Protein AF-00000000816610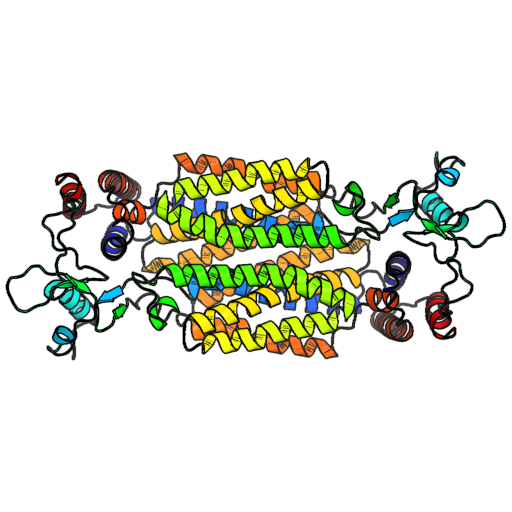41 (afdb_homodimer)

Radius of gyration: 29.84 Å; Cα contacts (8 Å, |Δi|>4): 1132; chains: 2; bounding box: 46×99×69 Å

pLDDT: mean 80.47, std 22.21, range [19.2, 98.31]

Nearest PDB structures (foldseek):
  8bvs-assembly1_A  TM=9.075E-01  e=5.646E-16  Rattus norvegicus
  9b1o-assembly1_A  TM=8.464E-01  e=2.541E-16  Homo sapiens
  8sdz-assembly1_A  TM=8.851E-01  e=2.915E-15  Rattus norvegicus
  8bvt-assembly1_A  TM=9.009E-01  e=4.345E-15  Rattus nativitatis
  8wjh-assembly1_A  TM=8.289E-01  e=3.330E-15  Homo sapiens

InterPro domains:
  IPR005828 Major facilitator, sugar transporter-like [PF00083] (149-312)
  IPR020846 Major facilitator superfamily domain [PS50850] (101-330)
  IPR036259 MFS transporter superfamily [G3DSA:1.20.1250.20] (121-328)
  IPR036259 MFS transporter superfamily [SSF103473] (151-311)

Sequence (660 aa):
MKRLGGDTHTCRKFDNILEYLGEFGTYQKRCYYLLCLMAILPASHAFAQVFLAAETDHWCYVPELDEDGCSLNNSVMFCQDMMKNHSIPLEESSNQCDSGLVYSNCERYENKTYTNYTIKCNHGWIYDRSQYKSTVFQEFDLVCGRYYLGALSSSAYMAGLFIGAVGFGALSDRIGRLPTLMLSALCMAIPGTACAFSPNIQTYSIFRVFVGASHMGMFMVSFVLATELVGPSKRVFAGAVIEFYFSFGYMLLAFLAYFIRYWWILQLCLSIPATIFLLYWWIIPESPRWLISVEKYEKAATIIKKCAEVNKVTVPSSVYEELSAYNGDLMKRLGGDTHTCRKFDNILEYLGEFGTYQKRCYYLLCLMAILPASHAFAQVFLAAETDHWCYVPELDEDGCSLNNSVMFCQDMMKNHSIPLEESSNQCDSGLVYSNCERYENKTYTNYTIKCNHGWIYDRSQYKSTVFQEFDLVCGRYYLGALSSSAYMAGLFIGAVGFGALSDRIGRLPTLMLSALCMAIPGTACAFSPNIQTYSIFRVFVGASHMGMFMVSFVLATELVGPSKRVFAGAVIEFYFSFGYMLLAFLAYFIRYWWILQLCLSIPATIFLLYWWIIPESPRWLISVEKYEKAATIIKKCAEVNKVTVPSSVYEELSAYNGDL

Structure (mmCIF, N/CA/C/O backbone):
data_AF-0000000081661041-model_v1
#
loop_
_entity.id
_entity.type
_entity.pdbx_description
1 polymer 'Organic cation transporter protein-like'
#
loop_
_atom_site.group_PDB
_atom_site.id
_atom_site.type_symbol
_atom_site.label_atom_id
_atom_site.label_alt_id
_atom_site.label_comp_id
_atom_site.label_asym_id
_atom_site.label_entity_id
_atom_site.label_seq_id
_atom_site.pdbx_PDB_ins_code
_atom_site.Cartn_x
_atom_site.Cartn_y
_atom_site.Cartn_z
_atom_site.occupancy
_atom_site.B_iso_or_equiv
_atom_site.auth_seq_id
_atom_site.auth_comp_id
_atom_site.auth_asym_id
_atom_site.auth_atom_id
_atom_site.pdbx_PDB_model_num
ATOM 1 N N . MET A 1 1 ? -17 33.438 -7.668 1 19.41 1 MET A N 1
ATOM 2 C CA . MET A 1 1 ? -17.062 32.562 -6.516 1 19.41 1 MET A CA 1
ATOM 3 C C . MET A 1 1 ? -15.664 32.344 -5.93 1 19.41 1 MET A C 1
ATOM 5 O O . MET A 1 1 ? -14.836 31.656 -6.531 1 19.41 1 MET A O 1
ATOM 9 N N . LYS A 1 2 ? -15.203 33.375 -5.262 1 27.75 2 LYS A N 1
ATOM 10 C CA . LYS A 1 2 ? -13.875 33.812 -4.852 1 27.75 2 LYS A CA 1
ATOM 11 C C . LYS A 1 2 ? -13.305 32.906 -3.76 1 27.75 2 LYS A C 1
ATOM 13 O O . LYS A 1 2 ? -13.781 32.938 -2.623 1 27.75 2 LYS A O 1
ATOM 18 N N . ARG A 1 3 ? -13.047 31.688 -4.133 1 30.73 3 ARG A N 1
ATOM 19 C CA . ARG A 1 3 ? -12.414 30.719 -3.23 1 30.73 3 ARG A CA 1
ATOM 20 C C . ARG A 1 3 ? -11.25 31.359 -2.48 1 30.73 3 ARG A C 1
ATOM 22 O O . ARG A 1 3 ? -10.219 31.672 -3.076 1 30.73 3 ARG A O 1
ATOM 29 N N . LEU A 1 4 ? -11.617 32.219 -1.585 1 29.06 4 LEU A N 1
ATOM 30 C CA . LEU A 1 4 ? -10.781 33.031 -0.709 1 29.06 4 LEU A CA 1
ATOM 31 C C . LEU A 1 4 ? -9.734 32.188 -0.008 1 29.06 4 LEU A C 1
ATOM 33 O O . LEU A 1 4 ? -10.07 31.203 0.673 1 29.06 4 LEU A O 1
ATOM 37 N N . GLY A 1 5 ? -8.672 31.938 -0.66 1 29.48 5 GLY A N 1
ATOM 38 C CA . GLY A 1 5 ? -7.434 31.203 -0.457 1 29.48 5 GLY A CA 1
ATOM 39 C C . GLY A 1 5 ? -6.789 31.469 0.889 1 29.48 5 GLY A C 1
ATOM 40 O O . GLY A 1 5 ? -5.562 31.469 1.009 1 29.48 5 GLY A O 1
ATOM 41 N N . GLY A 1 6 ? -7.547 32.062 1.846 1 31.83 6 GLY A N 1
ATOM 42 C CA . GLY A 1 6 ? -7.133 32.562 3.145 1 31.83 6 GLY A CA 1
ATOM 43 C C . GLY A 1 6 ? -6.672 31.484 4.09 1 31.83 6 GLY A C 1
ATOM 44 O O . GLY A 1 6 ? -6.656 31.672 5.309 1 31.83 6 GLY A O 1
ATOM 45 N N . ASP A 1 7 ? -6.387 30.297 3.721 1 33.88 7 ASP A N 1
ATOM 46 C CA . ASP A 1 7 ? -6.312 29.109 4.574 1 33.88 7 ASP A CA 1
ATOM 47 C C . ASP A 1 7 ? -5.062 29.141 5.449 1 33.88 7 ASP A C 1
ATOM 49 O O . ASP A 1 7 ? -5.02 28.516 6.508 1 33.88 7 ASP A O 1
ATOM 53 N N . THR A 1 8 ? -4.02 29.766 5.043 1 34.94 8 THR A N 1
ATOM 54 C CA . THR A 1 8 ? -2.68 29.438 5.523 1 34.94 8 THR A CA 1
ATOM 55 C C . THR A 1 8 ? -2.439 30.047 6.902 1 34.94 8 THR A C 1
ATOM 57 O O . THR A 1 8 ? -1.655 29.516 7.691 1 34.94 8 THR A O 1
ATOM 60 N N . HIS A 1 9 ? -2.881 31.375 7.285 1 37.84 9 HIS A N 1
ATOM 61 C CA . HIS A 1 9 ? -2.67 32.094 8.531 1 37.84 9 HIS A CA 1
ATOM 62 C C . HIS A 1 9 ? -3.197 31.297 9.727 1 37.84 9 HIS A C 1
ATOM 64 O O . HIS A 1 9 ? -2.742 31.5 10.852 1 37.84 9 HIS A O 1
ATOM 70 N N . THR A 1 10 ? -4.051 30.531 9.508 1 39.88 10 THR A N 1
ATOM 71 C CA . THR A 1 10 ? -4.844 29.766 10.461 1 39.88 10 THR A CA 1
ATOM 72 C C . THR A 1 10 ? -3.994 28.688 11.133 1 39.88 10 THR A C 1
ATOM 74 O O . THR A 1 10 ? -4.297 28.25 12.242 1 39.88 10 THR A O 1
ATOM 77 N N . CYS A 1 11 ? -2.746 28.281 10.508 1 46.25 11 CYS A N 1
ATOM 78 C CA . CYS A 1 11 ? -2.025 27.094 10.945 1 46.25 11 CYS A CA 1
ATOM 79 C C . CYS A 1 11 ? -1.163 27.391 12.164 1 46.25 11 CYS A C 1
ATOM 81 O O . CYS A 1 11 ? -1.115 26.609 13.109 1 46.25 11 CYS A O 1
ATOM 83 N N . ARG A 1 12 ? -0.212 28.688 12.188 1 51.06 12 ARG A N 1
ATOM 84 C CA . ARG A 1 12 ? 0.721 28.938 13.281 1 51.06 12 ARG A CA 1
ATOM 85 C C . ARG A 1 12 ? -0.019 29.141 14.602 1 51.06 12 ARG A C 1
ATOM 87 O O . ARG A 1 12 ? 0.433 28.672 15.648 1 51.06 12 ARG A O 1
ATOM 94 N N . LYS A 1 13 ? -1.217 29.781 14.453 1 59.97 13 LYS A N 1
ATOM 95 C CA . LYS A 1 13 ? -2.033 30.125 15.609 1 59.97 13 LYS A CA 1
ATOM 96 C C . LYS A 1 13 ? -2.674 28.891 16.219 1 59.97 13 LYS A C 1
ATOM 98 O O . LYS A 1 13 ? -2.725 28.75 17.438 1 59.97 13 LYS A O 1
ATOM 103 N N . PHE A 1 14 ? -2.648 28 15.273 1 76 14 PHE A N 1
ATOM 104 C CA . PHE A 1 14 ? -3.32 26.859 15.898 1 76 14 PHE A CA 1
ATOM 105 C C . PHE A 1 14 ? -2.322 25.984 16.641 1 76 14 PHE A C 1
ATOM 107 O O . PHE A 1 14 ? -2.646 25.406 17.688 1 76 14 PHE A O 1
ATOM 114 N N . ASP A 1 15 ? -1.064 26.047 16.125 1 79.06 15 ASP A N 1
ATOM 115 C CA . ASP A 1 15 ? -0.049 25.234 16.781 1 79.06 15 ASP A CA 1
ATOM 116 C C . ASP A 1 15 ? 0.217 25.734 18.203 1 79.06 15 ASP A C 1
ATOM 118 O O . ASP A 1 15 ? 0.51 24.953 19.109 1 79.06 15 ASP A O 1
ATOM 122 N N . ASN A 1 16 ? 0.084 27.031 18.328 1 79.06 16 ASN A N 1
ATOM 123 C CA . ASN A 1 16 ? 0.228 27.594 19.672 1 79.06 16 ASN A CA 1
ATOM 124 C C . ASN A 1 16 ? -0.9 27.141 20.594 1 79.06 16 ASN A C 1
ATOM 126 O O . ASN A 1 16 ? -0.681 26.922 21.781 1 79.06 16 ASN A O 1
ATOM 130 N N . ILE A 1 17 ? -2.012 27.047 20.031 1 86.75 17 ILE A N 1
ATOM 131 C CA . ILE A 1 17 ? -3.162 26.578 20.797 1 86.75 17 ILE A CA 1
ATOM 132 C C . ILE A 1 17 ? -2.941 25.141 21.234 1 86.75 17 ILE A C 1
ATOM 134 O O . ILE A 1 17 ? -3.266 24.766 22.375 1 86.75 17 ILE A O 1
ATOM 138 N N . LEU A 1 18 ? -2.35 24.375 20.406 1 89.75 18 LEU A N 1
ATOM 139 C CA . LEU A 1 18 ? -2.096 22.984 20.719 1 89.75 18 LEU A CA 1
ATOM 140 C C . LEU A 1 18 ? -1.09 22.859 21.859 1 89.75 18 LEU A C 1
ATOM 142 O O . LEU A 1 18 ? -1.138 21.891 22.625 1 89.75 18 LEU A O 1
ATOM 146 N N . GLU A 1 19 ? -0.221 23.844 21.906 1 88.44 19 GLU A N 1
ATOM 147 C CA . GLU A 1 19 ? 0.724 23.844 23.016 1 88.44 19 GLU A CA 1
ATOM 148 C C . GLU A 1 19 ? 0.007 24.047 24.359 1 88.44 19 GLU A C 1
ATOM 150 O O . GLU A 1 19 ? 0.354 23.406 25.359 1 88.44 19 GLU A O 1
ATOM 155 N N . TYR A 1 20 ? -0.984 24.906 24.359 1 90.19 20 TYR A N 1
ATOM 156 C CA . TYR A 1 20 ? -1.776 25.125 25.578 1 90.19 20 TYR A CA 1
ATOM 157 C C . TYR A 1 20 ? -2.553 23.859 25.938 1 90.19 20 TYR A C 1
ATOM 159 O O . TYR A 1 20 ? -2.824 23.609 27.125 1 90.19 20 TYR A O 1
ATOM 167 N N . LEU A 1 21 ? -2.83 23.047 25.016 1 93.5 21 LEU A N 1
ATOM 168 C CA . LEU A 1 21 ? -3.621 21.828 25.219 1 93.5 21 LEU A CA 1
ATOM 169 C C . LEU A 1 21 ? -2.73 20.656 25.625 1 93.5 21 LEU A C 1
ATOM 171 O O . LEU A 1 21 ? -3.217 19.547 25.812 1 93.5 21 LEU A O 1
ATOM 175 N N . GLY A 1 22 ? -1.442 20.875 25.719 1 91.56 22 GLY A N 1
ATOM 176 C CA . GLY A 1 22 ? -0.504 19.844 26.125 1 91.56 22 GLY A CA 1
ATOM 177 C C . GLY A 1 22 ? 0.165 19.141 24.953 1 91.56 22 GLY A C 1
ATOM 178 O O . GLY A 1 22 ? 0.878 18.156 25.141 1 91.56 22 GLY A O 1
ATOM 179 N N . GLU A 1 23 ? -0.066 19.562 23.703 1 91.31 23 GLU A N 1
ATOM 180 C CA . GLU A 1 23 ? 0.486 19.062 22.453 1 91.31 23 GLU A CA 1
ATOM 181 C C . GLU A 1 23 ? -0.026 17.656 22.141 1 91.31 23 GLU A C 1
ATOM 183 O O . GLU A 1 23 ? -0.302 17.344 20.984 1 91.31 23 GLU A O 1
ATOM 188 N N . PHE A 1 24 ? -0.014 16.812 23.172 1 95.44 24 PHE A N 1
ATOM 189 C CA . PHE A 1 24 ? -0.479 15.445 23.047 1 95.44 24 PHE A CA 1
ATOM 190 C C . PHE A 1 24 ? -1.139 14.969 24.328 1 95.44 24 PHE A C 1
ATOM 192 O O . PHE A 1 24 ? -0.741 13.953 24.906 1 95.44 24 PHE A O 1
ATOM 199 N N . GLY A 1 25 ? -2.186 15.672 24.703 1 96.12 25 GLY A N 1
ATOM 200 C CA . GLY A 1 25 ? -2.922 15.375 25.922 1 96.12 25 GLY A CA 1
ATOM 201 C C . GLY A 1 25 ? -3.82 14.164 25.797 1 96.12 25 GLY A C 1
ATOM 202 O O . GLY A 1 25 ? -3.84 13.5 24.766 1 96.12 25 GLY A O 1
ATOM 203 N N . THR A 1 26 ? -4.562 13.891 26.812 1 97.38 26 THR A N 1
ATOM 204 C CA . THR A 1 26 ? -5.375 12.688 26.922 1 97.38 26 THR A CA 1
ATOM 205 C C . THR A 1 26 ? -6.434 12.648 25.812 1 97.38 26 THR A C 1
ATOM 207 O O . THR A 1 26 ? -6.641 11.609 25.188 1 97.38 26 THR A O 1
ATOM 210 N N . TYR A 1 27 ? -7.082 13.773 25.625 1 97.38 27 TYR A N 1
ATOM 211 C CA . TYR A 1 27 ? -8.117 13.828 24.594 1 97.38 27 TYR A CA 1
ATOM 212 C C . TYR A 1 27 ? -7.52 13.562 23.219 1 97.38 27 TYR A C 1
ATOM 214 O O . TYR A 1 27 ? -8.07 12.781 22.438 1 97.38 27 TYR A O 1
ATOM 222 N N . GLN A 1 28 ? -6.445 14.188 22.938 1 97.19 28 GLN A N 1
ATOM 223 C CA . GLN A 1 28 ? -5.777 14.016 21.656 1 97.19 28 GLN A CA 1
ATOM 224 C C . GLN A 1 28 ? -5.281 12.586 21.469 1 97.19 28 GLN A C 1
ATOM 226 O O . GLN A 1 28 ? -5.406 12.008 20.391 1 97.19 28 GLN A O 1
ATOM 231 N N . LYS A 1 29 ? -4.777 12.031 22.547 1 97.56 29 LYS A N 1
ATOM 232 C CA . LYS A 1 29 ? -4.301 10.656 22.5 1 97.56 29 LYS A CA 1
ATOM 233 C C . LYS A 1 29 ? -5.438 9.688 22.188 1 97.56 29 LYS A C 1
ATOM 235 O O . LYS A 1 29 ? -5.266 8.766 21.391 1 97.56 29 LYS A O 1
ATOM 240 N N . ARG A 1 30 ? -6.508 9.898 22.797 1 97.88 30 ARG A N 1
ATOM 241 C CA . ARG A 1 30 ? -7.656 9.031 22.562 1 97.88 30 ARG A CA 1
ATOM 242 C C . ARG A 1 30 ? -8.109 9.109 21.109 1 97.88 30 ARG A C 1
ATOM 244 O O . ARG A 1 30 ? -8.328 8.078 20.469 1 97.88 30 ARG A O 1
ATOM 251 N N . CYS A 1 31 ? -8.242 10.297 20.594 1 97.75 31 CYS A N 1
ATOM 252 C CA . CYS A 1 31 ? -8.641 10.484 19.203 1 97.75 31 CYS A CA 1
ATOM 253 C C . CYS A 1 31 ? -7.598 9.898 18.266 1 97.75 31 CYS A C 1
ATOM 255 O O . CYS A 1 31 ? -7.945 9.242 17.281 1 97.75 31 CYS A O 1
ATOM 257 N N . TYR A 1 32 ? -6.34 10.148 18.625 1 97.75 32 TYR A N 1
ATOM 258 C CA . TYR A 1 32 ? -5.238 9.656 17.797 1 97.75 32 TYR A CA 1
ATOM 259 C C . TYR A 1 32 ? -5.262 8.133 17.703 1 97.75 32 TYR A C 1
ATOM 261 O O . TYR A 1 32 ? -5.125 7.574 16.609 1 97.75 32 TYR A O 1
ATOM 269 N N . TYR A 1 33 ? -5.449 7.477 18.812 1 97.88 33 TYR A N 1
ATOM 270 C CA . TYR A 1 33 ? -5.477 6.02 18.844 1 97.88 33 TYR A CA 1
ATOM 271 C C . TYR A 1 33 ? -6.629 5.477 18 1 97.88 33 TYR A C 1
ATOM 273 O O . TYR A 1 33 ? -6.465 4.496 17.281 1 97.88 33 TYR A O 1
ATOM 281 N N . LEU A 1 34 ? -7.73 6.074 18.109 1 98.19 34 LEU A N 1
ATOM 282 C CA . LEU A 1 34 ? -8.883 5.645 17.328 1 98.19 34 LEU A CA 1
ATOM 283 C C . LEU A 1 34 ? -8.617 5.805 15.844 1 98.19 34 LEU A C 1
ATOM 285 O O . LEU A 1 34 ? -8.977 4.934 15.047 1 98.19 34 LEU A O 1
ATOM 289 N N . LEU A 1 35 ? -7.992 6.883 15.484 1 98.25 35 LEU A N 1
ATOM 290 C CA . LEU A 1 35 ? -7.672 7.109 14.086 1 98.25 35 LEU A CA 1
ATOM 291 C C . LEU A 1 35 ? -6.641 6.098 13.586 1 98.25 35 LEU A C 1
ATOM 293 O O . LEU A 1 35 ? -6.719 5.633 12.453 1 98.25 35 LEU A O 1
ATOM 297 N N . CYS A 1 36 ? -5.691 5.746 14.453 1 97.56 36 CYS A N 1
ATOM 298 C CA . CYS A 1 36 ? -4.711 4.719 14.109 1 97.56 36 CYS A CA 1
ATOM 299 C C . CYS A 1 36 ? -5.387 3.377 13.859 1 97.56 36 CYS A C 1
ATOM 301 O O . CYS A 1 36 ? -5.012 2.65 12.938 1 97.56 36 CYS A O 1
ATOM 303 N N . LEU A 1 37 ? -6.363 3.084 14.656 1 97.5 37 LEU A N 1
ATOM 304 C CA . LEU A 1 37 ? -7.094 1.831 14.484 1 97.5 37 LEU A CA 1
ATOM 305 C C . LEU A 1 37 ? -7.805 1.794 13.133 1 97.5 37 LEU A C 1
ATOM 307 O O . LEU A 1 37 ? -7.836 0.753 12.477 1 97.5 37 LEU A O 1
ATOM 311 N N . MET A 1 38 ? -8.367 2.877 12.766 1 97.31 38 MET A N 1
ATOM 312 C CA . MET A 1 38 ? -9.07 2.947 11.484 1 97.31 38 MET A CA 1
ATOM 313 C C . MET A 1 38 ? -8.102 2.758 10.32 1 97.31 38 MET A C 1
ATOM 315 O O . MET A 1 38 ? -8.469 2.205 9.289 1 97.31 38 MET A O 1
ATOM 319 N N . ALA A 1 39 ? -6.871 3.178 10.484 1 95.94 39 ALA A N 1
ATOM 320 C CA . ALA A 1 39 ? -5.867 3.139 9.422 1 95.94 39 ALA A CA 1
ATOM 321 C C . ALA A 1 39 ? -5.453 1.703 9.109 1 95.94 39 ALA A C 1
ATOM 323 O O . ALA A 1 39 ? -4.824 1.439 8.086 1 95.94 39 ALA A O 1
ATOM 324 N N . ILE A 1 40 ? -5.801 0.724 9.891 1 96.5 40 ILE A N 1
ATOM 325 C CA . ILE A 1 40 ? -5.438 -0.676 9.703 1 96.5 40 ILE A CA 1
ATOM 326 C C . ILE A 1 40 ? -6.258 -1.275 8.562 1 96.5 40 ILE A C 1
ATOM 328 O O . ILE A 1 40 ? -5.723 -2.008 7.727 1 96.5 40 ILE A O 1
ATOM 332 N N . LEU A 1 41 ? -7.457 -0.883 8.445 1 96.81 41 LEU A N 1
ATOM 333 C CA . LEU A 1 41 ? -8.43 -1.574 7.605 1 96.81 41 LEU A CA 1
ATOM 334 C C . LEU A 1 41 ? -8.109 -1.383 6.129 1 96.81 41 LEU A C 1
ATOM 336 O O . LEU A 1 41 ? -8.141 -2.34 5.352 1 96.81 41 LEU A O 1
ATOM 340 N N . PRO A 1 42 ? -7.82 -0.182 5.68 1 96.81 42 PRO A N 1
ATOM 341 C CA . PRO A 1 42 ? -7.566 -0.014 4.25 1 96.81 42 PRO A CA 1
ATOM 342 C C . PRO A 1 42 ? -6.375 -0.84 3.762 1 96.81 42 PRO A C 1
ATOM 344 O O . PRO A 1 42 ? -6.398 -1.358 2.643 1 96.81 42 PRO A O 1
ATOM 347 N N . ALA A 1 43 ? -5.371 -1.027 4.543 1 95 43 ALA A N 1
ATOM 348 C CA . ALA A 1 43 ? -4.188 -1.79 4.156 1 95 43 ALA A CA 1
ATOM 349 C C . ALA A 1 43 ? -4.535 -3.254 3.9 1 95 43 ALA A C 1
ATOM 351 O O . ALA A 1 43 ? -3.891 -3.92 3.09 1 95 43 ALA A O 1
ATOM 352 N N . SER A 1 44 ? -5.508 -3.76 4.512 1 96.06 44 SER A N 1
ATOM 353 C CA . SER A 1 44 ? -5.879 -5.164 4.371 1 96.06 44 SER A CA 1
ATOM 354 C C . SER A 1 44 ? -6.512 -5.438 3.01 1 96.06 44 SER A C 1
ATOM 356 O O . SER A 1 44 ? -6.574 -6.586 2.568 1 96.06 44 SER A O 1
ATOM 358 N N . HIS A 1 45 ? -6.93 -4.391 2.34 1 96.12 45 HIS A N 1
ATOM 359 C CA . HIS A 1 45 ? -7.566 -4.566 1.039 1 96.12 45 HIS A CA 1
ATOM 360 C C . HIS A 1 45 ? -6.547 -4.48 -0.09 1 96.12 45 HIS A C 1
ATOM 362 O O . HIS A 1 45 ? -6.82 -4.91 -1.214 1 96.12 45 HIS A O 1
ATOM 368 N N . ALA A 1 46 ? -5.418 -3.852 0.088 1 90 46 ALA A N 1
ATOM 369 C CA . ALA A 1 46 ? -4.473 -3.48 -0.963 1 90 46 ALA A CA 1
ATOM 370 C C . ALA A 1 46 ? -4.031 -4.703 -1.761 1 90 46 ALA A C 1
ATOM 372 O O . ALA A 1 46 ? -4.043 -4.688 -2.994 1 90 46 ALA A O 1
ATOM 373 N N . PHE A 1 47 ? -3.707 -5.797 -1.216 1 89.56 47 PHE A N 1
ATOM 374 C CA . PHE A 1 47 ? -3.248 -6.973 -1.94 1 89.56 47 PHE A CA 1
ATOM 375 C C . PHE A 1 47 ? -4.125 -8.18 -1.623 1 89.56 47 PHE A C 1
ATOM 377 O O . PHE A 1 47 ? -3.666 -9.32 -1.691 1 89.56 47 PHE A O 1
ATOM 384 N N . ALA A 1 48 ? -5.332 -7.852 -1.323 1 93.81 48 ALA A N 1
ATOM 385 C CA . ALA A 1 48 ? -6.258 -8.945 -1.053 1 93.81 48 ALA A CA 1
ATOM 386 C C . ALA A 1 48 ? -6.523 -9.766 -2.314 1 93.81 48 ALA A C 1
ATOM 388 O O . ALA A 1 48 ? -6.84 -10.953 -2.236 1 93.81 48 ALA A O 1
ATOM 389 N N . GLN A 1 49 ? -6.324 -9.102 -3.412 1 91.94 49 GLN A N 1
ATOM 390 C CA . GLN A 1 49 ? -6.641 -9.727 -4.691 1 91.94 49 GLN A CA 1
ATOM 391 C C . GLN A 1 49 ? -5.809 -10.992 -4.91 1 91.94 49 GLN A C 1
ATOM 393 O O . GLN A 1 49 ? -6.27 -11.945 -5.543 1 91.94 49 GLN A O 1
ATOM 398 N N . VAL A 1 50 ? -4.652 -11.086 -4.406 1 88.69 50 VAL A N 1
ATOM 399 C CA . VAL A 1 50 ? -3.773 -12.227 -4.633 1 88.69 50 VAL A CA 1
ATOM 400 C C . VAL A 1 50 ? -4.383 -13.484 -4.004 1 88.69 50 VAL A C 1
ATOM 402 O O . VAL A 1 50 ? -4.105 -14.602 -4.445 1 88.69 50 VAL A O 1
ATOM 405 N N . PHE A 1 51 ? -5.184 -13.289 -3.027 1 92.12 51 PHE A N 1
ATOM 406 C CA . PHE A 1 51 ? -5.852 -14.414 -2.385 1 92.12 51 PHE A CA 1
ATOM 407 C C . PHE A 1 51 ? -7.273 -14.57 -2.916 1 92.12 51 PHE A C 1
ATOM 409 O O . PHE A 1 51 ? -7.738 -15.695 -3.123 1 92.12 51 PHE A O 1
ATOM 416 N N . LEU A 1 52 ? -7.918 -13.438 -3.131 1 95.5 52 LEU A N 1
ATOM 417 C CA . LEU A 1 52 ? -9.305 -13.477 -3.588 1 95.5 52 LEU A CA 1
ATOM 418 C C . LEU A 1 52 ? -9.398 -14.086 -4.984 1 95.5 52 LEU A C 1
ATOM 420 O O . LEU A 1 52 ? -10.359 -14.797 -5.293 1 95.5 52 LEU A O 1
ATOM 424 N N . ALA A 1 53 ? -8.422 -13.75 -5.773 1 93 53 ALA A N 1
ATOM 425 C CA . ALA A 1 53 ? -8.445 -14.188 -7.168 1 93 53 ALA A CA 1
ATOM 426 C C . ALA A 1 53 ? -7.238 -15.07 -7.48 1 93 53 ALA A C 1
ATOM 428 O O . ALA A 1 53 ? -6.672 -14.992 -8.57 1 93 53 ALA A O 1
ATOM 429 N N . ALA A 1 54 ? -6.914 -15.852 -6.57 1 89 54 ALA A N 1
ATOM 430 C CA . ALA A 1 54 ? -5.797 -16.766 -6.785 1 89 54 ALA A CA 1
ATOM 431 C C . ALA A 1 54 ? -6.098 -17.734 -7.922 1 89 54 ALA A C 1
ATOM 433 O O . ALA A 1 54 ? -7.203 -18.281 -8.008 1 89 54 ALA A O 1
ATOM 434 N N . GLU A 1 55 ? -5.148 -17.906 -8.734 1 84.25 55 GLU A N 1
ATOM 435 C CA . GLU A 1 55 ? -5.309 -18.859 -9.844 1 84.25 55 GLU A CA 1
ATOM 436 C C . GLU A 1 55 ? -5.105 -20.297 -9.375 1 84.25 55 GLU A C 1
ATOM 438 O O . GLU A 1 55 ? -4.211 -20.578 -8.578 1 84.25 55 GLU A O 1
ATOM 443 N N . THR A 1 56 ? -6.008 -21.141 -9.852 1 82.44 56 THR A N 1
ATOM 444 C CA . THR A 1 56 ? -5.91 -22.562 -9.555 1 82.44 56 THR A CA 1
ATOM 445 C C . THR A 1 56 ? -5.887 -23.391 -10.844 1 82.44 56 THR A C 1
ATOM 447 O O . THR A 1 56 ? -6.32 -22.906 -11.898 1 82.44 56 THR A O 1
ATOM 450 N N . ASP A 1 57 ? -5.441 -24.547 -10.711 1 76.69 57 ASP A N 1
ATOM 451 C CA . ASP A 1 57 ? -5.465 -25.438 -11.875 1 76.69 57 ASP A CA 1
ATOM 452 C C . ASP A 1 57 ? -6.898 -25.75 -12.297 1 76.69 57 ASP A C 1
ATOM 454 O O . ASP A 1 57 ? -7.805 -25.781 -11.461 1 76.69 57 ASP A O 1
ATOM 458 N N . HIS A 1 58 ? -7.031 -25.906 -13.586 1 78.75 58 HIS A N 1
ATOM 459 C CA . HIS A 1 58 ? -8.367 -26.172 -14.109 1 78.75 58 HIS A CA 1
ATOM 460 C C . HIS A 1 58 ? -8.312 -27.094 -15.32 1 78.75 58 HIS A C 1
ATOM 462 O O . HIS A 1 58 ? -7.246 -27.266 -15.922 1 78.75 58 HIS A O 1
ATOM 468 N N . TRP A 1 59 ? -9.516 -27.812 -15.586 1 73.69 59 TRP A N 1
ATOM 469 C CA . TRP A 1 59 ? -9.664 -28.703 -16.734 1 73.69 59 TRP A CA 1
ATOM 470 C C . TRP A 1 59 ? -11.047 -28.562 -17.359 1 73.69 59 TRP A C 1
ATOM 472 O O . TRP A 1 59 ? -11.977 -28.078 -16.719 1 73.69 59 TRP A O 1
ATOM 482 N N . CYS A 1 60 ? -11.039 -28.953 -18.656 1 73.31 60 CYS A N 1
ATOM 483 C CA . CYS A 1 60 ? -12.344 -28.922 -19.312 1 73.31 60 CYS A CA 1
ATOM 484 C C . CYS A 1 60 ? -13.289 -29.938 -18.688 1 73.31 60 CYS A C 1
ATOM 486 O O . CYS A 1 60 ? -12.883 -31.062 -18.359 1 73.31 60 CYS A O 1
ATOM 488 N N . TYR A 1 61 ? -14.477 -29.5 -18.453 1 74.44 61 TYR A N 1
ATOM 489 C CA . TYR A 1 61 ? -15.508 -30.422 -18 1 74.44 61 TYR A CA 1
ATOM 490 C C . TYR A 1 61 ? -15.977 -31.328 -19.125 1 74.44 61 TYR A C 1
ATOM 492 O O . TYR A 1 61 ? -16.266 -30.844 -20.234 1 74.44 61 TYR A O 1
ATOM 500 N N . VAL A 1 62 ? -15.891 -32.625 -18.891 1 65.38 62 VAL A N 1
ATOM 501 C CA . VAL A 1 62 ? -16.359 -33.594 -19.875 1 65.38 62 VAL A CA 1
ATOM 502 C C . VAL A 1 62 ? -17.578 -34.312 -19.328 1 65.38 62 VAL A C 1
ATOM 504 O O . VAL A 1 62 ? -17.469 -35.188 -18.469 1 65.38 62 VAL A O 1
ATOM 507 N N . PRO A 1 63 ? -18.766 -33.844 -19.797 1 63.94 63 PRO A N 1
ATOM 508 C CA . PRO A 1 63 ? -20 -34.438 -19.266 1 63.94 63 PRO A CA 1
ATOM 509 C C . PRO A 1 63 ? -20.016 -35.938 -19.391 1 63.94 63 PRO A C 1
ATOM 511 O O . PRO A 1 63 ? -20.594 -36.625 -18.547 1 63.94 63 PRO A O 1
ATOM 514 N N . GLU A 1 64 ? -19.469 -36.469 -20.516 1 57.94 64 GLU A N 1
ATOM 515 C CA . GLU A 1 64 ? -19.516 -37.906 -20.734 1 57.94 64 GLU A CA 1
ATOM 516 C C . GLU A 1 64 ? -18.797 -38.656 -19.625 1 57.94 64 GLU A C 1
ATOM 518 O O . GLU A 1 64 ? -19.156 -39.781 -19.297 1 57.94 64 GLU A O 1
ATOM 523 N N . LEU A 1 65 ? -17.797 -37.969 -19.188 1 54.88 65 LEU A N 1
ATOM 524 C CA . LEU A 1 65 ? -17.031 -38.625 -18.141 1 54.88 65 LEU A CA 1
ATOM 525 C C . LEU A 1 65 ? -17.719 -38.469 -16.781 1 54.88 65 LEU A C 1
ATOM 527 O O . LEU A 1 65 ? -17.484 -39.281 -15.875 1 54.88 65 LEU A O 1
ATOM 531 N N . ASP A 1 66 ? -18.438 -37.344 -16.625 1 53 66 ASP A N 1
ATOM 532 C CA . ASP A 1 66 ? -19.172 -37.156 -15.391 1 53 66 ASP A CA 1
ATOM 533 C C . ASP A 1 66 ? -20.266 -38.188 -15.234 1 53 66 ASP A C 1
ATOM 535 O O . ASP A 1 66 ? -20.547 -38.656 -14.125 1 53 66 ASP A O 1
ATOM 539 N N . GLU A 1 67 ? -20.984 -38.562 -16.344 1 45.97 67 GLU A N 1
ATOM 540 C CA . GLU A 1 67 ? -22.062 -39.562 -16.25 1 45.97 67 GLU A CA 1
ATOM 541 C C . GLU A 1 67 ? -21.5 -40.938 -15.914 1 45.97 67 GLU A C 1
ATOM 543 O O . GLU A 1 67 ? -22.203 -41.781 -15.32 1 45.97 67 GLU A O 1
ATOM 548 N N . ASP A 1 68 ? -20.453 -41.281 -16.641 1 41.41 68 ASP A N 1
ATOM 549 C CA . ASP A 1 68 ? -20.062 -42.656 -16.531 1 41.41 68 ASP A CA 1
ATOM 550 C C . ASP A 1 68 ? -19.469 -42.969 -15.164 1 41.41 68 ASP A C 1
ATOM 552 O O . ASP A 1 68 ? -18.922 -44.062 -14.945 1 41.41 68 ASP A O 1
ATOM 556 N N . GLY A 1 69 ? -20.094 -42.812 -13.883 1 39.38 69 GLY A N 1
ATOM 557 C CA . GLY A 1 69 ? -20 -43.25 -12.5 1 39.38 69 GLY A CA 1
ATOM 558 C C . GLY A 1 69 ? -18.844 -42.625 -11.742 1 39.38 69 GLY A C 1
ATOM 559 O O . GLY A 1 69 ? -18.312 -43.219 -10.805 1 39.38 69 GLY A O 1
ATOM 560 N N . CYS A 1 70 ? -18.156 -41.812 -12.234 1 42.31 70 CYS A N 1
ATOM 561 C CA . CYS A 1 70 ? -17.312 -41.125 -11.266 1 42.31 70 CYS A CA 1
ATOM 562 C C . CYS A 1 70 ? -18.125 -40.656 -10.07 1 42.31 70 CYS A C 1
ATOM 564 O O . CYS A 1 70 ? -17.641 -39.844 -9.266 1 42.31 70 CYS A O 1
ATOM 566 N N . SER A 1 71 ? -19.438 -40.875 -10.016 1 36.47 71 SER A N 1
ATOM 567 C CA . SER A 1 71 ? -20.328 -40.594 -8.906 1 36.47 71 SER A CA 1
ATOM 568 C C . SER A 1 71 ? -19.688 -40.969 -7.57 1 36.47 71 SER A C 1
ATOM 570 O O . SER A 1 71 ? -19.844 -40.25 -6.578 1 36.47 71 SER A O 1
ATOM 572 N N . LEU A 1 72 ? -19.953 -42.406 -7.172 1 34.56 72 LEU A N 1
ATOM 573 C CA . LEU A 1 72 ? -20 -42.969 -5.82 1 34.56 72 LEU A CA 1
ATOM 574 C C . LEU A 1 72 ? -18.688 -42.719 -5.086 1 34.56 72 LEU A C 1
ATOM 576 O O . LEU A 1 72 ? -18.688 -42.125 -4.004 1 34.56 72 LEU A O 1
ATOM 580 N N . ASN A 1 73 ? -18.062 -43.906 -4.383 1 34.94 73 ASN A N 1
ATOM 581 C CA . ASN A 1 73 ? -17.156 -44.188 -3.277 1 34.94 73 ASN A CA 1
ATOM 582 C C . ASN A 1 73 ? -15.742 -43.719 -3.586 1 34.94 73 ASN A C 1
ATOM 584 O O . ASN A 1 73 ? -14.844 -43.875 -2.758 1 34.94 73 ASN A O 1
ATOM 588 N N . ASN A 1 74 ? -15.25 -43.906 -4.785 1 35.66 74 ASN A N 1
ATOM 589 C CA . ASN A 1 74 ? -13.797 -43.812 -4.891 1 35.66 74 ASN A CA 1
ATOM 590 C C . ASN A 1 74 ? -13.32 -42.375 -4.895 1 35.66 74 ASN A C 1
ATOM 592 O O . ASN A 1 74 ? -14.047 -41.469 -5.344 1 35.66 74 ASN A O 1
ATOM 596 N N . SER A 1 75 ? -12.086 -42.156 -4.285 1 39.09 75 SER A N 1
ATOM 597 C CA . SER A 1 75 ? -11.477 -40.875 -3.883 1 39.09 75 SER A CA 1
ATOM 598 C C . SER A 1 75 ? -11.484 -39.875 -5.027 1 39.09 75 SER A C 1
ATOM 600 O O . SER A 1 75 ? -11.289 -40.25 -6.188 1 39.09 75 SER A O 1
ATOM 602 N N . VAL A 1 76 ? -12.32 -38.781 -5.027 1 42.41 76 VAL A N 1
ATOM 603 C CA . VAL A 1 76 ? -12.352 -37.531 -5.801 1 42.41 76 VAL A CA 1
ATOM 604 C C . VAL A 1 76 ? -11.055 -37.406 -6.59 1 42.41 76 VAL A C 1
ATOM 606 O O . VAL A 1 76 ? -11.055 -36.875 -7.703 1 42.41 76 VAL A O 1
ATOM 609 N N . MET A 1 77 ? -10.008 -37.906 -6.059 1 44.66 77 MET A N 1
ATOM 610 C CA . MET A 1 77 ? -8.68 -37.844 -6.668 1 44.66 77 MET A CA 1
ATOM 611 C C . MET A 1 77 ? -8.609 -38.719 -7.918 1 44.66 77 MET A C 1
ATOM 613 O O . MET A 1 77 ? -8.031 -38.312 -8.93 1 44.66 77 MET A O 1
ATOM 617 N N . PHE A 1 78 ? -9.242 -39.906 -7.871 1 43.97 78 PHE A N 1
ATOM 618 C CA . PHE A 1 78 ? -9.141 -40.875 -8.953 1 43.97 78 PHE A CA 1
ATOM 619 C C . PHE A 1 78 ? -9.953 -40.438 -10.164 1 43.97 78 PHE A C 1
ATOM 621 O O . PHE A 1 78 ? -9.492 -40.531 -11.297 1 43.97 78 PHE A O 1
ATOM 628 N N . CYS A 1 79 ? -11.133 -39.969 -9.953 1 46 79 CYS A N 1
ATOM 629 C CA . CYS A 1 79 ? -11.984 -39.5 -11.039 1 46 79 CYS A CA 1
ATOM 630 C C . CYS A 1 79 ? -11.367 -38.312 -11.734 1 46 79 CYS A C 1
ATOM 632 O O . CYS A 1 79 ? -11.406 -38.219 -12.961 1 46 79 CYS A O 1
ATOM 634 N N . GLN A 1 80 ? -10.875 -37.406 -10.93 1 50 80 GLN A N 1
ATOM 635 C CA . GLN A 1 80 ? -10.172 -36.281 -11.492 1 50 80 GLN A CA 1
ATOM 636 C C . GLN A 1 80 ? -9.008 -36.719 -12.375 1 50 80 GLN A C 1
ATOM 638 O O . GLN A 1 80 ? -8.789 -36.156 -13.453 1 50 80 GLN A O 1
ATOM 643 N N . ASP A 1 81 ? -8.344 -37.781 -11.898 1 50.88 81 ASP A N 1
ATOM 644 C CA . ASP A 1 81 ? -7.219 -38.312 -12.664 1 50.88 81 ASP A CA 1
ATOM 645 C C . ASP A 1 81 ? -7.691 -38.969 -13.953 1 50.88 81 ASP A C 1
ATOM 647 O O . ASP A 1 81 ? -7.039 -38.844 -14.992 1 50.88 81 ASP A O 1
ATOM 651 N N . MET A 1 82 ? -8.82 -39.719 -13.867 1 47.41 82 MET A N 1
ATOM 652 C CA . MET A 1 82 ? -9.359 -40.406 -15.047 1 47.41 82 MET A CA 1
ATOM 653 C C . MET A 1 82 ? -9.836 -39.375 -16.078 1 47.41 82 MET A C 1
ATOM 655 O O . MET A 1 82 ? -9.641 -39.562 -17.281 1 47.41 82 MET A O 1
ATOM 659 N N . MET A 1 83 ? -10.609 -38.5 -15.648 1 50.06 83 MET A N 1
ATOM 660 C CA . MET A 1 83 ? -11.078 -37.469 -16.547 1 50.06 83 MET A CA 1
ATOM 661 C C . MET A 1 83 ? -9.906 -36.719 -17.203 1 50.06 83 MET A C 1
ATOM 663 O O . MET A 1 83 ? -9.977 -36.344 -18.375 1 50.06 83 MET A O 1
ATOM 667 N N . LYS A 1 84 ? -8.891 -36.562 -16.422 1 51.06 84 LYS A N 1
ATOM 668 C CA . LYS A 1 84 ? -7.648 -36 -16.922 1 51.06 84 LYS A CA 1
ATOM 669 C C . LYS A 1 84 ? -7.082 -36.812 -18.078 1 51.06 84 LYS A C 1
ATOM 671 O O . LYS A 1 84 ? -6.613 -36.281 -19.078 1 51.06 84 LYS A O 1
ATOM 676 N N . ASN A 1 85 ? -7.156 -38.188 -17.969 1 46.06 85 ASN A N 1
ATOM 677 C CA . ASN A 1 85 ? -6.504 -39.094 -18.906 1 46.06 85 ASN A CA 1
ATOM 678 C C . ASN A 1 85 ? -7.359 -39.344 -20.141 1 46.06 85 ASN A C 1
ATOM 680 O O . ASN A 1 85 ? -6.832 -39.5 -21.234 1 46.06 85 ASN A O 1
ATOM 684 N N . HIS A 1 86 ? -8.656 -39.656 -20 1 44.03 86 HIS A N 1
ATOM 685 C CA . HIS A 1 86 ? -9.414 -40.188 -21.109 1 44.03 86 HIS A CA 1
ATOM 686 C C . HIS A 1 86 ? -9.922 -39.094 -22.031 1 44.03 86 HIS A C 1
ATOM 688 O O . HIS A 1 86 ? -10.234 -39.375 -23.203 1 44.03 86 HIS A O 1
ATOM 694 N N . SER A 1 87 ? -10.438 -38.031 -21.656 1 44.31 87 SER A N 1
ATOM 695 C CA . SER A 1 87 ? -11.234 -37.156 -22.516 1 44.31 87 SER A CA 1
ATOM 696 C C . SER A 1 87 ? -10.43 -35.938 -22.953 1 44.31 87 SER A C 1
ATOM 698 O O . SER A 1 87 ? -10.93 -35.094 -23.703 1 44.31 87 SER A O 1
ATOM 700 N N . ILE A 1 88 ? -9.477 -35.719 -22.5 1 46.97 88 ILE A N 1
ATOM 701 C CA . ILE A 1 88 ? -8.75 -34.5 -22.812 1 46.97 88 ILE A CA 1
ATOM 702 C C . ILE A 1 88 ? -7.762 -34.75 -23.953 1 46.97 88 ILE A C 1
ATOM 704 O O . ILE A 1 88 ? -6.871 -35.594 -23.828 1 46.97 88 ILE A O 1
ATOM 708 N N . PRO A 1 89 ? -8.18 -34.406 -25.266 1 43.41 89 PRO A N 1
ATOM 709 C CA . PRO A 1 89 ? -7.211 -34.594 -26.344 1 43.41 89 PRO A CA 1
ATOM 710 C C . PRO A 1 89 ? -5.777 -34.312 -25.906 1 43.41 89 PRO A C 1
ATOM 712 O O . PRO A 1 89 ? -5.562 -33.5 -25 1 43.41 89 PRO A O 1
ATOM 715 N N . LEU A 1 90 ? -5.059 -35.281 -26.188 1 40.72 90 LEU A N 1
ATOM 716 C CA . LEU A 1 90 ? -3.627 -35 -26.141 1 40.72 90 LEU A CA 1
ATOM 717 C C . LEU A 1 90 ? -3.254 -33.938 -27.172 1 40.72 90 LEU A C 1
ATOM 719 O O . LEU A 1 90 ? -3.768 -33.938 -28.297 1 40.72 90 LEU A O 1
ATOM 723 N N . GLU A 1 91 ? -3.398 -32.781 -26.969 1 40.56 91 GLU A N 1
ATOM 724 C CA . GLU A 1 91 ? -2.986 -31.812 -27.969 1 40.56 91 GLU A CA 1
ATOM 725 C C . GLU A 1 91 ? -1.53 -32.031 -28.375 1 40.56 91 GLU A C 1
ATOM 727 O O . GLU A 1 91 ? -0.694 -32.375 -27.547 1 40.56 91 GLU A O 1
ATOM 732 N N . GLU A 1 92 ? -1.335 -32.469 -29.609 1 33.72 92 GLU A N 1
ATOM 733 C CA . GLU A 1 92 ? -0.02 -32.438 -30.234 1 33.72 92 GLU A CA 1
ATOM 734 C C . GLU A 1 92 ? 0.673 -31.109 -30.016 1 33.72 92 GLU A C 1
ATOM 736 O O . GLU A 1 92 ? 0.075 -30.047 -30.219 1 33.72 92 GLU A O 1
ATOM 741 N N . SER A 1 93 ? 1.487 -30.984 -29 1 34.44 93 SER A N 1
ATOM 742 C CA . SER A 1 93 ? 2.268 -29.75 -28.875 1 34.44 93 SER A CA 1
ATOM 743 C C . SER A 1 93 ? 2.818 -29.312 -30.219 1 34.44 93 SER A C 1
ATOM 745 O O . SER A 1 93 ? 3.367 -30.109 -30.969 1 34.44 93 SER A O 1
ATOM 747 N N . SER A 1 94 ? 2.336 -28.562 -31.078 1 30.89 94 SER A N 1
ATOM 748 C CA . SER A 1 94 ? 3.336 -28.141 -32.062 1 30.89 94 SER A CA 1
ATOM 749 C C . SER A 1 94 ? 4.707 -27.984 -31.406 1 30.89 94 SER A C 1
ATOM 751 O O . SER A 1 94 ? 5.723 -27.891 -32.094 1 30.89 94 SER A O 1
ATOM 753 N N . ASN A 1 95 ? 5.117 -27.219 -30.484 1 29 95 ASN A N 1
ATOM 754 C CA . ASN A 1 95 ? 6.492 -27.516 -30.094 1 29 95 ASN A CA 1
ATOM 755 C C . ASN A 1 95 ? 6.586 -28.875 -29.391 1 29 95 ASN A C 1
ATOM 757 O O . ASN A 1 95 ? 5.625 -29.312 -28.75 1 29 95 ASN A O 1
ATOM 761 N N . GLN A 1 96 ? 7.676 -29.672 -29.688 1 26.62 96 GLN A N 1
ATOM 762 C CA . GLN A 1 96 ? 8.109 -31.047 -29.469 1 26.62 96 GLN A CA 1
ATOM 763 C C . GLN A 1 96 ? 7.875 -31.469 -28.016 1 26.62 96 GLN A C 1
ATOM 765 O O . GLN A 1 96 ? 8.445 -32.469 -27.547 1 26.62 96 GLN A O 1
ATOM 770 N N . CYS A 1 97 ? 7.543 -30.797 -27.141 1 28.25 97 CYS A N 1
ATOM 771 C CA . CYS A 1 97 ? 7.84 -31.547 -25.922 1 28.25 97 CYS A CA 1
ATOM 772 C C . CYS A 1 97 ? 7.164 -32.906 -25.938 1 28.25 97 CYS A C 1
ATOM 774 O O . CYS A 1 97 ? 6.094 -33.062 -26.516 1 28.25 97 CYS A O 1
ATOM 776 N N . ASP A 1 98 ? 6.84 -34.062 -25.344 1 28.19 98 ASP A N 1
ATOM 777 C CA . ASP A 1 98 ? 6.914 -35.438 -25.797 1 28.19 98 ASP A CA 1
ATOM 778 C C . ASP A 1 98 ? 5.965 -35.688 -26.969 1 28.19 98 ASP A C 1
ATOM 780 O O . ASP A 1 98 ? 5.055 -34.906 -27.219 1 28.19 98 ASP A O 1
ATOM 784 N N . SER A 1 99 ? 5.883 -36.75 -27.766 1 31.39 99 SER A N 1
ATOM 785 C CA . SER A 1 99 ? 4.926 -37.781 -28.109 1 31.39 99 SER A CA 1
ATOM 786 C C . SER A 1 99 ? 3.799 -37.844 -27.094 1 31.39 99 SER A C 1
ATOM 788 O O . SER A 1 99 ? 2.855 -38.625 -27.25 1 31.39 99 SER A O 1
ATOM 790 N N . GLY A 1 100 ? 4.082 -37.5 -25.641 1 31.53 100 GLY A N 1
ATOM 791 C CA . GLY A 1 100 ? 3.068 -37.812 -24.641 1 31.53 100 GLY A CA 1
ATOM 792 C C . GLY A 1 100 ? 1.926 -36.812 -24.625 1 31.53 100 GLY A C 1
ATOM 793 O O . GLY A 1 100 ? 2.113 -35.625 -24.969 1 31.53 100 GLY A O 1
ATOM 794 N N . LEU A 1 101 ? 0.625 -37.125 -24.641 1 34 101 LEU A N 1
ATOM 795 C CA . LEU A 1 101 ? -0.715 -36.531 -24.719 1 34 101 LEU A CA 1
ATOM 796 C C . LEU A 1 101 ? -0.965 -35.594 -23.531 1 34 101 LEU A C 1
ATOM 798 O O . LEU A 1 101 ? -0.727 -35.969 -22.375 1 34 101 LEU A O 1
ATOM 802 N N . VAL A 1 102 ? -0.388 -34.406 -23.453 1 40.78 102 VAL A N 1
ATOM 803 C CA . VAL A 1 102 ? -0.701 -33.438 -22.375 1 40.78 102 VAL A CA 1
ATOM 804 C C . VAL A 1 102 ? -2.131 -32.938 -22.547 1 40.78 102 VAL A C 1
ATOM 806 O O . VAL A 1 102 ? -2.564 -32.625 -23.656 1 40.78 102 VAL A O 1
ATOM 809 N N . TYR A 1 103 ? -2.943 -33.094 -21.5 1 42.34 103 TYR A N 1
ATOM 810 C CA . TYR A 1 103 ? -4.355 -32.75 -21.547 1 42.34 103 TYR A CA 1
ATOM 811 C C . TYR A 1 103 ? -4.531 -31.25 -21.75 1 42.34 103 TYR A C 1
ATOM 813 O O . TYR A 1 103 ? -3.814 -30.453 -21.141 1 42.34 103 TYR A O 1
ATOM 821 N N . SER A 1 104 ? -4.961 -30.719 -22.781 1 52.81 104 SER A N 1
ATOM 822 C CA . SER A 1 104 ? -5.309 -29.328 -23.078 1 52.81 104 SER A CA 1
ATOM 823 C C . SER A 1 104 ? -6.211 -28.734 -22.016 1 52.81 104 SER A C 1
ATOM 825 O O . SER A 1 104 ? -7.184 -29.359 -21.594 1 52.81 104 SER A O 1
ATOM 827 N N . ASN A 1 105 ? -5.695 -27.688 -21.141 1 56.94 105 ASN A N 1
ATOM 828 C CA . ASN A 1 105 ? -6.551 -27 -20.172 1 56.94 105 ASN A CA 1
ATOM 829 C C . ASN A 1 105 ? -7.691 -26.25 -20.859 1 56.94 105 ASN A C 1
ATOM 831 O O . ASN A 1 105 ? -8.703 -25.938 -20.234 1 56.94 105 ASN A O 1
ATOM 835 N N . CYS A 1 106 ? -7.504 -25.969 -22.062 1 59.28 106 CYS A N 1
ATOM 836 C CA . CYS A 1 106 ? -8.539 -25.156 -22.688 1 59.28 106 CYS A CA 1
ATOM 837 C C . CYS A 1 106 ? -9.133 -25.875 -23.891 1 59.28 106 CYS A C 1
ATOM 839 O O . CYS A 1 106 ? -9.961 -25.297 -24.609 1 59.28 106 CYS A O 1
ATOM 841 N N . GLU A 1 107 ? -8.523 -26.984 -24.266 1 59.44 107 GLU A N 1
ATOM 842 C CA . GLU A 1 107 ? -9.062 -27.734 -25.391 1 59.44 107 GLU A CA 1
ATOM 843 C C . GLU A 1 107 ? -9.266 -29.203 -25.016 1 59.44 107 GLU A C 1
ATOM 845 O O . GLU A 1 107 ? -8.625 -29.703 -24.078 1 59.44 107 GLU A O 1
ATOM 850 N N . ARG A 1 108 ? -10.383 -29.844 -25.406 1 57 108 ARG A N 1
ATOM 851 C CA . ARG A 1 108 ? -10.633 -31.266 -25.188 1 57 108 ARG A CA 1
ATOM 852 C C . ARG A 1 108 ? -10.711 -32 -26.5 1 57 108 ARG A C 1
ATOM 854 O O . ARG A 1 108 ? -10.984 -31.422 -27.547 1 57 108 ARG A O 1
ATOM 861 N N . TYR A 1 109 ? -10.211 -33.344 -26.469 1 51.41 109 TYR A N 1
ATOM 862 C CA . TYR A 1 109 ? -10.367 -34.188 -27.641 1 51.41 109 TYR A CA 1
ATOM 863 C C . TYR A 1 109 ? -11.836 -34.562 -27.875 1 51.41 109 TYR A C 1
ATOM 865 O O . TYR A 1 109 ? -12.578 -34.781 -26.906 1 51.41 109 TYR A O 1
ATOM 873 N N . GLU A 1 110 ? -12.477 -34.188 -29 1 47.47 110 GLU A N 1
ATOM 874 C CA . GLU A 1 110 ? -13.797 -34.719 -29.344 1 47.47 110 GLU A CA 1
ATOM 875 C C . GLU A 1 110 ? -13.789 -36.25 -29.406 1 47.47 110 GLU A C 1
ATOM 877 O O . GLU A 1 110 ? -12.891 -36.844 -30 1 47.47 110 GLU A O 1
ATOM 882 N N . ASN A 1 111 ? -14.258 -36.969 -28.328 1 42.94 111 ASN A N 1
ATOM 883 C CA . ASN A 1 111 ? -14.328 -38.438 -28.281 1 42.94 111 ASN A CA 1
ATOM 884 C C . ASN A 1 111 ? -14.469 -39.031 -29.672 1 42.94 111 ASN A C 1
ATOM 886 O O . ASN A 1 111 ? -14.398 -40.25 -29.844 1 42.94 111 ASN A O 1
ATOM 890 N N . LYS A 1 112 ? -15.664 -38.781 -30.438 1 44.72 112 LYS A N 1
ATOM 891 C CA . LYS A 1 112 ? -16.047 -39.906 -31.25 1 44.72 112 LYS A CA 1
ATOM 892 C C . LYS A 1 112 ? -14.914 -40.375 -32.156 1 44.72 112 LYS A C 1
ATOM 894 O O . LYS A 1 112 ? -14.586 -41.562 -32.219 1 44.72 112 LYS A O 1
ATOM 899 N N . THR A 1 113 ? -15.07 -39.906 -33.531 1 35.72 113 THR A N 1
ATOM 900 C CA . THR A 1 113 ? -14.297 -40.406 -34.656 1 35.72 113 THR A CA 1
ATOM 901 C C . THR A 1 113 ? -12.828 -40 -34.531 1 35.72 113 THR A C 1
ATOM 903 O O . THR A 1 113 ? -12.516 -39.031 -33.875 1 35.72 113 THR A O 1
ATOM 906 N N . TYR A 1 114 ? -11.812 -40.812 -35.125 1 36.91 114 TYR A N 1
ATOM 907 C CA . TYR A 1 114 ? -10.383 -40.844 -35.406 1 36.91 114 TYR A CA 1
ATOM 908 C C . TYR A 1 114 ? -9.82 -39.438 -35.562 1 36.91 114 TYR A C 1
ATOM 910 O O . TYR A 1 114 ? -8.68 -39.281 -35.969 1 36.91 114 TYR A O 1
ATOM 918 N N . THR A 1 115 ? -10.648 -38.406 -35.75 1 41.28 115 THR A N 1
ATOM 919 C CA . THR A 1 115 ? -10.023 -37.156 -36.219 1 41.28 115 THR A CA 1
ATOM 920 C C . THR A 1 115 ? -9.586 -36.281 -35.062 1 41.28 115 THR A C 1
ATOM 922 O O . THR A 1 115 ? -10.336 -36.125 -34.094 1 41.28 115 THR A O 1
ATOM 925 N N . ASN A 1 116 ? -8.25 -36.188 -34.625 1 45.66 116 ASN A N 1
ATOM 926 C CA . ASN A 1 116 ? -7.367 -35.406 -33.781 1 45.66 116 ASN A CA 1
ATOM 927 C C . ASN A 1 116 ? -7.844 -33.938 -33.656 1 45.66 116 ASN A C 1
ATOM 929 O O . ASN A 1 116 ? -7.043 -33.031 -33.75 1 45.66 116 ASN A O 1
ATOM 933 N N . TYR A 1 117 ? -9.156 -33.625 -33.812 1 50.44 117 TYR A N 1
ATOM 934 C CA . TYR A 1 117 ? -9.492 -32.219 -33.75 1 50.44 117 TYR A CA 1
ATOM 935 C C . TYR A 1 117 ? -9.766 -31.75 -32.344 1 50.44 117 TYR A C 1
ATOM 937 O O . TYR A 1 117 ? -10.352 -32.5 -31.547 1 50.44 117 TYR A O 1
ATOM 945 N N . THR A 1 118 ? -8.984 -30.75 -31.734 1 57.28 118 THR A N 1
ATOM 946 C CA . THR A 1 118 ? -9.148 -30.109 -30.422 1 57.28 118 THR A CA 1
ATOM 947 C C . THR A 1 118 ? -10.305 -29.109 -30.469 1 57.28 118 THR A C 1
ATOM 949 O O . THR A 1 118 ? -10.477 -28.406 -31.453 1 57.28 118 THR A O 1
ATOM 952 N N . ILE A 1 119 ? -11.422 -29.469 -29.562 1 59.62 119 ILE A N 1
ATOM 953 C CA . ILE A 1 119 ? -12.523 -28.531 -29.438 1 59.62 119 ILE A CA 1
ATOM 954 C C . ILE A 1 119 ? -12.352 -27.703 -28.156 1 59.62 119 ILE A C 1
ATOM 956 O O . ILE A 1 119 ? -11.656 -28.125 -27.234 1 59.62 119 ILE A O 1
ATOM 960 N N . LYS A 1 120 ? -12.867 -26.453 -28.266 1 64.38 120 LYS A N 1
ATOM 961 C CA . LYS A 1 120 ? -12.906 -25.578 -27.109 1 64.38 120 LYS A CA 1
ATOM 962 C C . LYS A 1 120 ? -13.781 -26.156 -26 1 64.38 120 LYS A C 1
ATOM 964 O O . LYS A 1 120 ? -14.68 -26.969 -26.266 1 64.38 120 LYS A O 1
ATOM 969 N N . CYS A 1 121 ? -13.344 -25.953 -24.75 1 69.5 121 CYS A N 1
ATOM 970 C CA . CYS A 1 121 ? -14.102 -26.438 -23.609 1 69.5 121 CYS A CA 1
ATOM 971 C C . CYS A 1 121 ? -15.461 -25.75 -23.531 1 69.5 121 CYS A C 1
ATOM 973 O O . CYS A 1 121 ? -15.578 -24.625 -23.047 1 69.5 121 CYS A O 1
ATOM 975 N N . ASN A 1 122 ? -16.406 -26.312 -24.125 1 66.75 122 ASN A N 1
ATOM 976 C CA . ASN A 1 122 ? -17.719 -25.672 -24.266 1 66.75 122 ASN A CA 1
ATOM 977 C C . ASN A 1 122 ? -18.641 -26.031 -23.109 1 66.75 122 ASN A C 1
ATOM 979 O O . ASN A 1 122 ? -19.734 -25.469 -22.984 1 66.75 122 ASN A O 1
ATOM 983 N N . HIS A 1 123 ? -18.25 -26.984 -22.359 1 71.69 123 HIS A N 1
ATOM 984 C CA . HIS A 1 123 ? -19.203 -27.406 -21.344 1 71.69 123 HIS A CA 1
ATOM 985 C C . HIS A 1 123 ? -18.75 -26.938 -19.953 1 71.69 123 HIS A C 1
ATOM 987 O O . HIS A 1 123 ? -19.203 -27.484 -18.953 1 71.69 123 HIS A O 1
ATOM 993 N N . GLY A 1 124 ? -17.906 -26.125 -19.844 1 78.25 124 GLY A N 1
ATOM 994 C CA . GLY A 1 124 ? -17.516 -25.609 -18.531 1 78.25 124 GLY A CA 1
ATOM 995 C C . GLY A 1 124 ? -16.156 -26.125 -18.078 1 78.25 124 GLY A C 1
ATOM 996 O O . GLY A 1 124 ? -15.414 -26.719 -18.875 1 78.25 124 GLY A O 1
ATOM 997 N N . TRP A 1 125 ? -15.875 -25.781 -16.734 1 81.69 125 TRP A N 1
ATOM 998 C CA . TRP A 1 125 ? -14.539 -26.078 -16.25 1 81.69 125 TRP A CA 1
ATOM 999 C C . TRP A 1 125 ? -14.602 -26.781 -14.883 1 81.69 125 TRP A C 1
ATOM 1001 O O . TRP A 1 125 ? -15.562 -26.594 -14.133 1 81.69 125 TRP A O 1
ATOM 1011 N N . ILE A 1 126 ? -13.625 -27.656 -14.68 1 80.44 126 ILE A N 1
ATOM 1012 C CA . ILE A 1 126 ? -13.391 -28.219 -13.359 1 80.44 126 ILE A CA 1
ATOM 1013 C C . ILE A 1 126 ? -12.141 -27.609 -12.742 1 80.44 126 ILE A C 1
ATOM 1015 O O . ILE A 1 126 ? -11.109 -27.484 -13.398 1 80.44 126 ILE A O 1
ATOM 1019 N N . TYR A 1 127 ? -12.281 -27.188 -11.477 1 83.62 127 TYR A N 1
ATOM 1020 C CA . TYR A 1 127 ? -11.18 -26.484 -10.812 1 83.62 127 TYR A CA 1
ATOM 1021 C C . TYR A 1 127 ? -10.641 -27.328 -9.656 1 83.62 127 TYR A C 1
ATOM 1023 O O . TYR A 1 127 ? -11.375 -28.078 -9.031 1 83.62 127 TYR A O 1
ATOM 1031 N N . ASP A 1 128 ? -9.281 -27.203 -9.516 1 80.31 128 ASP A N 1
ATOM 1032 C CA . ASP A 1 128 ? -8.68 -27.75 -8.305 1 80.31 128 ASP A CA 1
ATOM 1033 C C . ASP A 1 128 ? -9.047 -26.922 -7.082 1 80.31 128 ASP A C 1
ATOM 1035 O O . ASP A 1 128 ? -8.703 -25.734 -7 1 80.31 128 ASP A O 1
ATOM 1039 N N . ARG A 1 129 ? -9.727 -27.516 -6.094 1 85.38 129 ARG A N 1
ATOM 1040 C CA . ARG A 1 129 ? -10.203 -26.766 -4.934 1 85.38 129 ARG A CA 1
ATOM 1041 C C . ARG A 1 129 ? -9.492 -27.219 -3.662 1 85.38 129 ARG A C 1
ATOM 1043 O O . ARG A 1 129 ? -9.984 -27 -2.555 1 85.38 129 ARG A O 1
ATOM 1050 N N . SER A 1 130 ? -8.383 -27.844 -3.863 1 79.25 130 SER A N 1
ATOM 1051 C CA . SER A 1 130 ? -7.664 -28.391 -2.719 1 79.25 130 SER A CA 1
ATOM 1052 C C . SER A 1 130 ? -7.113 -27.281 -1.834 1 79.25 130 SER A C 1
ATOM 1054 O O . SER A 1 130 ? -7.18 -27.359 -0.606 1 79.25 130 SER A O 1
ATOM 1056 N N . GLN A 1 131 ? -6.652 -26.266 -2.418 1 81.12 131 GLN A N 1
ATOM 1057 C CA . GLN A 1 131 ? -6.043 -25.188 -1.654 1 81.12 131 GLN A CA 1
ATOM 1058 C C . GLN A 1 131 ? -7.035 -24.047 -1.425 1 81.12 131 GLN A C 1
ATOM 1060 O O . GLN A 1 131 ? -7.082 -23.469 -0.336 1 81.12 131 GLN A O 1
ATOM 1065 N N . TYR A 1 132 ? -7.695 -23.719 -2.482 1 87.94 132 TYR A N 1
ATOM 1066 C CA . TYR A 1 132 ? -8.758 -22.719 -2.432 1 87.94 132 TYR A CA 1
ATOM 1067 C C . TYR A 1 132 ? -10.109 -23.344 -2.732 1 87.94 132 TYR A C 1
ATOM 1069 O O . TYR A 1 132 ? -10.281 -24.016 -3.748 1 87.94 132 TYR A O 1
ATOM 1077 N N . LYS A 1 133 ? -10.977 -23.109 -1.825 1 91.94 133 LYS A N 1
ATOM 1078 C CA . LYS A 1 133 ? -12.305 -23.672 -2.043 1 91.94 133 LYS A CA 1
ATOM 1079 C C . LYS A 1 133 ? -13.078 -22.859 -3.084 1 91.94 133 LYS A C 1
ATOM 1081 O O . LYS A 1 133 ? -13.805 -23.422 -3.9 1 91.94 133 LYS A O 1
ATOM 1086 N N . SER A 1 134 ? -12.945 -21.609 -2.994 1 94.62 134 SER A N 1
ATOM 1087 C CA . SER A 1 134 ? -13.555 -20.703 -3.969 1 94.62 134 SER A CA 1
ATOM 1088 C C . SER A 1 134 ? -12.711 -19.453 -4.176 1 94.62 134 SER A C 1
ATOM 1090 O O . SER A 1 134 ? -12.188 -18.891 -3.217 1 94.62 134 SER A O 1
ATOM 1092 N N . THR A 1 135 ? -12.492 -19.109 -5.449 1 95 135 THR A N 1
ATOM 1093 C CA . THR A 1 135 ? -11.82 -17.875 -5.816 1 95 135 THR A CA 1
ATOM 1094 C C . THR A 1 135 ? -12.594 -17.141 -6.906 1 95 135 THR A C 1
ATOM 1096 O O . THR A 1 135 ? -13.445 -17.734 -7.574 1 95 135 THR A O 1
ATOM 1099 N N . VAL A 1 136 ? -12.328 -15.93 -6.996 1 95.94 136 VAL A N 1
ATOM 1100 C CA . VAL A 1 136 ? -12.922 -15.133 -8.062 1 95.94 136 VAL A CA 1
ATOM 1101 C C . VAL A 1 136 ? -12.578 -15.734 -9.422 1 95.94 136 VAL A C 1
ATOM 1103 O O . VAL A 1 136 ? -13.406 -15.758 -10.328 1 95.94 136 VAL A O 1
ATOM 1106 N N . PHE A 1 137 ? -11.445 -16.281 -9.5 1 91.75 137 PHE A N 1
ATOM 1107 C CA . PHE A 1 137 ? -10.961 -16.953 -10.695 1 91.75 137 PHE A CA 1
ATOM 1108 C C . PHE A 1 137 ? -11.859 -18.125 -11.055 1 91.75 137 PHE A C 1
ATOM 1110 O O . PHE A 1 137 ? -12.25 -18.281 -12.211 1 91.75 137 PHE A O 1
ATOM 1117 N N . GLN A 1 138 ? -12.18 -18.891 -10.172 1 91.38 138 GLN A N 1
ATOM 1118 C CA . GLN A 1 138 ? -13.008 -20.078 -10.367 1 91.38 138 GLN A CA 1
ATOM 1119 C C . GLN A 1 138 ? -14.461 -19.688 -10.633 1 91.38 138 GLN A C 1
ATOM 1121 O O . GLN A 1 138 ? -15.086 -20.219 -11.555 1 91.38 138 GLN A O 1
ATOM 1126 N N . GLU A 1 139 ? -14.906 -18.75 -9.844 1 93.25 139 GLU A N 1
ATOM 1127 C CA . GLU A 1 139 ? -16.328 -18.406 -9.875 1 93.25 139 GLU A CA 1
ATOM 1128 C C . GLU A 1 139 ? -16.703 -17.75 -11.203 1 93.25 139 GLU A C 1
ATOM 1130 O O . GLU A 1 139 ? -17.797 -18 -11.727 1 93.25 139 GLU A O 1
ATOM 1135 N N . PHE A 1 140 ? -15.836 -17.016 -11.758 1 93.44 140 PHE A N 1
ATOM 1136 C CA . PHE A 1 140 ? -16.188 -16.297 -12.969 1 93.44 140 PHE A CA 1
ATOM 1137 C C . PHE A 1 140 ? -15.469 -16.875 -14.18 1 93.44 140 PHE A C 1
ATOM 1139 O O . PHE A 1 140 ? -15.438 -16.266 -15.25 1 93.44 140 PHE A O 1
ATOM 1146 N N . ASP A 1 141 ? -14.867 -18 -14.047 1 88.56 141 ASP A N 1
ATOM 1147 C CA . ASP A 1 141 ? -14.219 -18.766 -15.109 1 88.56 141 ASP A CA 1
ATOM 1148 C C . ASP A 1 141 ? -13.219 -17.906 -15.875 1 88.56 141 ASP A C 1
ATOM 1150 O O . ASP A 1 141 ? -13.297 -17.797 -17.109 1 88.56 141 ASP A O 1
ATOM 1154 N N . LEU A 1 142 ? -12.352 -17.375 -15.07 1 87.25 142 LEU A N 1
ATOM 1155 C CA . LEU A 1 142 ? -11.312 -16.547 -15.68 1 87.25 142 LEU A CA 1
ATOM 1156 C C . LEU A 1 142 ? -10.172 -17.391 -16.219 1 87.25 142 LEU A C 1
ATOM 1158 O O . LEU A 1 142 ? -9.031 -17.25 -15.781 1 87.25 142 LEU A O 1
ATOM 1162 N N . VAL A 1 143 ? -10.508 -18.172 -17.188 1 80.06 143 VAL A N 1
ATOM 1163 C CA . VAL A 1 143 ? -9.555 -19.156 -17.719 1 80.06 143 VAL A CA 1
ATOM 1164 C C . VAL A 1 143 ? -9.344 -18.906 -19.219 1 80.06 143 VAL A C 1
ATOM 1166 O O . VAL A 1 143 ? -10.188 -18.297 -19.875 1 80.06 143 VAL A O 1
ATOM 1169 N N . CYS A 1 144 ? -8.148 -19.312 -19.656 1 76.38 144 CYS A N 1
ATOM 1170 C CA . CYS A 1 144 ? -7.789 -19.281 -21.078 1 76.38 144 CYS A CA 1
ATOM 1171 C C . CYS A 1 144 ? -7.898 -17.875 -21.641 1 76.38 144 CYS A C 1
ATOM 1173 O O . CYS A 1 144 ? -7.27 -16.953 -21.141 1 76.38 144 CYS A O 1
ATOM 1175 N N . GLY A 1 145 ? -8.773 -17.641 -22.531 1 74.06 145 GLY A N 1
ATOM 1176 C CA . GLY A 1 145 ? -8.883 -16.328 -23.156 1 74.06 145 GLY A CA 1
ATOM 1177 C C . GLY A 1 145 ? -9.352 -15.25 -22.203 1 74.06 145 GLY A C 1
ATOM 1178 O O . GLY A 1 145 ? -9.297 -14.062 -22.531 1 74.06 145 GLY A O 1
ATOM 1179 N N . ARG A 1 146 ? -9.672 -15.664 -20.969 1 82.12 146 ARG A N 1
ATOM 1180 C CA . ARG A 1 146 ? -10.234 -14.695 -20.031 1 82.12 146 ARG A CA 1
ATOM 1181 C C . ARG A 1 146 ? -9.289 -14.477 -18.859 1 82.12 146 ARG A C 1
ATOM 1183 O O . ARG A 1 146 ? -9.664 -13.836 -17.875 1 82.12 146 ARG A O 1
ATOM 1190 N N . TYR A 1 147 ? -7.996 -14.852 -19 1 78.94 147 TYR A N 1
ATOM 1191 C CA . TYR A 1 147 ? -7.008 -14.727 -17.922 1 78.94 147 TYR A CA 1
ATOM 1192 C C . TYR A 1 147 ? -6.699 -13.266 -17.641 1 78.94 147 TYR A C 1
ATOM 1194 O O . TYR A 1 147 ? -6.5 -12.883 -16.484 1 78.94 147 TYR A O 1
ATOM 1202 N N . TYR A 1 148 ? -6.789 -12.445 -18.672 1 79.19 148 TYR A N 1
ATOM 1203 C CA . TYR A 1 148 ? -6.41 -11.047 -18.531 1 79.19 148 TYR A CA 1
ATOM 1204 C C . TYR A 1 148 ? -7.395 -10.297 -17.641 1 79.19 148 TYR A C 1
ATOM 1206 O O . TYR A 1 148 ? -7.066 -9.234 -17.094 1 79.19 148 TYR A O 1
ATOM 1214 N N . LEU A 1 149 ? -8.547 -10.836 -17.484 1 85.19 149 LEU A N 1
ATOM 1215 C CA . LEU A 1 149 ? -9.578 -10.18 -16.688 1 85.19 149 LEU A CA 1
ATOM 1216 C C . LEU A 1 149 ? -9.188 -10.148 -15.203 1 85.19 149 LEU A C 1
ATOM 1218 O O . LEU A 1 149 ? -9.609 -9.258 -14.469 1 85.19 149 LEU A O 1
ATOM 1222 N N . GLY A 1 150 ? -8.398 -11.117 -14.766 1 83.81 150 GLY A N 1
ATOM 1223 C CA . GLY A 1 150 ? -7.852 -11.07 -13.422 1 83.81 150 GLY A CA 1
ATOM 1224 C C . GLY A 1 150 ? -6.914 -9.898 -13.203 1 83.81 150 GLY A C 1
ATOM 1225 O O . GLY A 1 150 ? -7.039 -9.172 -12.219 1 83.81 150 GLY A O 1
ATOM 1226 N N . ALA A 1 151 ? -6.062 -9.727 -14.164 1 80.5 151 ALA A N 1
ATOM 1227 C CA . ALA A 1 151 ? -5.125 -8.609 -14.117 1 80.5 151 ALA A CA 1
ATOM 1228 C C . ALA A 1 151 ? -5.863 -7.273 -14.172 1 80.5 151 ALA A C 1
ATOM 1230 O O . ALA A 1 151 ? -5.469 -6.312 -13.508 1 80.5 151 ALA A O 1
ATOM 1231 N N . LEU A 1 152 ? -6.887 -7.273 -14.867 1 84.44 152 LEU A N 1
ATOM 1232 C CA . LEU A 1 152 ? -7.676 -6.055 -15.008 1 84.44 152 LEU A CA 1
ATOM 1233 C C . LEU A 1 152 ? -8.344 -5.684 -13.688 1 84.44 152 LEU A C 1
ATOM 1235 O O . LEU A 1 152 ? -8.484 -4.5 -13.375 1 84.44 152 LEU A O 1
ATOM 1239 N N . SER A 1 153 ? -8.758 -6.688 -12.992 1 89.44 153 SER A N 1
ATOM 1240 C CA . SER A 1 153 ? -9.367 -6.41 -11.695 1 89.44 153 SER A CA 1
ATOM 1241 C C . SER A 1 153 ? -8.359 -5.805 -10.727 1 89.44 153 SER A C 1
ATOM 1243 O O . SER A 1 153 ? -8.695 -4.906 -9.953 1 89.44 153 SER A O 1
ATOM 1245 N N . SER A 1 154 ? -7.145 -6.266 -10.734 1 87.44 154 SER A N 1
ATOM 1246 C CA . SER A 1 154 ? -6.086 -5.672 -9.922 1 87.44 154 SER A CA 1
ATOM 1247 C C . SER A 1 154 ? -5.801 -4.234 -10.344 1 87.44 154 SER A C 1
ATOM 1249 O O . SER A 1 154 ? -5.609 -3.361 -9.492 1 87.44 154 SER A O 1
ATOM 1251 N N . SER A 1 155 ? -5.824 -4.039 -11.633 1 88.75 155 SER A N 1
ATOM 1252 C CA . SER A 1 155 ? -5.605 -2.699 -12.164 1 88.75 155 SER A CA 1
ATOM 1253 C C . SER A 1 155 ? -6.746 -1.762 -11.781 1 88.75 155 SER A C 1
ATOM 1255 O O . SER A 1 155 ? -6.531 -0.568 -11.57 1 88.75 155 SER A O 1
ATOM 1257 N N . ALA A 1 156 ? -7.906 -2.316 -11.703 1 93.81 156 ALA A N 1
ATOM 1258 C CA . ALA A 1 156 ? -9.062 -1.526 -11.297 1 93.81 156 ALA A CA 1
ATOM 1259 C C . ALA A 1 156 ? -8.891 -0.998 -9.875 1 93.81 156 ALA A C 1
ATOM 1261 O O . ALA A 1 156 ? -9.203 0.164 -9.594 1 93.81 156 ALA A O 1
ATOM 1262 N N . TYR A 1 157 ? -8.422 -1.811 -9.023 1 94.94 157 TYR A N 1
ATOM 1263 C CA . TYR A 1 157 ? -8.148 -1.375 -7.66 1 94.94 157 TYR A CA 1
ATOM 1264 C C . TYR A 1 157 ? -7.129 -0.244 -7.641 1 94.94 157 TYR A C 1
ATOM 1266 O O . TYR A 1 157 ? -7.312 0.753 -6.938 1 94.94 157 TYR A O 1
ATOM 1274 N N . MET A 1 158 ? -6.043 -0.391 -8.438 1 92.06 158 MET A N 1
ATOM 1275 C CA . MET A 1 158 ? -4.984 0.616 -8.477 1 92.06 158 MET A CA 1
ATOM 1276 C C . MET A 1 158 ? -5.504 1.925 -9.062 1 92.06 158 MET A C 1
ATOM 1278 O O . MET A 1 158 ? -5.109 3.006 -8.625 1 92.06 158 MET A O 1
ATOM 1282 N N . ALA A 1 159 ? -6.355 1.794 -10.008 1 93.5 159 ALA A N 1
ATOM 1283 C CA . ALA A 1 159 ? -7.008 2.988 -10.531 1 93.5 159 ALA A CA 1
ATOM 1284 C C . ALA A 1 159 ? -7.816 3.695 -9.445 1 93.5 159 ALA A C 1
ATOM 1286 O O . ALA A 1 159 ? -7.859 4.926 -9.398 1 93.5 159 ALA A O 1
ATOM 1287 N N . GLY A 1 160 ? -8.469 2.92 -8.664 1 95.62 160 GLY A N 1
ATOM 1288 C CA . GLY A 1 160 ? -9.188 3.479 -7.531 1 95.62 160 GLY A CA 1
ATOM 1289 C C . GLY A 1 160 ? -8.289 4.242 -6.57 1 95.62 160 GLY A C 1
ATOM 1290 O O . GLY A 1 160 ? -8.664 5.312 -6.086 1 95.62 160 GLY A O 1
ATOM 1291 N N . LEU A 1 161 ? -7.129 3.693 -6.305 1 93.38 161 LEU A N 1
ATOM 1292 C CA . LEU A 1 161 ? -6.176 4.383 -5.445 1 93.38 161 LEU A CA 1
ATOM 1293 C C . LEU A 1 161 ? -5.848 5.766 -6 1 93.38 161 LEU A C 1
ATOM 1295 O O . LEU A 1 161 ? -5.793 6.746 -5.25 1 93.38 161 LEU A O 1
ATOM 1299 N N . PHE A 1 162 ? -5.648 5.754 -7.34 1 91.56 162 PHE A N 1
ATOM 1300 C CA . PHE A 1 162 ? -5.328 7.012 -8.008 1 91.56 162 PHE A CA 1
ATOM 1301 C C . PHE A 1 162 ? -6.48 8 -7.879 1 91.56 162 PHE A C 1
ATOM 1303 O O . PHE A 1 162 ? -6.273 9.156 -7.484 1 91.56 162 PHE A O 1
ATOM 1310 N N . ILE A 1 163 ? -7.641 7.566 -8.133 1 93.56 163 ILE A N 1
ATOM 1311 C CA . ILE A 1 163 ? -8.836 8.398 -8.047 1 93.56 163 ILE A CA 1
ATOM 1312 C C . ILE A 1 163 ? -9.039 8.867 -6.609 1 93.56 163 ILE A C 1
ATOM 1314 O O . ILE A 1 163 ? -9.375 10.031 -6.371 1 93.56 163 ILE A O 1
ATOM 1318 N N . GLY A 1 164 ? -8.836 8.008 -5.676 1 93.69 164 GLY A N 1
ATOM 1319 C CA . GLY A 1 164 ? -8.984 8.344 -4.27 1 93.69 164 GLY A CA 1
ATOM 1320 C C . GLY A 1 164 ? -7.973 9.367 -3.793 1 93.69 164 GLY A C 1
ATOM 1321 O O . GLY A 1 164 ? -8.312 10.273 -3.023 1 93.69 164 GLY A O 1
ATOM 1322 N N . ALA A 1 165 ? -6.781 9.242 -4.258 1 89.62 165 ALA A N 1
ATOM 1323 C CA . ALA A 1 165 ? -5.719 10.164 -3.848 1 89.62 165 ALA A CA 1
ATOM 1324 C C . ALA A 1 165 ? -6.051 11.594 -4.25 1 89.62 165 ALA A C 1
ATOM 1326 O O . ALA A 1 165 ? -5.852 12.531 -3.465 1 89.62 165 ALA A O 1
ATOM 1327 N N . VAL A 1 166 ? -6.586 11.711 -5.375 1 88.25 166 VAL A N 1
ATOM 1328 C CA . VAL A 1 166 ? -6.922 13.047 -5.863 1 88.25 166 VAL A CA 1
ATOM 1329 C C . VAL A 1 166 ? -8.289 13.461 -5.312 1 88.25 166 VAL A C 1
ATOM 1331 O O . VAL A 1 166 ? -8.438 14.578 -4.809 1 88.25 166 VAL A O 1
ATOM 1334 N N . GLY A 1 167 ? -9.203 12.578 -5.367 1 91.62 167 GLY A N 1
ATOM 1335 C CA . GLY A 1 167 ? -10.586 12.891 -5.055 1 91.62 167 GLY A CA 1
ATOM 1336 C C . GLY A 1 167 ? -10.82 13.156 -3.578 1 91.62 167 GLY A C 1
ATOM 1337 O O . GLY A 1 167 ? -11.344 14.203 -3.203 1 91.62 167 GLY A O 1
ATOM 1338 N N . PHE A 1 168 ? -10.391 12.273 -2.742 1 91.81 168 PHE A N 1
ATOM 1339 C CA . PHE A 1 168 ? -10.68 12.406 -1.318 1 91.81 168 PHE A CA 1
ATOM 1340 C C . PHE A 1 168 ? -9.773 13.445 -0.676 1 91.81 168 PHE A C 1
ATOM 1342 O O . PHE A 1 168 ? -10.133 14.047 0.339 1 91.81 168 PHE A O 1
ATOM 1349 N N . GLY A 1 169 ? -8.602 13.641 -1.24 1 84.25 169 GLY A N 1
ATOM 1350 C CA . GLY A 1 169 ? -7.777 14.75 -0.779 1 84.25 169 GLY A CA 1
ATOM 1351 C C . GLY A 1 169 ? -8.438 16.094 -0.974 1 84.25 169 GLY A C 1
ATOM 1352 O O . GLY A 1 169 ? -8.539 16.891 -0.03 1 84.25 169 GLY A O 1
ATOM 1353 N N . ALA A 1 170 ? -8.906 16.281 -2.113 1 87.44 170 ALA A N 1
ATOM 1354 C CA . ALA A 1 170 ? -9.578 17.531 -2.428 1 87.44 170 ALA A CA 1
ATOM 1355 C C . ALA A 1 170 ? -10.883 17.672 -1.652 1 87.44 170 ALA A C 1
ATOM 1357 O O . ALA A 1 170 ? -11.227 18.766 -1.188 1 87.44 170 ALA A O 1
ATOM 1358 N N . LEU A 1 171 ? -11.5 16.594 -1.514 1 93.38 171 LEU A N 1
ATOM 1359 C CA . LEU A 1 171 ? -12.781 16.609 -0.816 1 93.38 171 LEU A CA 1
ATOM 1360 C C . LEU A 1 171 ? -12.594 16.953 0.657 1 93.38 171 LEU A C 1
ATOM 1362 O O . LEU A 1 171 ? -13.406 17.672 1.235 1 93.38 171 LEU A O 1
ATOM 1366 N N . SER A 1 172 ? -11.578 16.453 1.25 1 94.06 172 SER A N 1
ATOM 1367 C CA . SER A 1 172 ? -11.312 16.688 2.666 1 94.06 172 SER A CA 1
ATOM 1368 C C . SER A 1 172 ? -11.023 18.172 2.932 1 94.06 172 SER A C 1
ATOM 1370 O O . SER A 1 172 ? -11.344 18.688 4.004 1 94.06 172 SER A O 1
ATOM 1372 N N . ASP A 1 173 ? -10.492 18.812 1.93 1 88.75 173 ASP A N 1
ATOM 1373 C CA . ASP A 1 173 ? -10.211 20.25 2.064 1 88.75 173 ASP A CA 1
ATOM 1374 C C . ASP A 1 173 ? -11.484 21.078 1.918 1 88.75 173 ASP A C 1
ATOM 1376 O O . ASP A 1 173 ? -11.594 22.156 2.494 1 88.75 173 ASP A O 1
ATOM 1380 N N . ARG A 1 174 ? -12.383 20.5 1.246 1 93.12 174 ARG A N 1
ATOM 1381 C CA . ARG A 1 174 ? -13.594 21.266 0.936 1 93.12 174 ARG A CA 1
ATOM 1382 C C . ARG A 1 174 ? -14.656 21.062 2.008 1 93.12 174 ARG A C 1
ATOM 1384 O O . ARG A 1 174 ? -15.289 22.031 2.453 1 93.12 174 ARG A O 1
ATOM 1391 N N . ILE A 1 175 ? -14.82 19.828 2.424 1 96.94 175 ILE A N 1
ATOM 1392 C CA . ILE A 1 175 ? -15.977 19.578 3.279 1 96.94 175 ILE A CA 1
ATOM 1393 C C . ILE A 1 175 ? -15.516 19.234 4.691 1 96.94 175 ILE A C 1
ATOM 1395 O O . ILE A 1 175 ? -16.328 19.141 5.613 1 96.94 175 ILE A O 1
ATOM 1399 N N . GLY A 1 176 ? -14.227 19.047 4.832 1 96.81 176 GLY A N 1
ATOM 1400 C CA . GLY A 1 176 ? -13.68 18.734 6.145 1 96.81 176 GLY A CA 1
ATOM 1401 C C . GLY A 1 176 ? -13.078 17.344 6.223 1 96.81 176 GLY A C 1
ATOM 1402 O O . GLY A 1 176 ? -13.219 16.547 5.293 1 96.81 176 GLY A O 1
ATOM 1403 N N . ARG A 1 177 ? -12.43 17.047 7.355 1 97.69 177 ARG A N 1
ATOM 1404 C CA . ARG A 1 177 ? -11.75 15.766 7.539 1 97.69 177 ARG A CA 1
ATOM 1405 C C . ARG A 1 177 ? -12.734 14.672 7.926 1 97.69 177 ARG A C 1
ATOM 1407 O O . ARG A 1 177 ? -12.766 13.609 7.305 1 97.69 177 ARG A O 1
ATOM 1414 N N . LEU A 1 178 ? -13.578 15.016 8.898 1 98.25 178 LEU A N 1
ATOM 1415 C CA . LEU A 1 178 ? -14.445 13.992 9.461 1 98.25 178 LEU A CA 1
ATOM 1416 C C . LEU A 1 178 ? -15.477 13.531 8.445 1 98.25 178 LEU A C 1
ATOM 1418 O O . LEU A 1 178 ? -15.648 12.328 8.219 1 98.25 178 LEU A O 1
ATOM 1422 N N . PRO A 1 179 ? -16.141 14.445 7.781 1 98.31 179 PRO A N 1
ATOM 1423 C CA . PRO A 1 179 ? -17.094 13.984 6.781 1 98.31 179 PRO A CA 1
ATOM 1424 C C . PRO A 1 179 ? -16.438 13.172 5.664 1 98.31 179 PRO A C 1
ATOM 1426 O O . PRO A 1 179 ? -17.016 12.195 5.18 1 98.31 179 PRO A O 1
ATOM 1429 N N . THR A 1 180 ? -15.328 13.617 5.234 1 98.25 180 THR A N 1
ATOM 1430 C CA . THR A 1 180 ? -14.633 12.883 4.188 1 98.25 180 THR A CA 1
ATOM 1431 C C . THR A 1 180 ? -14.227 11.492 4.68 1 98.25 180 THR A C 1
ATOM 1433 O O . THR A 1 180 ? -14.305 10.516 3.932 1 98.25 180 THR A O 1
ATOM 1436 N N . LEU A 1 181 ? -13.797 11.438 5.898 1 98.19 181 LEU A N 1
ATOM 1437 C CA . LEU A 1 181 ? -13.445 10.148 6.5 1 98.19 181 LEU A CA 1
ATOM 1438 C C . LEU A 1 181 ? -14.656 9.227 6.543 1 98.19 181 LEU A C 1
ATOM 1440 O O . LEU A 1 181 ? -14.547 8.039 6.23 1 98.19 181 LEU A O 1
ATOM 1444 N N . MET A 1 182 ? -15.781 9.742 6.887 1 98.31 182 MET A N 1
ATOM 1445 C CA . MET A 1 182 ? -17 8.945 6.938 1 98.31 182 MET A CA 1
ATOM 1446 C C . MET A 1 182 ? -17.422 8.492 5.543 1 98.31 182 MET A C 1
ATOM 1448 O O . MET A 1 182 ? -17.859 7.355 5.359 1 98.31 182 MET A O 1
ATOM 1452 N N . LEU A 1 183 ? -17.281 9.375 4.645 1 98.12 183 LEU A N 1
ATOM 1453 C CA . LEU A 1 183 ? -17.609 9.008 3.271 1 98.12 183 LEU A CA 1
ATOM 1454 C C . LEU A 1 183 ? -16.688 7.906 2.766 1 98.12 183 LEU A C 1
ATOM 1456 O O . LEU A 1 183 ? -17.125 7.008 2.043 1 98.12 183 LEU A O 1
ATOM 1460 N N . SER A 1 184 ? -15.438 7.996 3.092 1 98 184 SER A N 1
ATOM 1461 C CA . SER A 1 184 ? -14.492 6.953 2.707 1 98 184 SER A CA 1
ATOM 1462 C C . SER A 1 184 ? -14.844 5.621 3.355 1 98 184 SER A C 1
ATOM 1464 O O . SER A 1 184 ? -14.766 4.57 2.713 1 98 184 SER A O 1
ATOM 1466 N N . ALA A 1 185 ? -15.227 5.703 4.602 1 98.19 185 ALA A N 1
ATOM 1467 C CA . ALA A 1 185 ? -15.633 4.488 5.301 1 98.19 185 ALA A CA 1
ATOM 1468 C C . 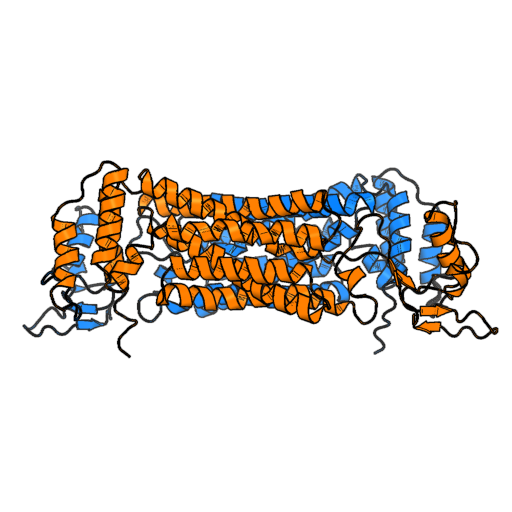ALA A 1 185 ? -16.859 3.869 4.652 1 98.19 185 ALA A C 1
ATOM 1470 O O . ALA A 1 185 ? -16.953 2.646 4.512 1 98.19 185 ALA A O 1
ATOM 1471 N N . LEU A 1 186 ? -17.766 4.715 4.289 1 98.12 186 LEU A N 1
ATOM 1472 C CA . LEU A 1 186 ? -18.969 4.242 3.617 1 98.12 186 LEU A CA 1
ATOM 1473 C C . LEU A 1 186 ? -18.625 3.609 2.271 1 98.12 186 LEU A C 1
ATOM 1475 O O . LEU A 1 186 ? -19.188 2.572 1.906 1 98.12 186 LEU A O 1
ATOM 1479 N N . CYS A 1 187 ? -17.766 4.262 1.61 1 97.12 187 CYS A N 1
ATOM 1480 C CA . CYS A 1 187 ? -17.344 3.797 0.293 1 97.12 187 CYS A CA 1
ATOM 1481 C C . CYS A 1 187 ? -16.609 2.469 0.394 1 97.12 187 CYS A C 1
ATOM 1483 O O . CYS A 1 187 ? -16.594 1.689 -0.561 1 97.12 187 CYS A O 1
ATOM 1485 N N . MET A 1 188 ? -15.992 2.186 1.473 1 97.88 188 MET A N 1
ATOM 1486 C CA . MET A 1 188 ? -15.328 0.898 1.671 1 97.88 188 MET A CA 1
ATOM 1487 C C . MET A 1 188 ? -16.328 -0.16 2.129 1 97.88 188 MET A C 1
ATOM 1489 O O . MET A 1 188 ? -16.312 -1.29 1.637 1 97.88 188 MET A O 1
ATOM 1493 N N . ALA A 1 189 ? -17.219 0.237 2.988 1 98.19 189 ALA A N 1
ATOM 1494 C CA . ALA A 1 189 ? -18.141 -0.709 3.6 1 98.19 189 ALA A CA 1
ATOM 1495 C C . ALA A 1 189 ? -19.156 -1.229 2.576 1 98.19 189 ALA A C 1
ATOM 1497 O O . ALA A 1 189 ? -19.344 -2.441 2.451 1 98.19 189 ALA A O 1
ATOM 1498 N N . ILE A 1 190 ? -19.703 -0.359 1.837 1 98.25 190 ILE A N 1
ATOM 1499 C CA . ILE A 1 190 ? -20.812 -0.752 0.974 1 98.25 190 ILE A CA 1
ATOM 1500 C C . ILE A 1 190 ? -20.281 -1.465 -0.265 1 98.25 190 ILE A C 1
ATOM 1502 O O . ILE A 1 190 ? -20.562 -2.646 -0.48 1 98.25 190 ILE A O 1
ATOM 1506 N N . PRO A 1 191 ? -19.453 -0.795 -1.059 1 98.25 191 PRO A N 1
ATOM 1507 C CA . PRO A 1 191 ? -18.922 -1.528 -2.207 1 98.25 191 PRO A CA 1
ATOM 1508 C C . PRO A 1 191 ? -18.062 -2.721 -1.796 1 98.25 191 PRO A C 1
ATOM 1510 O O . PRO A 1 191 ? -18.031 -3.738 -2.494 1 98.25 191 PRO A O 1
ATOM 1513 N N . GLY A 1 192 ? -17.312 -2.609 -0.708 1 97.5 192 GLY A N 1
ATOM 1514 C CA . GLY A 1 192 ? -16.531 -3.736 -0.223 1 97.5 192 GLY A CA 1
ATOM 1515 C C . GLY A 1 192 ? -17.375 -4.953 0.098 1 97.5 192 GLY A C 1
ATOM 1516 O O . GLY A 1 192 ? -17.031 -6.078 -0.267 1 97.5 192 GLY A O 1
ATOM 1517 N N . THR A 1 193 ? -18.453 -4.711 0.716 1 98 193 THR A N 1
ATOM 1518 C CA . THR A 1 193 ? -19.375 -5.797 1.03 1 98 193 THR A CA 1
ATOM 1519 C C . THR A 1 193 ? -20.094 -6.281 -0.228 1 98 193 THR A C 1
ATOM 1521 O O . THR A 1 193 ? -20.234 -7.488 -0.436 1 98 193 THR A O 1
ATOM 1524 N N . ALA A 1 194 ? -20.484 -5.375 -1.036 1 98 194 ALA A N 1
ATOM 1525 C CA . ALA A 1 194 ? -21.188 -5.715 -2.273 1 98 194 ALA A CA 1
ATOM 1526 C C . ALA A 1 194 ? -20.297 -6.531 -3.201 1 98 194 ALA A C 1
ATOM 1528 O O . ALA A 1 194 ? -20.781 -7.344 -3.988 1 98 194 ALA A O 1
ATOM 1529 N N . CYS A 1 195 ? -19 -6.34 -3.1 1 96.75 195 CYS A N 1
ATOM 1530 C CA . CYS A 1 195 ? -18.016 -7.062 -3.904 1 96.75 195 CYS A CA 1
ATOM 1531 C C . CYS A 1 195 ? -18.156 -8.57 -3.709 1 96.75 195 CYS A C 1
ATOM 1533 O O . CYS A 1 195 ? -18.031 -9.336 -4.66 1 96.75 195 CYS A O 1
ATOM 1535 N N . ALA A 1 196 ? -18.453 -8.977 -2.506 1 97.44 196 ALA A N 1
ATOM 1536 C CA . ALA A 1 196 ? -18.562 -10.391 -2.158 1 97.44 196 ALA A CA 1
ATOM 1537 C C . ALA A 1 196 ? -19.734 -11.047 -2.871 1 97.44 196 ALA A C 1
ATOM 1539 O O . ALA A 1 196 ? -19.797 -12.266 -3 1 97.44 196 ALA A O 1
ATOM 1540 N N . PHE A 1 197 ? -20.625 -10.227 -3.377 1 97.5 197 PHE A N 1
ATOM 1541 C CA . PHE A 1 197 ? -21.828 -10.742 -4 1 97.5 197 PHE A CA 1
ATOM 1542 C C . PHE A 1 197 ? -21.875 -10.391 -5.484 1 97.5 197 PHE A C 1
ATOM 1544 O O . PHE A 1 197 ? -22.938 -10.406 -6.102 1 97.5 197 PHE A O 1
ATOM 1551 N N . SER A 1 198 ? -20.781 -10.07 -5.973 1 97.38 198 SER A N 1
ATOM 1552 C CA . SER A 1 198 ? -20.734 -9.68 -7.379 1 97.38 198 SER A CA 1
ATOM 1553 C C . SER A 1 198 ? -21.141 -10.836 -8.289 1 97.38 198 SER A C 1
ATOM 1555 O O . SER A 1 198 ? -20.672 -11.969 -8.109 1 97.38 198 SER A O 1
ATOM 1557 N N . PRO A 1 199 ? -21.969 -10.57 -9.312 1 96.12 199 PRO A N 1
ATOM 1558 C CA . PRO A 1 199 ? -22.438 -11.641 -10.188 1 96.12 199 PRO A CA 1
ATOM 1559 C C . PRO A 1 199 ? -21.469 -11.93 -11.336 1 96.12 199 PRO A C 1
ATOM 1561 O O . PRO A 1 199 ? -21.562 -12.969 -11.984 1 96.12 199 PRO A O 1
ATOM 1564 N N . ASN A 1 200 ? -20.641 -10.969 -11.602 1 96.19 200 ASN A N 1
ATOM 1565 C CA . ASN A 1 200 ? -19.672 -11.117 -12.688 1 96.19 200 ASN A CA 1
ATOM 1566 C C . ASN A 1 200 ? -18.406 -10.32 -12.422 1 96.19 200 ASN A C 1
ATOM 1568 O O . ASN A 1 200 ? -18.328 -9.547 -11.469 1 96.19 200 ASN A O 1
ATOM 1572 N N . ILE A 1 201 ? -17.438 -10.578 -13.258 1 96.12 201 ILE A N 1
ATOM 1573 C CA . ILE A 1 201 ? -16.109 -10.016 -13.055 1 96.12 201 ILE A CA 1
ATOM 1574 C C . ILE A 1 201 ? -16.156 -8.5 -13.266 1 96.12 201 ILE A C 1
ATOM 1576 O O . ILE A 1 201 ? -15.422 -7.754 -12.609 1 96.12 201 ILE A O 1
ATOM 1580 N N . GLN A 1 202 ? -17.031 -8.008 -14.148 1 95.75 202 GLN A N 1
ATOM 1581 C CA . GLN A 1 202 ? -17.141 -6.578 -14.406 1 95.75 202 GLN A CA 1
ATOM 1582 C C . GLN A 1 202 ? -17.641 -5.832 -13.172 1 95.75 202 GLN A C 1
ATOM 1584 O O . GLN A 1 202 ? -17.062 -4.809 -12.781 1 95.75 202 GLN A O 1
ATOM 1589 N N . THR A 1 203 ? -18.703 -6.379 -12.617 1 97.25 203 THR A N 1
ATOM 1590 C CA . THR A 1 203 ? -19.25 -5.781 -11.406 1 97.25 203 THR A CA 1
ATOM 1591 C C . THR A 1 203 ? -18.234 -5.836 -10.273 1 97.25 203 THR A C 1
ATOM 1593 O O . THR A 1 203 ? -18.062 -4.859 -9.539 1 97.25 203 THR A O 1
ATOM 1596 N N . TYR A 1 204 ? -17.562 -6.969 -10.172 1 97.75 204 TYR A N 1
ATOM 1597 C CA . TYR A 1 204 ? -16.516 -7.133 -9.18 1 97.75 204 TYR A CA 1
ATOM 1598 C C . TYR A 1 204 ? -15.438 -6.066 -9.344 1 97.75 204 TYR A C 1
ATOM 1600 O O . TYR A 1 204 ? -15.047 -5.41 -8.375 1 97.75 204 TYR A O 1
ATOM 1608 N N . SER A 1 205 ? -15.008 -5.82 -10.555 1 96.81 205 SER A N 1
ATOM 1609 C CA . SER A 1 205 ? -13.938 -4.871 -10.844 1 96.81 205 SER A CA 1
ATOM 1610 C C . SER A 1 205 ? -14.375 -3.441 -10.539 1 96.81 205 SER A C 1
ATOM 1612 O O . SER A 1 205 ? -13.578 -2.637 -10.047 1 96.81 205 SER A O 1
ATOM 1614 N N . ILE A 1 206 ? -15.562 -3.148 -10.781 1 97.5 206 ILE A N 1
ATOM 1615 C CA . ILE A 1 206 ? -16.078 -1.812 -10.5 1 97.5 206 ILE A CA 1
ATOM 1616 C C . ILE A 1 206 ? -16.078 -1.564 -8.992 1 97.5 206 ILE A C 1
ATOM 1618 O O . ILE A 1 206 ? -15.664 -0.498 -8.539 1 97.5 206 ILE A O 1
ATOM 1622 N N . PHE A 1 207 ? -16.531 -2.531 -8.25 1 98.06 207 PHE A N 1
ATOM 1623 C CA . PHE A 1 207 ? -16.531 -2.395 -6.797 1 98.06 207 PHE A CA 1
ATOM 1624 C C . PHE A 1 207 ? -15.102 -2.252 -6.273 1 98.06 207 PHE A C 1
ATOM 1626 O O . PHE A 1 207 ? -14.859 -1.515 -5.316 1 98.06 207 PHE A O 1
ATOM 1633 N N . ARG A 1 208 ? -14.219 -2.912 -6.945 1 96.69 208 ARG A N 1
ATOM 1634 C CA . ARG A 1 208 ? -12.82 -2.832 -6.531 1 96.69 208 ARG A CA 1
ATOM 1635 C C . ARG A 1 208 ? -12.273 -1.423 -6.723 1 96.69 208 ARG A C 1
ATOM 1637 O O . ARG A 1 208 ? -11.414 -0.975 -5.957 1 96.69 208 ARG A O 1
ATOM 1644 N N . VAL A 1 209 ? -12.766 -0.717 -7.707 1 97.19 209 VAL A N 1
ATOM 1645 C CA . VAL A 1 209 ? -12.359 0.67 -7.906 1 97.19 209 VAL A CA 1
ATOM 1646 C C . VAL A 1 209 ? -12.773 1.509 -6.699 1 97.19 209 VAL A C 1
ATOM 1648 O O . VAL A 1 209 ? -11.977 2.289 -6.176 1 97.19 209 VAL A O 1
ATOM 1651 N N . PHE A 1 210 ? -13.945 1.318 -6.234 1 98 210 PHE A N 1
ATOM 1652 C CA . PHE A 1 210 ? -14.453 2.086 -5.102 1 98 210 PHE A CA 1
ATOM 1653 C C . PHE A 1 210 ? -13.703 1.724 -3.826 1 98 210 PHE A C 1
ATOM 1655 O O . PHE A 1 210 ? -13.398 2.596 -3.01 1 98 210 PHE A O 1
ATOM 1662 N N . VAL A 1 211 ? -13.43 0.472 -3.678 1 97.56 211 VAL A N 1
ATOM 1663 C CA . VAL A 1 211 ? -12.688 0.038 -2.5 1 97.56 211 VAL A CA 1
ATOM 1664 C C . VAL A 1 211 ? -11.281 0.642 -2.525 1 97.56 211 VAL A C 1
ATOM 1666 O O . VAL A 1 211 ? -10.781 1.096 -1.495 1 97.56 211 VAL A O 1
ATOM 1669 N N . GLY A 1 212 ? -10.664 0.677 -3.703 1 96.38 212 GLY A N 1
ATOM 1670 C CA . GLY A 1 212 ? -9.367 1.317 -3.844 1 96.38 212 GLY A CA 1
ATOM 1671 C C . GLY A 1 212 ? -9.398 2.801 -3.523 1 96.38 212 GLY A C 1
ATOM 1672 O O . GLY A 1 212 ? -8.523 3.305 -2.812 1 96.38 212 GLY A O 1
ATOM 1673 N N . ALA A 1 213 ? -10.367 3.467 -4.004 1 96.81 213 ALA A N 1
ATOM 1674 C CA . ALA A 1 213 ? -10.508 4.891 -3.721 1 96.81 213 ALA A CA 1
ATOM 1675 C C . ALA A 1 213 ? -10.672 5.141 -2.225 1 96.81 213 ALA A C 1
ATOM 1677 O O . ALA A 1 213 ? -10.055 6.055 -1.669 1 96.81 213 ALA A O 1
ATOM 1678 N N . SER A 1 214 ? -11.484 4.312 -1.643 1 97.5 214 SER A N 1
ATOM 1679 C CA . SER A 1 214 ? -11.742 4.469 -0.215 1 97.5 214 SER A CA 1
ATOM 1680 C C . SER A 1 214 ? -10.492 4.176 0.608 1 97.5 214 SER A C 1
ATOM 1682 O O . SER A 1 214 ? -10.305 4.75 1.683 1 97.5 214 SER A O 1
ATOM 1684 N N . HIS A 1 215 ? -9.633 3.285 0.123 1 96.31 215 HIS A N 1
ATOM 1685 C CA . HIS A 1 215 ? -8.352 2.984 0.763 1 96.31 215 HIS A CA 1
ATOM 1686 C C . HIS A 1 215 ? -7.527 4.25 0.967 1 96.31 215 HIS A C 1
ATOM 1688 O O . HIS A 1 215 ? -7.074 4.527 2.078 1 96.31 215 HIS A O 1
ATOM 1694 N N . MET A 1 216 ? -7.414 5.016 -0.072 1 92.94 216 MET A N 1
ATOM 1695 C CA . MET A 1 216 ? -6.629 6.242 0.007 1 92.94 216 MET A CA 1
ATOM 1696 C C . MET A 1 216 ? -7.324 7.281 0.882 1 92.94 216 MET A C 1
ATOM 1698 O O . MET A 1 216 ? -6.676 7.953 1.686 1 92.94 216 MET A O 1
ATOM 1702 N N . GLY A 1 217 ? -8.562 7.367 0.719 1 94.31 217 GLY A N 1
ATOM 1703 C CA . GLY A 1 217 ? -9.312 8.328 1.512 1 94.31 217 GLY A CA 1
ATOM 1704 C C . GLY A 1 217 ? -9.227 8.062 3.004 1 94.31 217 GLY A C 1
ATOM 1705 O O . GLY A 1 217 ? -8.984 8.984 3.787 1 94.31 217 GLY A O 1
ATOM 1706 N N . MET A 1 218 ? -9.375 6.852 3.342 1 96.31 218 MET A N 1
ATOM 1707 C CA . MET A 1 218 ? -9.375 6.5 4.758 1 96.31 218 MET A CA 1
ATOM 1708 C C . MET A 1 218 ? -7.992 6.695 5.371 1 96.31 218 MET A C 1
ATOM 1710 O O . MET A 1 218 ? -7.867 7.238 6.469 1 96.31 218 MET A O 1
ATOM 1714 N N . PHE A 1 219 ? -7.039 6.367 4.656 1 94.38 219 PHE A N 1
ATOM 1715 C CA . PHE A 1 219 ? -5.703 6.461 5.23 1 94.38 219 PHE A CA 1
ATOM 1716 C C . PHE A 1 219 ? -5.215 7.902 5.238 1 94.38 219 PHE A C 1
ATOM 1718 O O . PHE A 1 219 ? -4.801 8.422 6.277 1 94.38 219 PHE A O 1
ATOM 1725 N N . MET A 1 220 ? -5.277 8.562 4.117 1 91.69 220 MET A N 1
ATOM 1726 C CA . MET A 1 220 ? -4.711 9.906 3.99 1 91.69 220 MET A CA 1
ATOM 1727 C C . MET A 1 220 ? -5.43 10.883 4.91 1 91.69 220 MET A C 1
ATOM 1729 O O . MET A 1 220 ? -4.789 11.711 5.566 1 91.69 220 MET A O 1
ATOM 1733 N N . VAL A 1 221 ? -6.719 10.75 4.941 1 95.31 221 VAL A N 1
ATOM 1734 C CA . VAL A 1 221 ? -7.477 11.711 5.734 1 95.31 221 VAL A CA 1
ATOM 1735 C C . VAL A 1 221 ? -7.289 11.414 7.223 1 95.31 221 VAL A C 1
ATOM 1737 O O . VAL A 1 221 ? -7.227 12.336 8.039 1 95.31 221 VAL A O 1
ATOM 1740 N N . SER A 1 222 ? -7.223 10.133 7.582 1 96.69 222 SER A N 1
ATOM 1741 C CA . SER A 1 222 ? -6.918 9.781 8.969 1 96.69 222 SER A CA 1
ATOM 1742 C C . SER A 1 222 ? -5.547 10.312 9.375 1 96.69 222 SER A C 1
ATOM 1744 O O . SER A 1 222 ? -5.383 10.82 10.492 1 96.69 222 SER A O 1
ATOM 1746 N N . PHE A 1 223 ? -4.652 10.227 8.484 1 93.88 223 PHE A N 1
ATOM 1747 C CA . PHE A 1 223 ? -3.295 10.695 8.742 1 93.88 223 PHE A CA 1
ATOM 1748 C C . PHE A 1 223 ? -3.283 12.203 8.977 1 93.88 223 PHE A C 1
ATOM 1750 O O . PHE A 1 223 ? -2.672 12.688 9.93 1 93.88 223 PHE A O 1
ATOM 1757 N N . VAL A 1 224 ? -3.953 12.922 8.172 1 92.81 224 VAL A N 1
ATOM 1758 C CA . VAL A 1 224 ? -3.986 14.375 8.25 1 92.81 224 VAL A CA 1
ATOM 1759 C C . VAL A 1 224 ? -4.684 14.805 9.539 1 92.81 224 VAL A C 1
ATOM 1761 O O . VAL A 1 224 ? -4.164 15.633 10.297 1 92.81 224 VAL A O 1
ATOM 1764 N N . LEU A 1 225 ? -5.828 14.188 9.773 1 96.25 225 LEU A N 1
ATOM 1765 C CA . LEU A 1 225 ? -6.574 14.539 10.977 1 96.25 225 LEU A CA 1
ATOM 1766 C C . LEU A 1 225 ? -5.77 14.227 12.234 1 96.25 225 LEU A C 1
ATOM 1768 O O . LEU A 1 225 ? -5.738 15.023 13.172 1 96.25 225 LEU A O 1
ATOM 1772 N N . ALA A 1 226 ? -5.121 13.141 12.211 1 95.62 226 ALA A N 1
ATOM 1773 C CA . ALA A 1 226 ? -4.289 12.742 13.344 1 95.62 226 ALA A CA 1
ATOM 1774 C C . ALA A 1 226 ? -3.172 13.758 13.586 1 95.62 226 ALA A C 1
ATOM 1776 O O . ALA A 1 226 ? -2.906 14.133 14.734 1 95.62 226 ALA A O 1
ATOM 1777 N N . THR A 1 227 ? -2.566 14.203 12.562 1 92.06 227 THR A N 1
ATOM 1778 C CA . THR A 1 227 ? -1.427 15.102 12.703 1 92.06 227 THR A CA 1
ATOM 1779 C C . THR A 1 227 ? -1.891 16.516 13.039 1 92.06 227 THR A C 1
ATOM 1781 O O . THR A 1 227 ? -1.162 17.281 13.68 1 92.06 227 THR A O 1
ATOM 1784 N N . GLU A 1 228 ? -3.113 16.844 12.711 1 92 228 GLU A N 1
ATOM 1785 C CA . GLU A 1 228 ? -3.656 18.156 13.023 1 92 228 GLU A CA 1
ATOM 1786 C C . GLU A 1 228 ? -4.07 18.266 14.484 1 92 228 GLU A C 1
ATOM 1788 O O . GLU A 1 228 ? -4.223 19.359 15.016 1 92 228 GLU A O 1
ATOM 1793 N N . LEU A 1 229 ? -4.273 17.125 15.078 1 94.38 229 LEU A N 1
ATOM 1794 C CA . LEU A 1 229 ? -4.727 17.109 16.469 1 94.38 229 LEU A CA 1
ATOM 1795 C C . LEU A 1 229 ? -3.543 17.094 17.422 1 94.38 229 LEU A C 1
ATOM 1797 O O . LEU A 1 229 ? -3.703 17.344 18.625 1 94.38 229 LEU A O 1
ATOM 1801 N N . VAL A 1 230 ? -2.383 16.844 16.875 1 93.44 230 VAL A N 1
ATOM 1802 C CA . VAL A 1 230 ? -1.202 16.688 17.719 1 93.44 230 VAL A CA 1
ATOM 1803 C C . VAL A 1 230 ? -0.312 17.922 17.578 1 93.44 230 VAL A C 1
ATOM 1805 O O . VAL A 1 230 ? -0.272 18.562 16.531 1 93.44 230 VAL A O 1
ATOM 1808 N N . GLY A 1 231 ? 0.336 18.25 18.672 1 90.94 231 GLY A N 1
ATOM 1809 C CA . GLY A 1 231 ? 1.252 19.375 18.641 1 90.94 231 GLY A CA 1
ATOM 1810 C C . GLY A 1 231 ? 2.445 19.156 17.734 1 90.94 231 GLY A C 1
ATOM 1811 O O . GLY A 1 231 ? 2.727 18.031 17.328 1 90.94 231 GLY A O 1
ATOM 1812 N N . PRO A 1 232 ? 3.125 20.203 17.406 1 85.31 232 PRO A N 1
ATOM 1813 C CA . PRO A 1 232 ? 4.219 20.141 16.438 1 85.31 232 PRO A CA 1
ATOM 1814 C C . PRO A 1 232 ? 5.34 19.203 16.875 1 85.31 232 PRO A C 1
ATOM 1816 O O . PRO A 1 232 ? 5.906 18.484 16.031 1 85.31 232 PRO A O 1
ATOM 1819 N N . SER A 1 233 ? 5.684 19.109 18.094 1 88.19 233 SER A N 1
ATOM 1820 C CA . SER A 1 233 ? 6.805 18.312 18.578 1 88.19 233 SER A CA 1
ATOM 1821 C C . SER A 1 233 ? 6.5 16.812 18.484 1 88.19 233 SER A C 1
ATOM 1823 O O . SER A 1 233 ? 7.41 15.984 18.562 1 88.19 233 SER A O 1
ATOM 1825 N N . LYS A 1 234 ? 5.266 16.5 18.344 1 92.19 234 LYS A N 1
ATOM 1826 C CA . LYS A 1 234 ? 4.871 15.102 18.344 1 92.19 234 LYS A CA 1
ATOM 1827 C C . LYS A 1 234 ? 4.391 14.664 16.953 1 92.19 234 LYS A C 1
ATOM 1829 O O . LYS A 1 234 ? 4.02 13.508 16.766 1 92.19 234 LYS A O 1
ATOM 1834 N N . ARG A 1 235 ? 4.477 15.484 16.031 1 89.38 235 ARG A N 1
ATOM 1835 C CA . ARG A 1 235 ? 3.877 15.227 14.727 1 89.38 235 ARG A CA 1
ATOM 1836 C C . ARG A 1 235 ? 4.621 14.125 13.992 1 89.38 235 ARG A C 1
ATOM 1838 O O . ARG A 1 235 ? 3.996 13.227 13.406 1 89.38 235 ARG A O 1
ATOM 1845 N N . VAL A 1 236 ? 5.914 14.227 13.977 1 86.69 236 VAL A N 1
ATOM 1846 C CA . VAL A 1 236 ? 6.695 13.195 13.297 1 86.69 236 VAL A CA 1
ATOM 1847 C C . VAL A 1 236 ? 6.426 11.836 13.93 1 86.69 236 VAL A C 1
ATOM 1849 O O . VAL A 1 236 ? 6.246 10.836 13.227 1 86.69 236 VAL A O 1
ATOM 1852 N N . PHE A 1 237 ? 6.395 11.859 15.203 1 91.31 237 PHE A N 1
ATOM 1853 C CA . PHE A 1 237 ? 6.094 10.641 15.945 1 91.31 237 PHE A CA 1
ATOM 1854 C C . PHE A 1 237 ? 4.707 10.117 15.578 1 91.31 237 PHE A C 1
ATOM 1856 O O . PHE A 1 237 ? 4.539 8.922 15.328 1 91.31 237 PHE A O 1
ATOM 1863 N N . ALA A 1 238 ? 3.752 10.961 15.602 1 93.62 238 ALA A N 1
ATOM 1864 C CA . ALA A 1 238 ? 2.381 10.57 15.273 1 93.62 238 ALA A CA 1
ATOM 1865 C C . ALA A 1 238 ? 2.293 10 13.867 1 93.62 238 ALA A C 1
ATOM 1867 O O . ALA A 1 238 ? 1.596 9.008 13.641 1 93.62 238 ALA A O 1
ATOM 1868 N N . GLY A 1 239 ? 2.992 10.625 12.953 1 92 239 GLY A N 1
ATOM 1869 C CA . GLY A 1 239 ? 3.029 10.117 11.594 1 92 239 GLY A CA 1
ATOM 1870 C C . GLY A 1 239 ? 3.66 8.734 11.492 1 92 239 GLY A C 1
ATOM 1871 O O . GLY A 1 239 ? 3.156 7.867 10.773 1 92 239 GLY A O 1
ATOM 1872 N N . ALA A 1 240 ? 4.715 8.531 12.211 1 92.56 240 ALA A N 1
ATOM 1873 C CA . ALA A 1 240 ? 5.414 7.25 12.188 1 92.56 240 ALA A CA 1
ATOM 1874 C C . ALA A 1 240 ? 4.559 6.145 12.797 1 92.56 240 ALA A C 1
ATOM 1876 O O . ALA A 1 240 ? 4.469 5.043 12.242 1 92.56 240 ALA A O 1
ATOM 1877 N N . VAL A 1 241 ? 3.898 6.438 13.828 1 95.62 241 VAL A N 1
ATOM 1878 C CA . VAL A 1 241 ? 3.148 5.422 14.555 1 95.62 241 VAL A CA 1
ATOM 1879 C C . VAL A 1 241 ? 1.935 4.984 13.742 1 95.62 241 VAL A C 1
ATOM 1881 O O . VAL A 1 241 ? 1.581 3.805 13.719 1 95.62 241 VAL A O 1
ATOM 1884 N N . ILE A 1 242 ? 1.31 5.941 13.109 1 94.94 242 ILE A N 1
ATOM 1885 C CA . ILE A 1 242 ? 0.147 5.559 12.32 1 94.94 242 ILE A CA 1
ATOM 1886 C C . ILE A 1 242 ? 0.58 4.641 11.18 1 94.94 242 ILE A C 1
ATOM 1888 O O . ILE A 1 242 ? -0.164 3.738 10.781 1 94.94 242 ILE A O 1
ATOM 1892 N N . GLU A 1 243 ? 1.775 4.793 10.664 1 92.62 243 GLU A N 1
ATOM 1893 C CA . GLU A 1 243 ? 2.314 3.887 9.656 1 92.62 243 GLU A CA 1
ATOM 1894 C C . GLU A 1 243 ? 2.479 2.475 10.211 1 92.62 243 GLU A C 1
ATOM 1896 O O . GLU A 1 243 ? 2.283 1.493 9.492 1 92.62 243 GLU A O 1
ATOM 1901 N N . PHE A 1 244 ? 2.824 2.418 11.43 1 92.69 244 PHE A N 1
ATOM 1902 C CA . PHE A 1 244 ? 2.939 1.121 12.086 1 92.69 244 PHE A CA 1
ATOM 1903 C C . PHE A 1 244 ? 1.582 0.435 12.172 1 92.69 244 PHE A C 1
ATOM 1905 O O . PHE A 1 244 ? 1.475 -0.771 11.938 1 92.69 244 PHE A O 1
ATOM 1912 N N . TYR A 1 245 ? 0.618 1.204 12.539 1 95 245 TYR A N 1
ATOM 1913 C CA . TYR A 1 245 ? -0.726 0.638 12.578 1 95 245 TYR A CA 1
ATOM 1914 C C . TYR A 1 245 ? -1.174 0.198 11.188 1 95 245 TYR A C 1
ATOM 1916 O O . TYR A 1 245 ? -1.792 -0.858 11.039 1 95 245 TYR A O 1
ATOM 1924 N N . PHE A 1 246 ? -0.877 0.995 10.25 1 95.5 246 PHE A N 1
ATOM 1925 C CA . PHE A 1 246 ? -1.19 0.656 8.867 1 95.5 246 PHE A CA 1
ATOM 1926 C C . PHE A 1 246 ? -0.59 -0.693 8.484 1 95.5 246 PHE A C 1
ATOM 1928 O O . PHE A 1 246 ? -1.243 -1.507 7.832 1 95.5 246 PHE A O 1
ATOM 1935 N N . SER A 1 247 ? 0.622 -0.998 8.914 1 94.94 247 SER A N 1
ATOM 1936 C CA . SER A 1 247 ? 1.322 -2.24 8.609 1 94.94 247 SER A CA 1
ATOM 1937 C C . SER A 1 247 ? 0.573 -3.449 9.164 1 94.94 247 SER A C 1
ATOM 1939 O O . SER A 1 247 ? 0.605 -4.531 8.57 1 94.94 247 SER A O 1
ATOM 1941 N N . PHE A 1 248 ? -0.145 -3.277 10.148 1 95.62 248 PHE A N 1
ATOM 1942 C CA . PHE A 1 248 ? -0.9 -4.371 10.75 1 95.62 248 PHE A CA 1
ATOM 1943 C C . PHE A 1 248 ? -2.053 -4.793 9.844 1 95.62 248 PHE A C 1
ATOM 1945 O O . PHE A 1 248 ? -2.564 -5.906 9.953 1 95.62 248 PHE A O 1
ATOM 1952 N N . GLY A 1 249 ? -2.461 -3.873 9.008 1 95.88 249 GLY A N 1
ATOM 1953 C CA . GLY A 1 249 ? -3.479 -4.246 8.039 1 95.88 249 GLY A CA 1
ATOM 1954 C C . GLY A 1 249 ? -3.033 -5.355 7.105 1 95.88 249 GLY A C 1
ATOM 1955 O O . GLY A 1 249 ? -3.791 -6.293 6.84 1 95.88 249 GLY A O 1
ATOM 1956 N N . TYR A 1 250 ? -1.833 -5.285 6.66 1 93.44 250 TYR A N 1
ATOM 1957 C CA . TYR A 1 250 ? -1.281 -6.324 5.801 1 93.44 250 TYR A CA 1
ATOM 1958 C C . TYR A 1 250 ? -1.146 -7.641 6.559 1 93.44 250 TYR A C 1
ATOM 1960 O O . TYR A 1 250 ? -1.396 -8.711 6 1 93.44 250 TYR A O 1
ATOM 1968 N N . MET A 1 251 ? -0.786 -7.492 7.793 1 94.12 251 MET A N 1
ATOM 1969 C CA . MET A 1 251 ? -0.676 -8.688 8.625 1 94.12 251 MET A CA 1
ATOM 1970 C C . MET A 1 251 ? -2.045 -9.32 8.852 1 94.12 251 MET A C 1
ATOM 1972 O O . MET A 1 251 ? -2.172 -10.547 8.875 1 94.12 251 MET A O 1
ATOM 1976 N N . LEU A 1 252 ? -2.98 -8.477 9.016 1 95.88 252 LEU A N 1
ATOM 1977 C CA . LEU A 1 252 ? -4.348 -8.953 9.188 1 95.88 252 LEU A CA 1
ATOM 1978 C C . LEU A 1 252 ? -4.809 -9.727 7.957 1 95.88 252 LEU A C 1
ATOM 1980 O O . LEU A 1 252 ? -5.418 -10.789 8.078 1 95.88 252 LEU A O 1
ATOM 1984 N N . LEU A 1 253 ? -4.566 -9.219 6.797 1 96.31 253 LEU A N 1
ATOM 1985 C CA . LEU A 1 253 ? -4.91 -9.906 5.555 1 96.31 253 LEU A CA 1
ATOM 1986 C C . LEU A 1 253 ? -4.246 -11.281 5.492 1 96.31 253 LEU A C 1
ATOM 1988 O O . LEU A 1 253 ? -4.906 -12.281 5.195 1 96.31 253 LEU A O 1
ATOM 1992 N N . ALA A 1 254 ? -2.949 -11.281 5.781 1 93.5 254 ALA A N 1
ATOM 1993 C CA . ALA A 1 254 ? -2.205 -12.539 5.75 1 93.5 254 ALA A CA 1
ATOM 1994 C C . ALA A 1 254 ? -2.807 -13.555 6.711 1 93.5 254 ALA A C 1
ATOM 1996 O O . ALA A 1 254 ? -2.971 -14.727 6.367 1 93.5 254 ALA A O 1
ATOM 1997 N N . PHE A 1 255 ? -3.139 -13.055 7.855 1 95.69 255 PHE A N 1
ATOM 1998 C CA . PHE A 1 255 ? -3.691 -13.914 8.898 1 95.69 255 PHE A CA 1
ATOM 1999 C C . PHE A 1 255 ? -5.039 -14.484 8.469 1 95.69 255 PHE A C 1
ATOM 2001 O O . PHE A 1 255 ? -5.258 -15.695 8.555 1 95.69 255 PHE A O 1
ATOM 2008 N N . LEU A 1 256 ? -5.914 -13.727 7.984 1 96.62 256 LEU A N 1
ATOM 2009 C CA . LEU A 1 256 ? -7.246 -14.164 7.586 1 96.62 256 LEU A CA 1
ATOM 2010 C C . LEU A 1 256 ? -7.18 -15.062 6.352 1 96.62 256 LEU A C 1
ATOM 2012 O O . LEU A 1 256 ? -7.891 -16.062 6.27 1 96.62 256 LEU A O 1
ATOM 2016 N N . ALA A 1 257 ? -6.367 -14.664 5.414 1 94.38 257 ALA A N 1
ATOM 2017 C CA . ALA A 1 257 ? -6.238 -15.414 4.168 1 94.38 257 ALA A CA 1
ATOM 2018 C C . ALA A 1 257 ? -5.734 -16.828 4.434 1 94.38 257 ALA A C 1
ATOM 2020 O O . ALA A 1 257 ? -6.055 -17.766 3.691 1 94.38 257 ALA A O 1
ATOM 2021 N N . TYR A 1 258 ? -4.945 -16.969 5.473 1 92.12 258 TYR A N 1
ATOM 2022 C CA . TYR A 1 258 ? -4.406 -18.281 5.82 1 92.12 258 TYR A CA 1
ATOM 2023 C C . TYR A 1 258 ? -5.52 -19.219 6.262 1 92.12 258 TYR A C 1
ATOM 2025 O O . TYR A 1 258 ? -5.465 -20.422 5.984 1 92.12 258 TYR A O 1
ATOM 2033 N N . PHE A 1 259 ? -6.555 -18.703 6.852 1 94.31 259 PHE A N 1
ATOM 2034 C CA . PHE A 1 259 ? -7.574 -19.562 7.434 1 94.31 259 PHE A CA 1
ATOM 2035 C C . PHE A 1 259 ? -8.82 -19.594 6.559 1 94.31 259 PHE A C 1
ATOM 2037 O O . PHE A 1 259 ? -9.609 -20.531 6.617 1 94.31 259 PHE A O 1
ATOM 2044 N N . ILE A 1 260 ? -9.047 -18.609 5.855 1 95.69 260 ILE A N 1
ATOM 2045 C CA . ILE A 1 260 ? -10.281 -18.484 5.078 1 95.69 260 ILE A CA 1
ATOM 2046 C C . ILE A 1 260 ? -10.008 -18.891 3.629 1 95.69 260 ILE A C 1
ATOM 2048 O O . ILE A 1 260 ? -9.172 -18.297 2.953 1 95.69 260 ILE A O 1
ATOM 2052 N N . ARG A 1 261 ? -10.828 -19.891 3.154 1 92.94 261 ARG A N 1
ATOM 2053 C CA . ARG A 1 261 ? -10.562 -20.453 1.84 1 92.94 261 ARG A CA 1
ATOM 2054 C C . ARG A 1 261 ? -11.641 -20.062 0.837 1 92.94 261 ARG A C 1
ATOM 2056 O O . ARG A 1 261 ? -11.547 -20.406 -0.344 1 92.94 261 ARG A O 1
ATOM 2063 N N . TYR A 1 262 ? -12.625 -19.422 1.34 1 96.69 262 TYR A N 1
ATOM 2064 C CA . TYR A 1 262 ? -13.664 -18.875 0.473 1 96.69 262 TYR A CA 1
ATOM 2065 C C . TYR A 1 262 ? -13.453 -17.375 0.238 1 96.69 262 TYR A C 1
ATOM 2067 O O . TYR A 1 262 ? -13.477 -16.594 1.183 1 96.69 262 TYR A O 1
ATOM 2075 N N . TRP A 1 263 ? -13.375 -17.031 -1.023 1 96.88 263 TRP A N 1
ATOM 2076 C CA . TRP A 1 263 ? -13 -15.656 -1.349 1 96.88 263 TRP A CA 1
ATOM 2077 C C . TRP A 1 263 ? -14.039 -14.664 -0.83 1 96.88 263 TRP A C 1
ATOM 2079 O O . TRP A 1 263 ? -13.695 -13.578 -0.361 1 96.88 263 TRP A O 1
ATOM 2089 N N . TRP A 1 264 ? -15.375 -15.016 -0.907 1 97.38 264 TRP A N 1
ATOM 2090 C CA . TRP A 1 264 ? -16.422 -14.07 -0.535 1 97.38 264 TRP A CA 1
ATOM 2091 C C . TRP A 1 264 ? -16.469 -13.883 0.977 1 97.38 264 TRP A C 1
ATOM 2093 O O . TRP A 1 264 ? -16.812 -12.797 1.461 1 97.38 264 TRP A O 1
ATOM 2103 N N . ILE A 1 265 ? -16.094 -14.906 1.722 1 98.12 265 ILE A N 1
ATOM 2104 C CA . ILE A 1 265 ? -16.031 -14.766 3.172 1 98.12 265 ILE A CA 1
ATOM 2105 C C . ILE A 1 265 ? -14.852 -13.867 3.549 1 98.12 265 ILE A C 1
ATOM 2107 O O . ILE A 1 265 ? -14.977 -13.008 4.426 1 98.12 265 ILE A O 1
ATOM 2111 N N . LEU A 1 266 ? -13.711 -14.141 2.887 1 97.75 266 LEU A N 1
ATOM 2112 C CA . LEU A 1 266 ? -12.555 -13.289 3.139 1 97.75 266 LEU A CA 1
ATOM 2113 C C . LEU A 1 266 ? -12.875 -11.828 2.828 1 97.75 266 LEU A C 1
ATOM 2115 O O . LEU A 1 266 ? -12.578 -10.938 3.627 1 97.75 266 LEU A O 1
ATOM 2119 N N . GLN A 1 267 ? -13.523 -11.617 1.72 1 98.12 267 GLN A N 1
ATOM 2120 C CA . GLN A 1 267 ? -13.906 -10.266 1.313 1 98.12 267 GLN A CA 1
ATOM 2121 C C . GLN A 1 267 ? -14.836 -9.625 2.342 1 98.12 267 GLN A C 1
ATOM 2123 O O . GLN A 1 267 ? -14.68 -8.453 2.674 1 98.12 267 GLN A O 1
ATOM 2128 N N . LEU A 1 268 ? -15.75 -10.352 2.861 1 98.19 268 LEU A N 1
ATOM 2129 C CA . LEU A 1 268 ? -16.688 -9.836 3.861 1 98.19 268 LEU A CA 1
ATOM 2130 C C . LEU A 1 268 ? -15.953 -9.516 5.164 1 98.19 268 LEU A C 1
ATOM 2132 O O . LEU A 1 268 ? -16.219 -8.477 5.781 1 98.19 268 LEU A O 1
ATOM 2136 N N . CYS A 1 269 ? -15.07 -10.344 5.535 1 97.94 269 CYS A N 1
ATOM 2137 C CA . CYS A 1 269 ? -14.32 -10.141 6.766 1 97.94 269 CYS A CA 1
ATOM 2138 C C . CYS A 1 269 ? -13.492 -8.859 6.688 1 97.94 269 CYS A C 1
ATOM 2140 O O . CYS A 1 269 ? -13.297 -8.18 7.695 1 97.94 269 CYS A O 1
ATOM 2142 N N . LEU A 1 270 ? -13.031 -8.523 5.543 1 97.62 270 LEU A N 1
ATOM 2143 C CA . LEU A 1 270 ? -12.195 -7.344 5.363 1 97.62 270 LEU A CA 1
ATOM 2144 C C . LEU A 1 270 ? -13.047 -6.082 5.254 1 97.62 270 LEU A C 1
ATOM 2146 O O . LEU A 1 270 ? -12.594 -4.992 5.617 1 97.62 270 LEU A O 1
ATOM 2150 N N . SER A 1 271 ? -14.266 -6.215 4.781 1 97.88 271 SER A N 1
ATOM 2151 C CA . SER A 1 271 ? -15.039 -5.031 4.418 1 97.88 271 SER A CA 1
ATOM 2152 C C . SER A 1 271 ? -16.031 -4.668 5.512 1 97.88 271 SER A C 1
ATOM 2154 O O . SER A 1 271 ? -16.281 -3.488 5.766 1 97.88 271 SER A O 1
ATOM 2156 N N . ILE A 1 272 ? -16.578 -5.598 6.219 1 97.5 272 ILE A N 1
ATOM 2157 C CA . ILE A 1 272 ? -17.641 -5.367 7.188 1 97.5 272 ILE A CA 1
ATOM 2158 C C . ILE A 1 272 ? -17.125 -4.512 8.336 1 97.5 272 ILE A C 1
ATOM 2160 O O . ILE A 1 272 ? -17.828 -3.615 8.82 1 97.5 272 ILE A O 1
ATOM 2164 N N . PRO A 1 273 ? -15.938 -4.695 8.789 1 97.31 273 PRO A N 1
ATOM 2165 C CA . PRO A 1 273 ? -15.43 -3.891 9.898 1 97.31 273 PRO A CA 1
ATOM 2166 C C . PRO A 1 273 ? -15.438 -2.395 9.602 1 97.31 273 PRO A C 1
ATOM 2168 O O . PRO A 1 273 ? -15.43 -1.575 10.523 1 97.31 273 PRO A O 1
ATOM 2171 N N . ALA A 1 274 ? -15.438 -2.027 8.312 1 97.88 274 ALA A N 1
ATOM 2172 C CA . ALA A 1 274 ? -15.477 -0.611 7.961 1 97.88 274 ALA A CA 1
ATOM 2173 C C . ALA A 1 274 ? -16.75 0.051 8.5 1 97.88 274 ALA A C 1
ATOM 2175 O O . ALA A 1 274 ? -16.75 1.255 8.766 1 97.88 274 ALA A O 1
ATOM 2176 N N . THR A 1 275 ? -17.797 -0.702 8.734 1 97.88 275 THR A N 1
ATOM 2177 C CA . THR A 1 275 ? -19.062 -0.18 9.234 1 97.88 275 THR A CA 1
ATOM 2178 C C . THR A 1 275 ? -18.906 0.295 10.68 1 97.88 275 THR A C 1
ATOM 2180 O O . THR A 1 275 ? -19.578 1.252 11.086 1 97.88 275 THR A O 1
ATOM 2183 N N . ILE A 1 276 ? -18.047 -0.314 11.406 1 97.56 276 ILE A N 1
ATOM 2184 C CA . ILE A 1 276 ? -17.844 0.045 12.805 1 97.56 276 ILE A CA 1
ATOM 2185 C C . ILE A 1 276 ? -17.25 1.45 12.898 1 97.56 276 ILE A C 1
ATOM 2187 O O . ILE A 1 276 ? -17.547 2.195 13.836 1 97.56 276 ILE A O 1
ATOM 2191 N N . PHE A 1 277 ? -16.484 1.846 11.906 1 97.88 277 PHE A N 1
ATOM 2192 C CA . PHE A 1 277 ? -15.789 3.121 11.953 1 97.88 277 PHE A CA 1
ATOM 2193 C C . PHE A 1 277 ? -16.734 4.273 11.625 1 97.88 277 PHE A C 1
ATOM 2195 O O . PHE A 1 277 ? -16.375 5.441 11.797 1 97.88 277 PHE A O 1
ATOM 2202 N N . LEU A 1 278 ? -17.922 3.902 11.18 1 97.88 278 LEU A N 1
ATOM 2203 C CA . LEU A 1 278 ? -18.922 4.945 10.992 1 97.88 278 LEU A CA 1
ATOM 2204 C C . LEU A 1 278 ? -19.328 5.559 12.32 1 97.88 278 LEU A C 1
ATOM 2206 O O . LEU A 1 278 ? -19.812 6.695 12.367 1 97.88 278 LEU A O 1
ATOM 2210 N N . LEU A 1 279 ? -19.078 4.883 13.414 1 97.75 279 LEU A N 1
ATOM 2211 C CA . LEU A 1 279 ? -19.375 5.383 14.75 1 97.75 279 LEU A CA 1
ATOM 2212 C C . LEU A 1 279 ? -18.469 6.555 15.109 1 97.75 279 LEU A C 1
ATOM 2214 O O . LEU A 1 279 ? -18.75 7.285 16.062 1 97.75 279 LEU A O 1
ATOM 2218 N N . TYR A 1 280 ? -17.375 6.715 14.359 1 98 280 TYR A N 1
ATOM 2219 C CA . TYR A 1 280 ? -16.422 7.781 14.633 1 98 280 TYR A CA 1
ATOM 2220 C C . TYR A 1 280 ? -17.062 9.148 14.422 1 98 280 TYR A C 1
ATOM 2222 O O . TYR A 1 280 ? -16.547 10.164 14.906 1 98 280 TYR A O 1
ATOM 2230 N N . TRP A 1 281 ? -18.188 9.172 13.734 1 97.62 281 TRP A N 1
ATOM 2231 C CA . TRP A 1 281 ? -18.906 10.422 13.508 1 97.62 281 TRP A CA 1
ATOM 2232 C C . TRP A 1 281 ? -19.25 11.102 14.82 1 97.62 281 TRP A C 1
ATOM 2234 O O . TRP A 1 281 ? -19.25 12.336 14.914 1 97.62 281 TRP A O 1
ATOM 2244 N N . TRP A 1 282 ? -19.453 10.305 15.859 1 96.81 282 TRP A N 1
ATOM 2245 C CA . TRP A 1 282 ? -19.922 10.844 17.141 1 96.81 282 TRP A CA 1
ATOM 2246 C C . TRP A 1 282 ? -18.781 10.906 18.141 1 96.81 282 TRP A C 1
ATOM 2248 O O . TRP A 1 282 ? -18.906 11.539 19.203 1 96.81 282 TRP A O 1
ATOM 2258 N N . ILE A 1 283 ? -17.688 10.367 17.828 1 96.88 283 ILE A N 1
ATOM 2259 C CA . ILE A 1 283 ? -16.641 10.203 18.828 1 96.88 283 ILE A CA 1
ATOM 2260 C C . ILE A 1 283 ? -15.477 11.148 18.5 1 96.88 283 ILE A C 1
ATOM 2262 O O . ILE A 1 283 ? -14.938 11.805 19.391 1 96.88 283 ILE A O 1
ATOM 2266 N N . ILE A 1 284 ? -15.109 11.25 17.25 1 97.81 284 ILE A N 1
ATOM 2267 C CA . ILE A 1 284 ? -13.953 12.031 16.828 1 97.81 284 ILE A CA 1
ATOM 2268 C C . ILE A 1 284 ? -14.391 13.422 16.391 1 97.81 284 ILE A C 1
ATOM 2270 O O . ILE A 1 284 ? -15.352 13.57 15.633 1 97.81 284 ILE A O 1
ATOM 2274 N N . PRO A 1 285 ? -13.758 14.391 16.875 1 97.62 285 PRO A N 1
ATOM 2275 C CA . PRO A 1 285 ? -14.102 15.75 16.453 1 97.62 285 PRO A CA 1
ATOM 2276 C C . PRO A 1 285 ? -13.555 16.109 15.078 1 97.62 285 PRO A C 1
ATOM 2278 O O . PRO A 1 285 ? -12.641 15.438 14.586 1 97.62 285 PRO A O 1
ATOM 2281 N N . GLU A 1 286 ? -14.156 17.062 14.508 1 97.81 286 GLU A N 1
ATOM 2282 C CA . GLU A 1 286 ? -13.57 17.656 13.312 1 97.81 286 GLU A CA 1
ATOM 2283 C C . GLU A 1 286 ? -12.25 18.359 13.633 1 97.81 286 GLU A C 1
ATOM 2285 O O . GLU A 1 286 ? -11.977 18.672 14.789 1 97.81 286 GLU A O 1
ATOM 2290 N N . SER A 1 287 ? -11.398 18.562 12.664 1 96.19 287 SER A N 1
ATOM 2291 C CA . SER A 1 287 ? -10.109 19.234 12.805 1 96.19 287 SER A CA 1
ATOM 2292 C C . SER A 1 287 ? -10.305 20.703 13.156 1 96.19 287 SER A C 1
ATOM 2294 O O . SER A 1 287 ? -10.828 21.484 12.344 1 96.19 287 SER A O 1
ATOM 2296 N N . PRO A 1 288 ? -9.922 21.078 14.336 1 94.44 288 PRO A N 1
ATOM 2297 C CA . PRO A 1 288 ? -10.016 22.5 14.648 1 94.44 288 PRO A CA 1
ATOM 2298 C C . PRO A 1 288 ? -9.219 23.375 13.68 1 94.44 288 PRO A C 1
ATOM 2300 O O . PRO A 1 288 ? -9.625 24.5 13.375 1 94.44 288 PRO A O 1
ATOM 2303 N N . ARG A 1 289 ? -8.141 22.812 13.289 1 90.38 289 ARG A N 1
ATOM 2304 C CA . ARG A 1 289 ? -7.328 23.531 12.312 1 90.38 289 ARG A CA 1
ATOM 2305 C C . ARG A 1 289 ? -8.125 23.812 11.047 1 90.38 289 ARG A C 1
ATOM 2307 O O . ARG A 1 289 ? -8.102 24.938 10.523 1 90.38 289 ARG A O 1
ATOM 2314 N N . TRP A 1 290 ? -8.789 22.875 10.594 1 91.25 290 TRP A N 1
ATOM 2315 C CA . TRP A 1 290 ? -9.602 23.031 9.398 1 91.25 290 TRP A CA 1
ATOM 2316 C C . TRP A 1 290 ? -10.766 23.984 9.656 1 91.25 290 TRP A C 1
ATOM 2318 O O . TRP A 1 290 ? -11.07 24.844 8.828 1 91.25 290 TRP A O 1
ATOM 2328 N N . LEU A 1 291 ? -11.43 23.828 10.758 1 93.25 291 LEU A N 1
ATOM 2329 C CA . LEU A 1 291 ? -12.562 24.688 11.094 1 93.25 291 LEU A CA 1
ATOM 2330 C C . LEU A 1 291 ? -12.148 26.156 11.109 1 93.25 291 LEU A C 1
ATOM 2332 O O . LEU A 1 291 ? -12.898 27.016 10.641 1 93.25 291 LEU A O 1
ATOM 2336 N N . ILE A 1 292 ? -11 26.359 11.664 1 86.25 292 ILE A N 1
ATOM 2337 C CA . ILE A 1 292 ? -10.484 27.734 11.719 1 86.25 292 ILE A CA 1
ATOM 2338 C C . ILE A 1 292 ? -10.18 28.219 10.305 1 86.25 292 ILE A C 1
ATOM 2340 O O . ILE A 1 292 ? -10.477 29.375 9.969 1 86.25 292 ILE A O 1
ATOM 2344 N N . SER A 1 293 ? -9.703 27.344 9.445 1 81.69 293 SER A N 1
ATOM 2345 C CA . SER A 1 293 ? -9.352 27.719 8.078 1 81.69 293 SER A CA 1
ATOM 2346 C C . SER A 1 293 ? -10.586 28.078 7.27 1 81.69 293 SER A C 1
ATOM 2348 O O . SER A 1 293 ? -10.516 28.875 6.328 1 81.69 293 SER A O 1
ATOM 2350 N N . VAL A 1 294 ? -11.711 27.484 7.617 1 85.69 294 VAL A N 1
ATOM 2351 C CA . VAL A 1 294 ? -12.938 27.781 6.887 1 85.69 294 VAL A CA 1
ATOM 2352 C C . VAL A 1 294 ? -13.797 28.75 7.691 1 85.69 294 VAL A C 1
ATOM 2354 O O . VAL A 1 294 ? -15.008 28.859 7.465 1 85.69 294 VAL A O 1
ATOM 2357 N N . GLU A 1 295 ? -13.289 29.297 8.781 1 85.56 295 GLU A N 1
ATOM 2358 C CA . GLU A 1 295 ? -13.844 30.391 9.578 1 85.56 295 GLU A CA 1
ATOM 2359 C C . GLU A 1 295 ? -15.031 29.922 10.414 1 85.56 295 GLU A C 1
ATOM 2361 O O . GLU A 1 295 ? -16.016 30.656 10.586 1 85.56 295 GLU A O 1
ATOM 2366 N N . LYS A 1 296 ? -15.062 28.75 10.719 1 91.31 296 LYS A N 1
ATOM 2367 C CA . LYS A 1 296 ? -16.016 28.219 11.688 1 91.31 296 LYS A CA 1
ATOM 2368 C C . LYS A 1 296 ? -15.43 28.219 13.094 1 91.31 296 LYS A C 1
ATOM 2370 O O . LYS A 1 296 ? -15.289 27.172 13.711 1 91.31 296 LYS A O 1
ATOM 2375 N N . TYR A 1 297 ? -15.258 29.422 13.609 1 88.19 297 TYR A N 1
ATOM 2376 C CA . TYR A 1 297 ? -14.492 29.672 14.82 1 88.19 297 TYR A CA 1
ATOM 2377 C C . TYR A 1 297 ? -15.227 29.141 16.047 1 88.19 297 TYR A C 1
ATOM 2379 O O . TYR A 1 297 ? -14.609 28.594 16.969 1 88.19 297 TYR A O 1
ATOM 2387 N N . GLU A 1 298 ? -16.531 29.328 16.047 1 90.69 298 GLU A N 1
ATOM 2388 C CA . GLU A 1 298 ? -17.297 28.875 17.203 1 90.69 298 GLU A CA 1
ATOM 2389 C C . GLU A 1 298 ? -17.172 27.375 17.406 1 90.69 298 GLU A C 1
ATOM 2391 O O . GLU A 1 298 ? -17 26.906 18.531 1 90.69 298 GLU A O 1
ATOM 2396 N N . LYS A 1 299 ? -17.297 26.672 16.312 1 94.38 299 LYS A N 1
ATOM 2397 C CA . LYS A 1 299 ? -17.156 25.219 16.406 1 94.38 299 LYS A CA 1
ATOM 2398 C C . LYS A 1 299 ? -15.75 24.828 16.844 1 94.38 299 LYS A C 1
ATOM 2400 O O . LYS A 1 299 ? -15.578 23.906 17.641 1 94.38 299 LYS A O 1
ATOM 2405 N N . ALA A 1 300 ? -14.781 25.469 16.297 1 94.19 300 ALA A N 1
ATOM 2406 C CA . ALA A 1 300 ? -13.406 25.203 16.703 1 94.19 300 ALA A CA 1
ATOM 2407 C C . ALA A 1 300 ? -13.211 25.438 18.188 1 94.19 300 ALA A C 1
ATOM 2409 O O . ALA A 1 300 ? -12.594 24.625 18.891 1 94.19 300 ALA A O 1
ATOM 2410 N N . ALA A 1 301 ? -13.766 26.594 18.656 1 92.38 301 ALA A N 1
ATOM 2411 C CA . ALA A 1 301 ? -13.648 26.938 20.062 1 92.38 301 ALA A CA 1
ATOM 2412 C C . ALA A 1 301 ? -14.281 25.875 20.953 1 92.38 301 ALA A C 1
ATOM 2414 O O . ALA A 1 301 ? -13.758 25.562 22.031 1 92.38 301 ALA A O 1
ATOM 2415 N N . THR A 1 302 ? -15.391 25.422 20.547 1 94.81 302 THR A N 1
ATOM 2416 C CA . THR A 1 302 ? -16.078 24.406 21.312 1 94.81 302 THR A CA 1
ATOM 2417 C C . THR A 1 302 ? -15.219 23.156 21.453 1 94.81 302 THR A C 1
ATOM 2419 O O . THR A 1 302 ? -15.156 22.547 22.531 1 94.81 302 THR A O 1
ATOM 2422 N N . ILE A 1 303 ? -14.57 22.703 20.391 1 95.88 303 ILE A N 1
ATOM 2423 C CA . ILE A 1 303 ? -13.719 21.516 20.406 1 95.88 303 ILE A CA 1
ATOM 2424 C C . ILE A 1 303 ? -12.5 21.766 21.281 1 95.88 303 ILE A C 1
ATOM 2426 O O . ILE A 1 303 ? -12.094 20.906 22.062 1 95.88 303 ILE A O 1
ATOM 2430 N N . ILE A 1 304 ? -11.93 22.938 21.188 1 94.88 304 ILE A N 1
ATOM 2431 C CA . ILE A 1 304 ? -10.766 23.297 21.984 1 94.88 304 ILE A CA 1
ATOM 2432 C C . ILE A 1 304 ? -11.125 23.297 23.469 1 94.88 304 ILE A C 1
ATOM 2434 O O . ILE A 1 304 ? -10.359 22.812 24.297 1 94.88 304 ILE A O 1
ATOM 2438 N N . LYS A 1 305 ? -12.266 23.891 23.75 1 95.31 305 LYS A N 1
ATOM 2439 C CA . LYS A 1 305 ? -12.727 23.906 25.125 1 95.31 305 LYS A CA 1
ATOM 2440 C C . LYS A 1 305 ? -12.898 22.5 25.672 1 95.31 305 LYS A C 1
ATOM 2442 O O . LYS A 1 305 ? -12.508 22.219 26.812 1 95.31 305 LYS A O 1
ATOM 2447 N N . LYS A 1 306 ? -13.5 21.656 24.922 1 96.44 306 LYS A N 1
ATOM 2448 C CA . LYS A 1 306 ? -13.672 20.266 25.328 1 96.44 306 LYS A CA 1
ATOM 2449 C C . LYS A 1 306 ? -12.328 19.594 25.562 1 96.44 306 LYS A C 1
ATOM 2451 O O . LYS A 1 306 ? -12.164 18.844 26.516 1 96.44 306 LYS A O 1
ATOM 2456 N N . CYS A 1 307 ? -11.445 19.766 24.688 1 96.31 307 CYS A N 1
ATOM 2457 C CA . CYS A 1 307 ? -10.102 19.219 24.812 1 96.31 307 CYS A CA 1
ATOM 2458 C C . CYS A 1 307 ? -9.43 19.688 26.094 1 96.31 307 CYS A C 1
ATOM 2460 O O . CYS A 1 307 ? -8.836 18.891 26.828 1 96.31 307 CYS A O 1
ATOM 2462 N N . ALA A 1 308 ? -9.523 20.984 26.328 1 96.38 308 ALA A N 1
ATOM 2463 C CA . ALA A 1 308 ? -8.922 21.562 27.531 1 96.38 308 ALA A CA 1
ATOM 2464 C C . ALA A 1 308 ? -9.523 20.953 28.7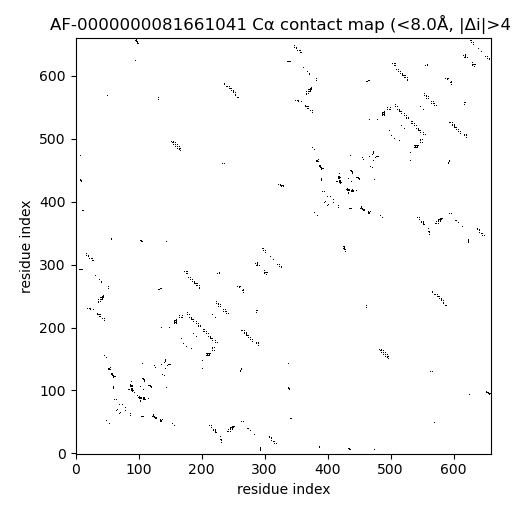97 1 96.38 308 ALA A C 1
ATOM 2466 O O . ALA A 1 308 ? -8.812 20.672 29.75 1 96.38 308 ALA A O 1
ATOM 2467 N N . GLU A 1 309 ? -10.805 20.797 28.781 1 97.12 309 GLU A N 1
ATOM 2468 C CA . GLU A 1 309 ? -11.508 20.203 29.922 1 97.12 309 GLU A CA 1
ATOM 2469 C C . GLU A 1 309 ? -11.031 18.781 30.188 1 97.12 309 GLU A C 1
ATOM 2471 O O . GLU A 1 309 ? -10.734 18.422 31.328 1 97.12 309 GLU A O 1
ATOM 2476 N N . VAL A 1 310 ? -10.938 17.953 29.188 1 97.19 310 VAL A N 1
ATOM 2477 C CA . VAL A 1 310 ? -10.547 16.562 29.344 1 97.19 310 VAL A CA 1
ATOM 2478 C C . VAL A 1 310 ? -9.078 16.469 29.734 1 97.19 310 VAL A C 1
ATOM 2480 O O . VAL A 1 310 ? -8.688 15.609 30.531 1 97.19 310 VAL A O 1
ATOM 2483 N N . ASN A 1 311 ? -8.266 17.344 29.156 1 97.62 311 ASN A N 1
ATOM 2484 C CA . ASN A 1 311 ? -6.836 17.359 29.438 1 97.62 311 ASN A CA 1
ATOM 2485 C C . ASN A 1 311 ? -6.535 18.016 30.781 1 97.62 311 ASN A C 1
ATOM 2487 O O . ASN A 1 311 ? -5.398 17.969 31.266 1 97.62 311 ASN A O 1
ATOM 2491 N N . LYS A 1 312 ? -7.523 18.672 31.359 1 96.62 312 LYS A N 1
ATOM 2492 C CA . LYS A 1 312 ? -7.371 19.375 32.625 1 96.62 312 LYS A CA 1
ATOM 2493 C C . LYS A 1 312 ? -6.316 20.469 32.531 1 96.62 312 LYS A C 1
ATOM 2495 O O . LYS A 1 312 ? -5.422 20.547 33.375 1 96.62 312 LYS A O 1
ATOM 2500 N N . VAL A 1 313 ? -6.395 21.156 31.438 1 95.62 313 VAL A N 1
ATOM 2501 C CA . VAL A 1 313 ? -5.52 22.312 31.234 1 95.62 313 VAL A CA 1
ATOM 2502 C C . VAL A 1 313 ? -6.359 23.562 30.953 1 95.62 313 VAL A C 1
ATOM 2504 O O . VAL A 1 313 ? -7.566 23.469 30.734 1 95.62 313 VAL A O 1
ATOM 2507 N N . THR A 1 314 ? -5.723 24.734 31.047 1 91.44 314 THR A N 1
ATOM 2508 C CA . THR A 1 314 ? -6.418 26 30.828 1 91.44 314 THR A CA 1
ATOM 2509 C C . THR A 1 314 ? -5.844 26.719 29.609 1 91.44 314 THR A C 1
ATOM 2511 O O . THR A 1 314 ? -4.625 26.844 29.469 1 91.44 314 THR A O 1
ATOM 2514 N N . VAL A 1 315 ? -6.742 27.094 28.797 1 90.38 315 VAL A N 1
ATOM 2515 C CA . VAL A 1 315 ? -6.395 27.906 27.641 1 90.38 315 VAL A CA 1
ATOM 2516 C C . VAL A 1 315 ? -6.715 29.375 27.938 1 90.38 315 VAL A C 1
ATOM 2518 O O . VAL A 1 315 ? -7.805 29.703 28.422 1 90.38 315 VAL A O 1
ATOM 2521 N N . PRO A 1 316 ? -5.707 30.156 27.656 1 86.88 316 PRO A N 1
ATOM 2522 C CA . PRO A 1 316 ? -5.949 31.578 27.938 1 86.88 316 PRO A CA 1
ATOM 2523 C C . PRO A 1 316 ? -7.199 32.125 27.25 1 86.88 316 PRO A C 1
ATOM 2525 O O . PRO A 1 316 ? -7.496 31.734 26.109 1 86.88 316 PRO A O 1
ATOM 2528 N N . SER A 1 317 ? -7.879 33 27.953 1 85.44 317 SER A N 1
ATOM 2529 C CA . SER A 1 317 ? -9.117 33.594 27.438 1 85.44 317 SER A CA 1
ATOM 2530 C C . SER A 1 317 ? -8.867 34.375 26.172 1 85.44 317 SER A C 1
ATOM 2532 O O . SER A 1 317 ? -9.766 34.531 25.344 1 85.44 317 SER A O 1
ATOM 2534 N N . SER A 1 318 ? -7.625 34.781 26.031 1 80.69 318 SER A N 1
ATOM 2535 C CA . SER A 1 318 ? -7.27 35.562 24.859 1 80.69 318 SER A CA 1
ATOM 2536 C C . SER A 1 318 ? -7.453 34.75 23.578 1 80.69 318 SER A C 1
ATOM 2538 O O . SER A 1 318 ? -7.785 35.312 22.531 1 80.69 318 SER A O 1
ATOM 2540 N N . VAL A 1 319 ? -7.293 33.469 23.75 1 79.25 319 VAL A N 1
ATOM 2541 C CA . VAL A 1 319 ? -7.434 32.594 22.594 1 79.25 319 VAL A CA 1
ATOM 2542 C C . VAL A 1 319 ? -8.898 32.531 22.172 1 79.25 319 VAL A C 1
ATOM 2544 O O . VAL A 1 319 ? -9.203 32.656 20.984 1 79.25 319 VAL A O 1
ATOM 2547 N N . TYR A 1 320 ? -9.758 32.469 23.078 1 81.19 320 TYR A N 1
ATOM 2548 C CA . TYR A 1 320 ? -11.18 32.375 22.781 1 81.19 320 TYR A CA 1
ATOM 2549 C C . TYR A 1 320 ? -11.711 33.719 22.281 1 81.19 320 TYR A C 1
ATOM 2551 O O . TYR A 1 320 ? -12.586 33.75 21.422 1 81.19 320 TYR A O 1
ATOM 2559 N N . GLU A 1 321 ? -11.141 34.75 22.828 1 76.56 321 GLU A N 1
ATOM 2560 C CA . GLU A 1 321 ? -11.523 36.094 22.391 1 76.56 321 GLU A CA 1
ATOM 2561 C C . GLU A 1 321 ? -11.125 36.344 20.938 1 76.56 321 GLU A C 1
ATOM 2563 O O . GLU A 1 321 ? -11.883 36.938 20.172 1 76.56 321 GLU A O 1
ATOM 2568 N N . GLU A 1 322 ? -10.023 35.781 20.734 1 72.5 322 GLU A N 1
ATOM 2569 C CA . GLU A 1 322 ? -9.547 35.906 19.359 1 72.5 322 GLU A CA 1
ATOM 2570 C C . GLU A 1 322 ? -10.422 35.094 18.406 1 72.5 322 GLU A C 1
ATOM 2572 O O . GLU A 1 322 ? -10.727 35.562 17.297 1 72.5 322 GLU A O 1
ATOM 2577 N N . LEU A 1 323 ? -10.906 33.969 18.828 1 78 323 LEU A N 1
ATOM 2578 C CA . LEU A 1 323 ? -11.734 33.125 17.984 1 78 323 LEU A CA 1
ATOM 2579 C C . LEU A 1 323 ? -13.148 33.688 17.875 1 78 323 LEU A C 1
ATOM 2581 O O . LEU A 1 323 ? -13.789 33.531 16.828 1 78 323 LEU A O 1
ATOM 2585 N N . SER A 1 324 ? -13.664 34.281 18.906 1 72.69 324 SER A N 1
ATOM 2586 C CA . SER A 1 324 ? -15.008 34.844 18.922 1 72.69 324 SER A CA 1
ATOM 2587 C C . SER A 1 324 ? -15.039 36.188 18.188 1 72.69 324 SER A C 1
ATOM 2589 O O . SER A 1 324 ? -16.078 36.562 17.641 1 72.69 324 SER A O 1
ATOM 2591 N N . ALA A 1 325 ? -14.008 36.875 18.406 1 59.94 325 ALA A N 1
ATOM 2592 C CA . ALA A 1 325 ? -13.945 38.188 17.75 1 59.94 325 ALA A CA 1
ATOM 2593 C C . ALA A 1 325 ? -14.102 38.031 16.234 1 59.94 325 ALA A C 1
ATOM 2595 O O . ALA A 1 325 ? -14.656 38.938 15.578 1 59.94 325 ALA A O 1
ATOM 2596 N N . TYR A 1 326 ? -13.758 36.875 15.852 1 55.41 326 TYR A N 1
ATOM 2597 C CA . TYR A 1 326 ? -13.859 36.625 14.414 1 55.41 326 TYR A CA 1
ATOM 2598 C C . TYR A 1 326 ? -15.297 36.344 14.008 1 55.41 326 TYR A C 1
ATOM 2600 O O . TYR A 1 326 ? -15.688 36.562 12.859 1 55.41 326 TYR A O 1
ATOM 2608 N N . ASN A 1 327 ? -16.172 35.75 14.844 1 50.91 327 ASN A N 1
ATOM 2609 C CA . ASN A 1 327 ? -17.594 35.5 14.578 1 50.91 327 ASN A CA 1
ATOM 2610 C C . ASN A 1 327 ? -18.391 36.781 14.453 1 50.91 327 ASN A C 1
ATOM 2612 O O . ASN A 1 327 ? -19.375 36.844 13.719 1 50.91 327 ASN A O 1
ATOM 2616 N N . GLY A 1 328 ? -18.156 37.812 15.273 1 41.03 328 GLY A N 1
ATOM 2617 C CA . GLY A 1 328 ? -18.984 39 15.344 1 41.03 328 GLY A CA 1
ATOM 2618 C C . GLY A 1 328 ? -18.922 39.844 14.078 1 41.03 328 GLY A C 1
ATOM 2619 O O . GLY A 1 328 ? -19.75 40.719 13.867 1 41.03 328 GLY A O 1
ATOM 2620 N N . ASP A 1 329 ? -17.891 40 13.383 1 36.62 329 ASP A N 1
ATOM 2621 C CA . ASP A 1 329 ? -18 40.938 12.258 1 36.62 329 ASP A CA 1
ATOM 2622 C C . ASP A 1 329 ? -18.797 40.312 11.117 1 36.62 329 ASP A C 1
ATOM 2624 O O . ASP A 1 329 ? -18.797 40.844 10 1 36.62 329 ASP A O 1
ATOM 2628 N N . LEU A 1 330 ? -19.453 39.156 11.156 1 30.31 330 LEU A N 1
ATOM 2629 C CA . LEU A 1 330 ? -20.562 39 10.211 1 30.31 330 LEU A CA 1
ATOM 2630 C C . LEU A 1 330 ? -21.766 39.812 10.641 1 30.31 330 LEU A C 1
ATOM 2632 O O . LEU A 1 330 ? -22.109 39.844 11.828 1 30.31 330 LEU A O 1
ATOM 2636 N N . MET B 1 1 ? 0.644 -15.312 -35 1 19.2 1 MET B N 1
ATOM 2637 C CA . MET B 1 1 ? 0.231 -14.492 -33.875 1 19.2 1 MET B CA 1
ATOM 2638 C C . MET B 1 1 ? -0.27 -15.367 -32.719 1 19.2 1 MET B C 1
ATOM 2640 O O . MET B 1 1 ? -1.031 -14.906 -31.875 1 19.2 1 MET B O 1
ATOM 2644 N N . LYS B 1 2 ? 0.042 -16.672 -32.781 1 29.22 2 LYS B N 1
ATOM 2645 C CA . LYS B 1 2 ? -0.409 -17.969 -32.25 1 29.22 2 LYS B CA 1
ATOM 2646 C C . LYS B 1 2 ? 0.058 -18.172 -30.828 1 29.22 2 LYS B C 1
ATOM 2648 O O . LYS B 1 2 ? 0.068 -19.297 -30.328 1 29.22 2 LYS B O 1
ATOM 2653 N N . ARG B 1 3 ? 0.72 -17.172 -30.219 1 30 3 ARG B N 1
ATOM 2654 C CA . ARG B 1 3 ? 1.661 -17.328 -29.125 1 30 3 ARG B CA 1
ATOM 2655 C C . ARG B 1 3 ? 0.939 -17.734 -27.844 1 30 3 ARG B C 1
ATOM 2657 O O . ARG B 1 3 ? 1.566 -18.203 -26.891 1 30 3 ARG B O 1
ATOM 2664 N N . LEU B 1 4 ? -0.098 -16.969 -27.578 1 29.08 4 LEU B N 1
ATOM 2665 C CA . LEU B 1 4 ? -0.451 -16.688 -26.188 1 29.08 4 LEU B CA 1
ATOM 2666 C C . LEU B 1 4 ? -1.076 -17.906 -25.516 1 29.08 4 LEU B C 1
ATOM 2668 O O . LEU B 1 4 ? -1.364 -17.875 -24.312 1 29.08 4 LEU B O 1
ATOM 2672 N N . GLY B 1 5 ? -1.708 -18.75 -26.266 1 28.25 5 GLY B N 1
ATOM 2673 C CA . GLY B 1 5 ? -2.793 -19.594 -25.812 1 28.25 5 GLY B CA 1
ATOM 2674 C C . GLY B 1 5 ? -2.312 -20.797 -25.016 1 28.25 5 GLY B C 1
ATOM 2675 O O . GLY B 1 5 ? -3.113 -21.656 -24.609 1 28.25 5 GLY B O 1
ATOM 2676 N N . GLY B 1 6 ? -1.062 -21.281 -25.312 1 31.89 6 GLY B N 1
ATOM 2677 C CA . GLY B 1 6 ? -0.614 -22.625 -24.969 1 31.89 6 GLY B CA 1
ATOM 2678 C C . GLY B 1 6 ? -0.244 -22.766 -23.5 1 31.89 6 GLY B C 1
ATOM 2679 O O . GLY B 1 6 ? 0.46 -23.719 -23.125 1 31.89 6 GLY B O 1
ATOM 2680 N N . ASP B 1 7 ? -0.392 -21.797 -22.594 1 33.81 7 ASP B N 1
ATOM 2681 C CA . ASP B 1 7 ? 0.346 -21.625 -21.344 1 33.81 7 ASP B CA 1
ATOM 2682 C C . ASP B 1 7 ? -0.182 -22.562 -20.25 1 33.81 7 ASP B C 1
ATOM 2684 O O . ASP B 1 7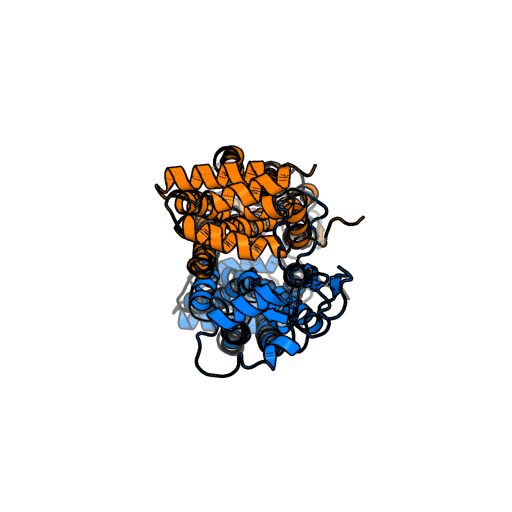 ? 0.525 -22.859 -19.297 1 33.81 7 ASP B O 1
ATOM 2688 N N . THR B 1 8 ? -1.4 -22.984 -20.281 1 35.12 8 THR B N 1
ATOM 2689 C CA . THR B 1 8 ? -2.1 -23.438 -19.094 1 35.12 8 THR B CA 1
ATOM 2690 C C . THR B 1 8 ? -1.668 -24.859 -18.719 1 35.12 8 THR B C 1
ATOM 2692 O O . THR B 1 8 ? -1.679 -25.234 -17.547 1 35.12 8 THR B O 1
ATOM 2695 N N . HIS B 1 9 ? -1.457 -25.906 -19.688 1 38.19 9 HIS B N 1
ATOM 2696 C CA . HIS B 1 9 ? -1.13 -27.312 -19.484 1 38.19 9 HIS B CA 1
ATOM 2697 C C . HIS B 1 9 ? 0.15 -27.469 -18.672 1 38.19 9 HIS B C 1
ATOM 2699 O O . HIS B 1 9 ? 0.34 -28.469 -17.984 1 38.19 9 HIS B O 1
ATOM 2705 N N . THR B 1 10 ? 0.906 -26.578 -18.719 1 40.09 10 THR B N 1
ATOM 2706 C CA . THR B 1 10 ? 2.258 -26.516 -18.188 1 40.09 10 THR B CA 1
ATOM 2707 C C . THR B 1 10 ? 2.225 -26.453 -16.656 1 40.09 10 THR B C 1
ATOM 2709 O O . THR B 1 10 ? 3.207 -26.812 -15.992 1 40.09 10 THR B O 1
ATOM 2712 N N . CYS B 1 11 ? 0.984 -26.078 -15.992 1 46.22 11 CYS B N 1
ATOM 2713 C CA . CYS B 1 11 ? 0.95 -25.766 -14.57 1 46.22 11 CYS B CA 1
ATOM 2714 C C . CYS B 1 11 ? 0.845 -27.047 -13.734 1 46.22 11 CYS B C 1
ATOM 2716 O O . CYS B 1 11 ? 1.535 -27.188 -12.719 1 46.22 11 CYS B O 1
ATOM 2718 N N . ARG B 1 12 ? -0.217 -28.172 -14.102 1 51.09 12 ARG B N 1
ATOM 2719 C CA . ARG B 1 12 ? -0.44 -29.328 -13.242 1 51.09 12 ARG B CA 1
ATOM 2720 C C . ARG B 1 12 ? 0.815 -30.188 -13.148 1 51.09 12 ARG B C 1
ATOM 2722 O O . ARG B 1 12 ? 1.137 -30.719 -12.078 1 51.09 12 ARG B O 1
ATOM 2729 N N . LYS B 1 13 ? 1.541 -30.266 -14.305 1 60.06 13 LYS B N 1
ATOM 2730 C CA . LYS B 1 13 ? 2.736 -31.094 -14.422 1 60.06 13 LYS B CA 1
ATOM 2731 C C . LYS B 1 13 ? 3.895 -30.5 -13.625 1 60.06 13 LYS B C 1
ATOM 2733 O O . LYS B 1 13 ? 4.629 -31.234 -12.953 1 60.06 13 LYS B O 1
ATOM 2738 N N . PHE B 1 14 ? 3.607 -29.266 -13.477 1 75.94 14 PHE B N 1
ATOM 2739 C CA . PHE B 1 14 ? 4.766 -28.75 -12.75 1 75.94 14 PHE B CA 1
ATOM 2740 C C . PHE B 1 14 ? 4.586 -28.922 -11.25 1 75.94 14 PHE B C 1
ATOM 2742 O O . PHE B 1 14 ? 5.551 -29.172 -10.523 1 75.94 14 PHE B O 1
ATOM 2749 N N . ASP B 1 15 ? 3.273 -28.906 -10.867 1 79.06 15 ASP B N 1
ATOM 2750 C CA . ASP B 1 15 ? 3.02 -29.062 -9.438 1 79.06 15 ASP B CA 1
ATOM 2751 C C . ASP B 1 15 ? 3.443 -30.453 -8.953 1 79.06 15 ASP B C 1
ATOM 2753 O O . ASP B 1 15 ? 3.891 -30.609 -7.816 1 79.06 15 ASP B O 1
ATOM 2757 N N . ASN B 1 16 ? 3.301 -31.391 -9.844 1 78.88 16 ASN B N 1
ATOM 2758 C CA . ASN B 1 16 ? 3.768 -32.75 -9.508 1 78.88 16 ASN B CA 1
ATOM 2759 C C . ASN B 1 16 ? 5.285 -32.781 -9.352 1 78.88 16 ASN B C 1
ATOM 2761 O O . ASN B 1 16 ? 5.809 -33.5 -8.508 1 78.88 16 ASN B O 1
ATOM 2765 N N . ILE B 1 17 ? 5.895 -32.062 -10.164 1 86.62 17 ILE B N 1
ATOM 2766 C CA . ILE B 1 17 ? 7.352 -31.984 -10.094 1 86.62 17 ILE B CA 1
ATOM 2767 C C . ILE B 1 17 ? 7.773 -31.359 -8.766 1 86.62 17 ILE B C 1
ATOM 2769 O O . ILE B 1 17 ? 8.734 -31.812 -8.141 1 86.62 17 ILE B O 1
ATOM 2773 N N . LEU B 1 18 ? 7.039 -30.406 -8.336 1 89.62 18 LEU B N 1
ATOM 2774 C CA . LEU B 1 18 ? 7.359 -29.719 -7.082 1 89.62 18 LEU B CA 1
ATOM 2775 C C . LEU B 1 18 ? 7.195 -30.672 -5.898 1 89.62 18 LEU B C 1
ATOM 2777 O O . LEU B 1 18 ? 7.891 -30.531 -4.891 1 89.62 18 LEU B O 1
ATOM 2781 N N . GLU B 1 19 ? 6.281 -31.594 -6.074 1 88.19 19 GLU B N 1
ATOM 2782 C CA . GLU B 1 19 ? 6.117 -32.594 -5.023 1 88.19 19 GLU B CA 1
ATOM 2783 C C . GLU B 1 19 ? 7.367 -33.469 -4.895 1 88.19 19 GLU B C 1
ATOM 2785 O O . GLU B 1 19 ? 7.781 -33.812 -3.785 1 88.19 19 GLU B O 1
ATOM 2790 N N . TYR B 1 20 ? 7.945 -33.812 -6.027 1 90.12 20 TYR B N 1
ATOM 2791 C CA . TYR B 1 20 ? 9.18 -34.594 -6.012 1 90.12 20 TYR B CA 1
ATOM 2792 C C . TYR B 1 20 ? 10.312 -33.781 -5.383 1 90.12 20 TYR B C 1
ATOM 2794 O O . TYR B 1 20 ? 11.234 -34.375 -4.793 1 90.12 20 TYR B O 1
ATOM 2802 N N . LEU B 1 21 ? 10.25 -32.531 -5.434 1 93.5 21 LEU B N 1
ATOM 2803 C CA . LEU B 1 21 ? 11.305 -31.656 -4.93 1 93.5 21 LEU B CA 1
ATOM 2804 C C . LEU B 1 21 ? 11.094 -31.344 -3.447 1 93.5 21 LEU B C 1
ATOM 2806 O O . LEU B 1 21 ? 11.867 -30.594 -2.85 1 93.5 21 LEU B O 1
ATOM 2810 N N . GLY B 1 22 ? 10.062 -31.891 -2.844 1 91.56 22 GLY B N 1
ATOM 2811 C CA . GLY B 1 22 ? 9.789 -31.703 -1.427 1 91.56 22 GLY B CA 1
ATOM 2812 C C . GLY B 1 22 ? 8.797 -30.578 -1.151 1 91.56 22 GLY B C 1
ATOM 2813 O O . GLY B 1 22 ? 8.578 -30.203 0.003 1 91.56 22 GLY B O 1
ATOM 2814 N N . GLU B 1 23 ? 8.188 -29.969 -2.16 1 91.38 23 GLU B N 1
ATOM 2815 C CA . GLU B 1 23 ? 7.188 -28.906 -2.129 1 91.38 23 GLU B CA 1
ATOM 2816 C C . GLU B 1 23 ? 7.777 -27.594 -1.592 1 91.38 23 GLU B C 1
ATOM 2818 O O . GLU B 1 23 ? 7.441 -26.516 -2.072 1 91.38 23 GLU B O 1
ATOM 2823 N N . PHE B 1 24 ? 8.539 -27.719 -0.515 1 95.44 24 PHE B N 1
ATOM 2824 C CA . PHE B 1 24 ? 9.188 -26.578 0.112 1 95.44 24 PHE B CA 1
ATOM 2825 C C . PHE B 1 24 ? 10.531 -26.969 0.704 1 95.44 24 PHE B C 1
ATOM 2827 O O . PHE B 1 24 ? 10.781 -26.766 1.893 1 95.44 24 PHE B O 1
ATOM 2834 N N . GLY B 1 25 ? 11.398 -27.453 -0.16 1 96.12 25 GLY B N 1
ATOM 2835 C CA . GLY B 1 25 ? 12.727 -27.906 0.234 1 96.12 25 GLY B CA 1
ATOM 2836 C C . GLY B 1 25 ? 13.68 -26.766 0.522 1 96.12 25 GLY B C 1
ATOM 2837 O O . GLY B 1 25 ? 13.297 -25.594 0.456 1 96.12 25 GLY B O 1
ATOM 2838 N N . THR B 1 26 ? 14.891 -27.078 0.812 1 97.31 26 THR B N 1
ATOM 2839 C CA . THR B 1 26 ? 15.906 -26.125 1.249 1 97.31 26 THR B CA 1
ATOM 2840 C C . THR B 1 26 ? 16.172 -25.078 0.166 1 97.31 26 THR B C 1
ATOM 2842 O O . THR B 1 26 ? 16.25 -23.891 0.455 1 97.31 26 THR B O 1
ATOM 2845 N N . TYR B 1 27 ? 16.312 -25.562 -1.044 1 97.31 27 TYR B N 1
ATOM 2846 C CA . TYR B 1 27 ? 16.562 -24.625 -2.141 1 97.31 27 TYR B CA 1
ATOM 2847 C C . TYR B 1 27 ? 15.414 -23.656 -2.314 1 97.31 27 TYR B C 1
ATOM 2849 O O . TYR B 1 27 ? 15.625 -22.453 -2.453 1 97.31 27 TYR B O 1
ATOM 2857 N N . GLN B 1 28 ? 14.234 -24.141 -2.305 1 97.12 28 GLN B N 1
ATOM 2858 C CA . GLN B 1 28 ? 13.047 -23.312 -2.449 1 97.12 28 GLN B CA 1
ATOM 2859 C C . GLN B 1 28 ? 12.906 -22.344 -1.284 1 97.12 28 GLN B C 1
ATOM 2861 O O . GLN B 1 28 ? 12.57 -21.172 -1.482 1 97.12 28 GLN B O 1
ATOM 2866 N N . LYS B 1 29 ? 13.219 -22.828 -0.109 1 97.56 29 LYS B N 1
ATOM 2867 C CA . LYS B 1 29 ? 13.148 -21.969 1.071 1 97.56 29 LYS B CA 1
ATOM 2868 C C . LYS B 1 29 ? 14.133 -20.812 0.965 1 97.56 29 LYS B C 1
ATOM 2870 O O . LYS B 1 29 ? 13.789 -19.672 1.299 1 97.56 29 LYS B O 1
ATOM 2875 N N . ARG B 1 30 ? 15.273 -21.109 0.547 1 97.88 30 ARG B N 1
ATOM 2876 C CA . ARG B 1 30 ? 16.281 -20.062 0.405 1 97.88 30 ARG B CA 1
ATOM 2877 C C . ARG B 1 30 ? 15.844 -19 -0.604 1 97.88 30 ARG B C 1
ATOM 2879 O O . ARG B 1 30 ? 15.93 -17.812 -0.335 1 97.88 30 ARG B O 1
ATOM 2886 N N . CYS B 1 31 ? 15.383 -19.438 -1.745 1 97.69 31 CYS B N 1
ATOM 2887 C CA . CYS B 1 31 ? 14.898 -18.516 -2.768 1 97.69 31 CYS B CA 1
ATOM 2888 C C . CYS B 1 31 ? 13.695 -17.734 -2.264 1 97.69 31 CYS B C 1
ATOM 2890 O O . CYS B 1 31 ? 13.609 -16.516 -2.48 1 97.69 31 CYS B O 1
ATOM 2892 N N . TYR B 1 32 ? 12.82 -18.453 -1.583 1 97.75 32 TYR B N 1
ATOM 2893 C CA . TYR B 1 32 ? 11.617 -17.828 -1.053 1 97.75 32 TYR B CA 1
ATOM 2894 C C . TYR B 1 32 ? 11.961 -16.719 -0.065 1 97.75 32 TYR B C 1
ATOM 2896 O O . TYR B 1 32 ? 11.406 -15.625 -0.135 1 97.75 32 TYR B O 1
ATOM 2904 N N . TYR B 1 33 ? 12.875 -16.984 0.837 1 97.88 33 TYR B N 1
ATOM 2905 C CA . TYR B 1 33 ? 13.266 -16 1.841 1 97.88 33 TYR B CA 1
ATOM 2906 C C . TYR B 1 33 ? 13.883 -14.773 1.188 1 97.88 33 TYR B C 1
ATOM 2908 O O . TYR B 1 33 ? 13.602 -13.641 1.597 1 97.88 33 TYR B O 1
ATOM 2916 N N . LEU B 1 34 ? 14.68 -14.977 0.236 1 98.19 34 LEU B N 1
ATOM 2917 C CA . LEU B 1 34 ? 15.289 -13.859 -0.472 1 98.19 34 LEU B CA 1
ATOM 2918 C C . LEU B 1 34 ? 14.234 -13.008 -1.164 1 98.19 34 LEU B C 1
ATOM 2920 O O . LEU B 1 34 ? 14.312 -11.773 -1.148 1 98.19 34 LEU B O 1
ATOM 2924 N N . LEU B 1 35 ? 13.266 -13.656 -1.738 1 98.25 35 LEU B N 1
ATOM 2925 C CA . LEU B 1 35 ? 12.188 -12.93 -2.404 1 98.25 35 LEU B CA 1
ATOM 2926 C C . LEU B 1 35 ? 11.344 -12.156 -1.394 1 98.25 35 LEU B C 1
ATOM 2928 O O . LEU B 1 35 ? 10.906 -11.039 -1.669 1 98.25 35 LEU B O 1
ATOM 2932 N N . CYS B 1 36 ? 11.148 -12.742 -0.222 1 97.62 36 CYS B N 1
ATOM 2933 C CA . CYS B 1 36 ? 10.43 -12.062 0.848 1 97.62 36 CYS B CA 1
ATOM 2934 C C . CYS B 1 36 ? 11.172 -10.805 1.283 1 97.62 36 CYS B C 1
ATOM 2936 O O . CYS B 1 36 ? 10.547 -9.766 1.541 1 97.62 36 CYS B O 1
ATOM 2938 N N . LEU B 1 37 ? 12.453 -10.906 1.34 1 97.5 37 LEU B N 1
ATOM 2939 C CA . LEU B 1 37 ? 13.266 -9.75 1.728 1 97.5 37 LEU B CA 1
ATOM 2940 C C . LEU B 1 37 ? 13.117 -8.625 0.714 1 97.5 37 LEU B C 1
ATOM 2942 O O . LEU B 1 37 ? 13.047 -7.449 1.09 1 97.5 37 LEU B O 1
ATOM 2946 N N . MET B 1 38 ? 13.094 -8.961 -0.515 1 97.31 38 MET B N 1
ATOM 2947 C CA . MET B 1 38 ? 12.953 -7.957 -1.563 1 97.31 38 MET B CA 1
ATOM 2948 C C . MET B 1 38 ? 11.594 -7.27 -1.475 1 97.31 38 MET B C 1
ATOM 2950 O O . MET B 1 38 ? 11.469 -6.086 -1.795 1 97.31 38 MET B O 1
ATOM 2954 N N . ALA B 1 39 ? 10.586 -7.969 -1.021 1 95.94 39 ALA B N 1
ATOM 2955 C CA . ALA B 1 39 ? 9.219 -7.465 -0.966 1 95.94 39 ALA B CA 1
ATOM 2956 C C . ALA B 1 39 ? 9.078 -6.371 0.09 1 95.94 39 ALA B C 1
ATOM 2958 O O . ALA B 1 39 ? 8.086 -5.641 0.108 1 95.94 39 ALA B O 1
ATOM 2959 N N . ILE B 1 40 ? 10.023 -6.156 0.961 1 96.5 40 ILE B N 1
ATOM 2960 C CA . ILE B 1 40 ? 9.977 -5.164 2.029 1 96.5 40 ILE B CA 1
ATOM 2961 C C . ILE B 1 40 ? 10.172 -3.766 1.444 1 96.5 40 ILE B C 1
ATOM 2963 O O . ILE B 1 40 ? 9.477 -2.822 1.831 1 96.5 40 ILE B O 1
ATOM 2967 N N . LEU B 1 41 ? 10.977 -3.652 0.455 1 96.75 41 LEU B N 1
ATOM 2968 C CA . LEU B 1 41 ? 11.477 -2.361 -0.004 1 96.75 41 LEU B CA 1
ATOM 2969 C C . LEU B 1 41 ? 10.375 -1.558 -0.681 1 96.75 41 LEU B C 1
ATOM 2971 O O . LEU B 1 41 ? 10.219 -0.363 -0.419 1 96.75 41 LEU B O 1
ATOM 2975 N N . PRO B 1 42 ? 9.594 -2.146 -1.55 1 96.81 42 PRO B N 1
ATOM 2976 C CA . PRO B 1 42 ? 8.57 -1.341 -2.221 1 96.81 42 PRO B CA 1
ATOM 2977 C C . PRO B 1 42 ? 7.559 -0.743 -1.248 1 96.81 42 PRO B C 1
ATOM 2979 O O . PRO B 1 42 ? 7.098 0.385 -1.446 1 96.81 42 PRO B O 1
ATOM 2982 N N . ALA B 1 43 ? 7.227 -1.403 -0.207 1 95.06 43 ALA B N 1
ATOM 2983 C CA . ALA B 1 43 ? 6.254 -0.917 0.77 1 95.06 43 ALA B CA 1
ATOM 2984 C C . ALA B 1 43 ? 6.762 0.344 1.466 1 95.06 43 ALA B C 1
ATOM 2986 O O . ALA B 1 43 ? 5.969 1.193 1.878 1 95.06 43 ALA B O 1
ATOM 2987 N N . SER B 1 44 ? 8.008 0.521 1.576 1 96 44 SER B N 1
ATOM 2988 C CA . SER B 1 44 ? 8.578 1.668 2.273 1 96 44 SER B CA 1
ATOM 2989 C C . SER B 1 44 ? 8.414 2.947 1.457 1 96 44 SER B C 1
ATOM 2991 O O . SER B 1 44 ? 8.516 4.051 1.997 1 96 44 SER B O 1
ATOM 2993 N N . HIS B 1 45 ? 8.125 2.801 0.181 1 96.06 45 HIS B N 1
ATOM 2994 C CA . HIS B 1 45 ? 7.98 3.973 -0.676 1 96.06 45 HIS B CA 1
ATOM 2995 C C . HIS B 1 45 ? 6.527 4.434 -0.734 1 96.06 45 HIS B C 1
ATOM 2997 O O . HIS B 1 45 ? 6.246 5.562 -1.136 1 96.06 45 HIS B O 1
ATOM 3003 N N . ALA B 1 46 ? 5.559 3.59 -0.457 1 90 46 ALA B N 1
ATOM 3004 C CA . ALA B 1 46 ? 4.137 3.82 -0.714 1 90 46 ALA B CA 1
ATOM 3005 C C . ALA B 1 46 ? 3.654 5.094 -0.023 1 90 46 ALA B C 1
ATOM 3007 O O . ALA B 1 46 ? 2.992 5.93 -0.642 1 90 46 ALA B O 1
ATOM 3008 N N . PHE B 1 47 ? 3.967 5.383 1.166 1 89.56 47 PHE B N 1
ATOM 3009 C CA . PHE B 1 47 ? 3.5 6.57 1.873 1 89.56 47 PHE B CA 1
ATOM 3010 C C . PHE B 1 47 ? 4.676 7.398 2.379 1 89.56 47 PHE B C 1
ATOM 3012 O O . PHE B 1 47 ? 4.555 8.109 3.375 1 89.56 47 PHE B O 1
ATOM 3019 N N . ALA B 1 48 ? 5.742 7.27 1.636 1 93.81 48 ALA B N 1
ATOM 3020 C CA . ALA B 1 48 ? 6.906 8.062 2.018 1 93.81 48 ALA B CA 1
ATOM 3021 C C . ALA B 1 48 ? 6.641 9.555 1.82 1 93.81 48 ALA B C 1
ATOM 3023 O O . ALA B 1 48 ? 7.238 10.391 2.502 1 93.81 48 ALA B O 1
ATOM 3024 N N . GLN B 1 49 ? 5.707 9.812 0.954 1 92 49 GLN B N 1
ATOM 3025 C CA . GLN B 1 49 ? 5.426 11.195 0.588 1 92 49 GLN B CA 1
ATOM 3026 C C . GLN B 1 49 ? 4.953 12 1.797 1 92 49 GLN B C 1
ATOM 3028 O O . GLN B 1 49 ? 5.215 13.203 1.894 1 92 49 GLN B O 1
ATOM 3033 N N . VAL B 1 50 ? 4.328 11.43 2.732 1 88.75 50 VAL B N 1
ATOM 3034 C CA . VAL B 1 50 ? 3.779 12.141 3.885 1 88.75 50 VAL B CA 1
ATOM 3035 C C . VAL B 1 50 ? 4.918 12.727 4.723 1 88.75 50 VAL B C 1
ATOM 3037 O O . VAL B 1 50 ? 4.734 13.719 5.422 1 88.75 50 VAL B O 1
ATOM 3040 N N . PHE B 1 51 ? 6.039 12.125 4.617 1 92.19 51 PHE B N 1
ATOM 3041 C CA . PHE B 1 51 ? 7.207 12.617 5.34 1 92.19 51 PHE B CA 1
ATOM 3042 C C . PHE B 1 51 ? 8.102 13.445 4.422 1 92.19 51 PHE B C 1
ATOM 3044 O O . PHE B 1 51 ? 8.641 14.477 4.836 1 92.19 51 PHE B O 1
ATOM 3051 N N . LEU B 1 52 ? 8.227 12.977 3.191 1 95.5 52 LEU B N 1
ATOM 3052 C CA . LEU B 1 52 ? 9.094 13.656 2.244 1 95.5 52 LEU B CA 1
ATOM 3053 C C . LEU B 1 52 ? 8.57 15.055 1.931 1 95.5 52 LEU B C 1
ATOM 3055 O O . LEU B 1 52 ? 9.352 15.992 1.757 1 95.5 52 LEU B O 1
ATOM 3059 N N . ALA B 1 53 ? 7.273 15.125 1.841 1 93.06 53 ALA B N 1
ATOM 3060 C CA . ALA B 1 53 ? 6.648 16.391 1.452 1 93.06 53 ALA B CA 1
ATOM 3061 C C . ALA B 1 53 ? 5.73 16.906 2.557 1 93.06 53 ALA B C 1
ATOM 3063 O O . ALA B 1 53 ? 4.668 17.469 2.277 1 93.06 53 ALA B O 1
ATOM 3064 N N . ALA B 1 54 ? 6.16 16.719 3.715 1 89.06 54 ALA B N 1
ATOM 3065 C CA . ALA B 1 54 ? 5.371 17.219 4.84 1 89.06 54 ALA B CA 1
ATOM 3066 C C . ALA B 1 54 ? 5.238 18.734 4.793 1 89.06 54 ALA B C 1
ATOM 3068 O O . ALA B 1 54 ? 6.211 19.438 4.516 1 89.06 54 ALA B O 1
ATOM 3069 N N . GLU B 1 55 ? 4.082 19.188 5.027 1 84.38 55 GLU B N 1
ATOM 3070 C CA . GLU B 1 55 ? 3.85 20.625 5.051 1 84.38 55 GLU B CA 1
ATOM 3071 C C . GLU B 1 55 ? 4.301 21.25 6.375 1 84.38 55 GLU B C 1
ATOM 3073 O O . GLU B 1 55 ? 4.082 20.656 7.438 1 84.38 55 GLU B O 1
ATOM 3078 N N . THR B 1 56 ? 4.984 22.375 6.234 1 82.88 56 THR B N 1
ATOM 3079 C CA . THR B 1 56 ? 5.422 23.125 7.414 1 82.88 56 THR B CA 1
ATOM 3080 C C . THR B 1 56 ? 4.91 24.562 7.367 1 82.88 56 THR B C 1
ATOM 3082 O O . THR B 1 56 ? 4.562 25.062 6.297 1 82.88 56 THR B O 1
ATOM 3085 N N . ASP B 1 57 ? 4.906 25.141 8.469 1 77.06 57 ASP B N 1
ATOM 3086 C CA . ASP B 1 57 ? 4.52 26.547 8.5 1 77.06 57 ASP B CA 1
ATOM 3087 C C . ASP B 1 57 ? 5.52 27.406 7.738 1 77.06 57 ASP B C 1
ATOM 3089 O O . ASP B 1 57 ? 6.707 27.094 7.676 1 77.06 57 ASP B O 1
ATOM 3093 N N . HIS B 1 58 ? 4.969 28.438 7.156 1 79.06 58 HIS B N 1
ATOM 3094 C CA . HIS B 1 58 ? 5.824 29.312 6.359 1 79.06 58 HIS B CA 1
ATOM 3095 C C . HIS B 1 58 ? 5.352 30.75 6.434 1 79.06 58 HIS B C 1
ATOM 3097 O O . HIS B 1 58 ? 4.215 31.016 6.828 1 79.06 58 HIS B O 1
ATOM 3103 N N . TRP B 1 59 ? 6.359 31.75 6.156 1 73.94 59 TRP B N 1
ATOM 3104 C CA . TRP B 1 59 ? 6.074 33.188 6.125 1 73.94 59 TRP B CA 1
ATOM 3105 C C . TRP B 1 59 ? 6.82 33.844 4.98 1 73.94 59 TRP B C 1
ATOM 3107 O O . TRP B 1 59 ? 7.793 33.312 4.453 1 73.94 59 TRP B O 1
ATOM 3117 N N . CYS B 1 60 ? 6.211 35 4.621 1 73.56 60 CYS B N 1
ATOM 3118 C CA . CYS B 1 60 ? 6.898 35.781 3.588 1 73.56 60 CYS B CA 1
ATOM 3119 C C . CYS B 1 60 ? 8.258 36.25 4.086 1 73.56 60 CYS B C 1
ATOM 3121 O O . CYS B 1 60 ? 8.383 36.688 5.234 1 73.56 60 CYS B O 1
ATOM 3123 N N . TYR B 1 61 ? 9.219 36.094 3.254 1 74.75 61 TYR B N 1
ATOM 3124 C CA . TYR B 1 61 ? 10.531 36.656 3.561 1 74.75 61 TYR B CA 1
ATOM 3125 C C . TYR B 1 61 ? 10.523 38.156 3.381 1 74.75 61 TYR B C 1
ATOM 3127 O O . TYR B 1 61 ? 10.039 38.688 2.369 1 74.75 61 TYR B O 1
ATOM 3135 N N . VAL B 1 62 ? 10.906 38.875 4.422 1 65.44 62 VAL B N 1
ATOM 3136 C CA . VAL B 1 62 ? 10.992 40.312 4.375 1 65.44 62 VAL B CA 1
ATOM 3137 C C . VAL B 1 62 ? 12.453 40.75 4.484 1 65.44 62 VAL B C 1
ATOM 3139 O O . VAL B 1 62 ? 13.023 40.75 5.578 1 65.44 62 VAL B O 1
ATOM 3142 N N . PRO B 1 63 ? 13.039 41.031 3.293 1 64 63 PRO B N 1
ATOM 3143 C CA . PRO B 1 63 ? 14.461 41.375 3.299 1 64 63 PRO B CA 1
ATOM 3144 C C . PRO B 1 63 ? 14.781 42.5 4.277 1 64 63 PRO B C 1
ATOM 3146 O O . PRO B 1 63 ? 15.875 42.531 4.852 1 64 63 PRO B O 1
ATOM 3149 N N . GLU B 1 64 ? 13.867 43.5 4.379 1 57.94 64 GLU B N 1
ATOM 3150 C CA . GLU B 1 64 ? 14.133 44.656 5.238 1 57.94 64 GLU B CA 1
ATOM 3151 C C . GLU B 1 64 ? 14.344 44.219 6.688 1 57.94 64 GLU B C 1
ATOM 3153 O O . GLU B 1 64 ? 15.086 44.875 7.43 1 57.94 64 GLU B O 1
ATOM 3158 N N . LEU B 1 65 ? 13.609 43.188 6.957 1 54.84 65 LEU B N 1
ATOM 3159 C CA . LEU B 1 65 ? 13.719 42.719 8.328 1 54.84 65 LEU B CA 1
ATOM 3160 C C . LEU B 1 65 ? 14.969 41.875 8.516 1 54.84 65 LEU B C 1
ATOM 3162 O O . LEU B 1 65 ? 15.477 41.75 9.633 1 54.84 65 LEU B O 1
ATOM 3166 N N . ASP B 1 66 ? 15.344 41.156 7.43 1 53 66 ASP B N 1
ATOM 3167 C CA . ASP B 1 66 ? 16.562 40.375 7.492 1 53 66 ASP B CA 1
ATOM 3168 C C . ASP B 1 66 ? 17.797 41.25 7.699 1 53 66 ASP B C 1
ATOM 3170 O O . ASP B 1 66 ? 18.734 40.875 8.406 1 53 66 ASP B O 1
ATOM 3174 N N . GLU B 1 67 ? 17.859 42.469 7.043 1 46.25 67 GLU B N 1
ATOM 3175 C CA . GLU B 1 67 ? 19.016 43.344 7.195 1 46.25 67 GLU B CA 1
ATOM 3176 C C . GLU B 1 67 ? 19.078 43.906 8.609 1 46.25 67 GLU B C 1
ATOM 3178 O O . GLU B 1 67 ? 20.172 44.281 9.078 1 46.25 67 GLU B O 1
ATOM 3183 N N . ASP B 1 68 ? 17.922 44.344 9.055 1 41.5 68 ASP B N 1
ATOM 3184 C CA . ASP B 1 68 ? 18.016 45.125 10.273 1 41.5 68 ASP B CA 1
ATOM 3185 C C . ASP B 1 68 ? 18.391 44.25 11.469 1 41.5 68 ASP B C 1
ATOM 3187 O O . ASP B 1 68 ? 18.359 44.688 12.617 1 41.5 68 ASP B O 1
ATOM 3191 N N . GLY B 1 69 ? 19.516 43.406 11.609 1 39.06 69 GLY B N 1
ATOM 3192 C CA . GLY B 1 69 ? 20.297 42.719 12.633 1 39.06 69 GLY B CA 1
ATOM 3193 C C . GLY B 1 69 ? 19.625 41.5 13.18 1 39.06 69 GLY B C 1
ATOM 3194 O O . GLY B 1 69 ? 19.891 41.062 14.305 1 39.06 69 GLY B O 1
ATOM 3195 N N . CYS B 1 70 ? 18.578 41.125 12.766 1 42.09 70 CYS B N 1
ATOM 3196 C CA . CYS B 1 70 ? 18.219 39.781 13.195 1 42.09 70 CYS B CA 1
ATOM 3197 C C . CYS B 1 70 ? 19.375 38.781 12.945 1 42.09 70 CYS B C 1
ATOM 3199 O O . CYS B 1 70 ? 19.188 37.594 13.023 1 42.09 70 CYS B O 1
ATOM 3201 N N . SER B 1 71 ? 20.5 39.219 12.359 1 36.19 71 SER B N 1
ATOM 3202 C CA . SER B 1 71 ? 21.719 38.469 12.148 1 36.19 71 SER B CA 1
ATOM 3203 C C . SER B 1 71 ? 22.047 37.594 13.352 1 36.19 71 SER B C 1
ATOM 3205 O O . SER B 1 71 ? 22.469 36.438 13.195 1 36.19 71 SER B O 1
ATOM 3207 N N . LEU B 1 72 ? 22.922 38.25 14.375 1 34.47 72 LEU B N 1
ATOM 3208 C CA . LEU B 1 72 ? 23.859 37.656 15.312 1 34.47 72 LEU B CA 1
ATOM 3209 C C . LEU B 1 72 ? 23.156 36.656 16.219 1 34.47 72 LEU B C 1
ATOM 3211 O O . LEU B 1 72 ? 23.578 35.5 16.328 1 34.47 72 LEU B O 1
ATOM 3215 N N . ASN B 1 73 ? 23.391 36.812 17.719 1 34.53 73 ASN B N 1
ATOM 3216 C CA . ASN B 1 73 ? 23.359 36.031 18.938 1 34.53 73 ASN B CA 1
ATOM 3217 C C . ASN B 1 73 ? 21.953 35.562 19.297 1 34.53 73 ASN B C 1
ATOM 3219 O O . ASN B 1 73 ? 21.75 34.844 20.266 1 34.53 73 ASN B O 1
ATOM 3223 N N . ASN B 1 74 ? 20.969 36.438 19.203 1 35.19 74 ASN B N 1
ATOM 3224 C CA . ASN B 1 74 ? 19.75 36.094 19.922 1 35.19 74 ASN B CA 1
ATOM 3225 C C . ASN B 1 74 ? 18.938 35.031 19.188 1 35.19 74 ASN B C 1
ATOM 3227 O O . ASN B 1 74 ? 19 34.938 17.969 1 35.19 74 ASN B O 1
ATOM 3231 N N . SER B 1 75 ? 18.203 34.188 20 1 38.72 75 SER B N 1
ATOM 3232 C CA . SER B 1 75 ? 17.578 32.906 19.641 1 38.72 75 SER B CA 1
ATOM 3233 C C . SER B 1 75 ? 16.688 33.062 18.406 1 38.72 75 SER B C 1
ATOM 3235 O O . SER B 1 75 ? 16.016 34.062 18.25 1 38.72 75 SER B O 1
ATOM 3237 N N . VAL B 1 76 ? 17.062 32.531 17.203 1 41.84 76 VAL B N 1
ATOM 3238 C CA . VAL B 1 76 ? 16.312 32.281 15.969 1 41.84 76 VAL B CA 1
ATOM 3239 C C . VAL B 1 76 ? 14.82 32.406 16.219 1 41.84 76 VAL B C 1
ATOM 3241 O O . VAL B 1 76 ? 14.07 32.812 15.328 1 41.84 76 VAL B O 1
ATOM 3244 N N . MET B 1 77 ? 14.414 32.156 17.422 1 44.12 77 MET B N 1
ATOM 3245 C CA . MET B 1 77 ? 13.008 32.188 17.812 1 44.12 77 MET B CA 1
ATOM 3246 C C . MET B 1 77 ? 12.516 33.656 17.859 1 44.12 77 MET B C 1
ATOM 3248 O O . MET B 1 77 ? 11.398 33.938 17.422 1 44.12 77 MET B O 1
ATOM 3252 N N . PHE B 1 78 ? 13.359 34.594 18.344 1 43.56 78 PHE B N 1
ATOM 3253 C CA . PHE B 1 78 ? 12.953 35.969 18.562 1 43.56 78 PHE B CA 1
ATOM 3254 C C . PHE B 1 78 ? 12.836 36.719 17.234 1 43.56 78 PHE B C 1
ATOM 3256 O O . PHE B 1 78 ? 11.883 37.469 17.016 1 43.56 78 PHE B O 1
ATOM 3263 N N . CYS B 1 79 ? 13.781 36.531 16.375 1 45.66 79 CYS B N 1
ATOM 3264 C CA . CYS B 1 79 ? 13.75 37.188 15.07 1 45.66 79 CYS B CA 1
ATOM 3265 C C . CYS B 1 79 ? 12.562 36.719 14.242 1 45.66 79 CYS B C 1
ATOM 3267 O O . CYS B 1 79 ? 11.906 37.5 13.57 1 45.66 79 CYS B O 1
ATOM 3269 N N . GLN B 1 80 ? 12.375 35.406 14.297 1 49.16 80 GLN B N 1
ATOM 3270 C CA . GLN B 1 80 ? 11.203 34.875 13.625 1 49.16 80 GLN B CA 1
ATOM 3271 C C . GLN B 1 80 ? 9.914 35.5 14.141 1 49.16 80 GLN B C 1
ATOM 3273 O O . GLN B 1 80 ? 9.016 35.812 13.359 1 49.16 80 GLN B O 1
ATOM 3278 N N . ASP B 1 81 ? 9.938 35.719 15.484 1 49.91 81 ASP B N 1
ATOM 3279 C CA . ASP B 1 81 ? 8.766 36.344 16.094 1 49.91 81 ASP B CA 1
ATOM 3280 C C . ASP B 1 81 ? 8.633 37.812 15.672 1 49.91 81 ASP B C 1
ATOM 3282 O O . ASP B 1 81 ? 7.523 38.281 15.453 1 49.91 81 ASP B O 1
ATOM 3286 N N . MET B 1 82 ? 9.773 38.5 15.617 1 46.59 82 MET B N 1
ATOM 3287 C CA . MET B 1 82 ? 9.75 39.938 15.227 1 46.59 82 MET B CA 1
ATOM 3288 C C . MET B 1 82 ? 9.312 40.094 13.773 1 46.59 82 MET B C 1
ATOM 3290 O O . MET B 1 82 ? 8.562 41 13.438 1 46.59 82 MET B O 1
ATOM 3294 N N . MET B 1 83 ? 9.922 39.375 12.945 1 49.06 83 MET B N 1
ATOM 3295 C CA . MET B 1 83 ? 9.531 39.406 11.539 1 49.06 83 MET B CA 1
ATOM 3296 C C . MET B 1 83 ? 8.047 39.094 11.383 1 49.06 83 MET B C 1
ATOM 3298 O O . MET B 1 83 ? 7.375 39.688 10.523 1 49.06 83 MET B O 1
ATOM 3302 N N . LYS B 1 84 ? 7.641 38.188 12.188 1 49.75 84 LYS B N 1
ATOM 3303 C CA . LYS B 1 84 ? 6.223 37.844 12.227 1 49.75 84 LYS B CA 1
ATOM 3304 C C . LYS B 1 84 ? 5.375 39.062 12.586 1 49.75 84 LYS B C 1
ATOM 3306 O O . LYS B 1 84 ? 4.32 39.281 11.984 1 49.75 84 LYS B O 1
ATOM 3311 N N . ASN B 1 85 ? 5.852 39.906 13.555 1 44.88 85 ASN B N 1
ATOM 3312 C CA . ASN B 1 85 ? 5.074 41.031 14.102 1 44.88 85 ASN B CA 1
ATOM 3313 C C . ASN B 1 85 ? 5.145 42.25 13.211 1 44.88 85 ASN B C 1
ATOM 3315 O O . ASN B 1 85 ? 4.176 43 13.109 1 44.88 85 ASN B O 1
ATOM 3319 N N . HIS B 1 86 ? 6.332 42.688 12.75 1 42.97 86 HIS B N 1
ATOM 3320 C CA . HIS B 1 86 ? 6.477 44 12.18 1 42.97 86 HIS B CA 1
ATOM 3321 C C . HIS B 1 86 ? 6.09 44.031 10.703 1 42.97 86 HIS B C 1
ATOM 3323 O O . HIS B 1 86 ? 5.785 45.094 10.141 1 42.97 86 HIS B O 1
ATOM 3329 N N . SER B 1 87 ? 6.422 43.125 9.875 1 43.5 87 SER B N 1
ATOM 3330 C CA . SER B 1 87 ? 6.371 43.312 8.43 1 43.5 87 SER B CA 1
ATOM 3331 C C . SER B 1 87 ? 5.145 42.625 7.828 1 43.5 87 SER B C 1
ATOM 3333 O O . SER B 1 87 ? 4.922 42.719 6.617 1 43.5 87 SER B O 1
ATOM 3335 N N . ILE B 1 88 ? 4.547 41.938 8.414 1 45.91 88 ILE B N 1
ATOM 3336 C CA . ILE B 1 88 ? 3.461 41.156 7.82 1 45.91 88 ILE B CA 1
ATOM 3337 C C . ILE B 1 88 ? 2.146 41.938 7.98 1 45.91 88 ILE B C 1
ATOM 3339 O O . ILE B 1 88 ? 1.712 42.188 9.102 1 45.91 88 ILE B O 1
ATOM 3343 N N . PRO B 1 89 ? 1.676 42.688 6.906 1 41.41 89 PRO B N 1
ATOM 3344 C CA . PRO B 1 89 ? 0.388 43.375 7.02 1 41.41 89 PRO B CA 1
ATOM 3345 C C . PRO B 1 89 ? -0.661 42.562 7.758 1 41.41 89 PRO B C 1
ATOM 3347 O O . PRO B 1 89 ? -0.607 41.312 7.734 1 41.41 89 PRO B O 1
ATOM 3350 N N . LEU B 1 90 ? -1.208 43.219 8.703 1 38.97 90 LEU B N 1
ATOM 3351 C CA . LEU B 1 90 ? -2.447 42.688 9.258 1 38.97 90 LEU B CA 1
ATOM 3352 C C . LEU B 1 90 ? -3.541 42.625 8.195 1 38.97 90 LEU B C 1
ATOM 3354 O O . LEU B 1 90 ? -3.672 43.531 7.387 1 38.97 90 LEU B O 1
ATOM 3358 N N . GLU B 1 91 ? -3.666 41.719 7.445 1 38.34 91 GLU B N 1
ATOM 3359 C CA . GLU B 1 91 ? -4.777 41.688 6.5 1 38.34 91 GLU B CA 1
ATOM 3360 C C . GLU B 1 91 ? -6.113 41.875 7.211 1 38.34 91 GLU B C 1
ATOM 3362 O O . GLU B 1 91 ? -6.316 41.344 8.305 1 38.34 91 GLU B O 1
ATOM 3367 N N . GLU B 1 92 ? -6.688 43.062 7.078 1 31.47 92 GLU B N 1
ATOM 3368 C CA . GLU B 1 92 ? -8.078 43.281 7.465 1 31.47 92 GLU B CA 1
ATOM 3369 C C . GLU B 1 92 ? -8.969 42.094 7.043 1 31.47 92 GLU B C 1
ATOM 3371 O O . GLU B 1 92 ? -8.945 41.688 5.879 1 31.47 92 GLU B O 1
ATOM 3376 N N . SER B 1 93 ? -9.164 41.062 7.836 1 33.31 93 SER B N 1
ATOM 3377 C CA . SER B 1 93 ? -10.203 40.125 7.473 1 33.31 93 SER B CA 1
ATOM 3378 C C . SER B 1 93 ? -11.484 40.812 7.039 1 33.31 93 SER B C 1
ATOM 3380 O O . SER B 1 93 ? -11.883 41.812 7.648 1 33.31 93 SER B O 1
ATOM 3382 N N . SER B 1 94 ? -11.891 41.062 5.867 1 30.34 94 SER B N 1
ATOM 3383 C CA . SER B 1 94 ? -13.305 41.406 5.824 1 30.34 94 SER B CA 1
ATOM 3384 C C . SER B 1 94 ? -14.086 40.594 6.871 1 30.34 94 SER B C 1
ATOM 3386 O O . SER B 1 94 ? -15.25 40.906 7.141 1 30.34 94 SER B O 1
ATOM 3388 N N . ASN B 1 95 ? -14.242 39.375 7.031 1 28.33 95 ASN B N 1
ATOM 3389 C CA . ASN B 1 95 ? -14.992 39.031 8.242 1 28.33 95 ASN B CA 1
ATOM 3390 C C . ASN B 1 95 ? -14.203 39.375 9.5 1 28.33 95 ASN B C 1
ATOM 3392 O O . ASN B 1 95 ? -12.969 39.375 9.477 1 28.33 95 ASN B O 1
ATOM 3396 N N . GLN B 1 96 ? -14.906 39.875 10.594 1 26.22 96 GLN B N 1
ATOM 3397 C CA . GLN B 1 96 ? -14.625 40.5 11.875 1 26.22 96 GLN B CA 1
ATOM 3398 C C . GLN B 1 96 ? -13.539 39.75 12.633 1 26.22 96 GLN B C 1
ATOM 3400 O O . GLN B 1 96 ? -13.367 39.938 13.844 1 26.22 96 GLN B O 1
ATOM 3405 N N . CYS B 1 97 ? -13.094 38.656 12.352 1 28.17 97 CYS B N 1
ATOM 3406 C CA . CYS B 1 97 ? -12.406 38.156 13.539 1 28.17 97 CYS B CA 1
ATOM 3407 C C . CYS B 1 97 ? -11.406 39.188 14.055 1 28.17 97 CYS B C 1
ATOM 3409 O O . CYS B 1 97 ? -10.773 39.906 13.273 1 28.17 97 CYS B O 1
ATOM 3411 N N . ASP B 1 98 ? -10.789 39.656 15.203 1 28.03 98 ASP B N 1
ATOM 3412 C CA . ASP B 1 98 ? -10.75 41 15.781 1 28.03 98 ASP B CA 1
ATOM 3413 C C . ASP B 1 98 ? -10.164 42 14.797 1 28.03 98 ASP B C 1
ATOM 3415 O O . ASP B 1 98 ? -9.562 41.625 13.789 1 28.03 98 ASP B O 1
ATOM 3419 N N . SER B 1 99 ? -9.773 43.281 15.078 1 30.62 99 SER B N 1
ATOM 3420 C CA . SER B 1 99 ? -8.75 44.312 15.086 1 30.62 99 SER B CA 1
ATOM 3421 C C . SER B 1 99 ? -7.352 43.719 14.969 1 30.62 99 SER B C 1
ATOM 3423 O O . SER B 1 99 ? -6.367 44.469 14.859 1 30.62 99 SER B O 1
ATOM 3425 N N . GLY B 1 100 ? -7.016 42.406 15.609 1 31.08 100 GLY B N 1
ATOM 3426 C CA . GLY B 1 100 ? -5.621 42.031 15.742 1 31.08 100 GLY B CA 1
ATOM 3427 C C . GLY B 1 100 ? -5.02 41.531 14.445 1 31.08 100 GLY B C 1
ATOM 3428 O O . GLY B 1 100 ? -5.723 40.969 13.602 1 31.08 100 GLY B O 1
ATOM 3429 N N . LEU B 1 101 ? -3.811 41.938 13.922 1 32.5 101 LEU B N 1
ATOM 3430 C CA . LEU B 1 101 ? -2.971 41.906 12.734 1 32.5 101 LEU B CA 1
ATOM 3431 C C . LEU 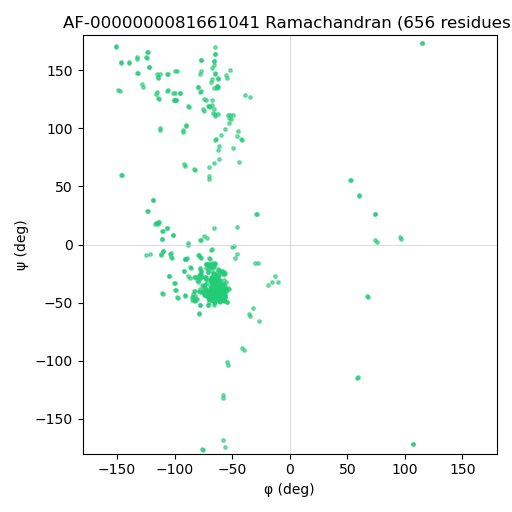B 1 101 ? -2.512 40.469 12.438 1 32.5 101 LEU B C 1
ATOM 3433 O O . LEU B 1 101 ? -2 39.781 13.328 1 32.5 101 LEU B O 1
ATOM 3437 N N . VAL B 1 102 ? -3.273 39.5 12.008 1 40.34 102 VAL B N 1
ATOM 3438 C CA . VAL B 1 102 ? -2.846 38.156 11.641 1 40.34 102 VAL B CA 1
ATOM 3439 C C . VAL B 1 102 ? -1.94 38.219 10.406 1 40.34 102 VAL B C 1
ATOM 3441 O O . VAL B 1 102 ? -2.264 38.906 9.43 1 40.34 102 VAL B O 1
ATOM 3444 N N . TYR B 1 103 ? -0.651 37.812 10.523 1 41.31 103 TYR B N 1
ATOM 3445 C CA . TYR B 1 103 ? 0.356 37.906 9.469 1 41.31 103 TYR B CA 1
ATOM 3446 C C . TYR B 1 103 ? -0.041 37.062 8.266 1 41.31 103 TYR B C 1
ATOM 3448 O O . TYR B 1 103 ? -0.511 35.938 8.422 1 41.31 103 TYR B O 1
ATOM 3456 N N . SER B 1 104 ? -0.348 37.531 7.156 1 51.66 104 SER B N 1
ATOM 3457 C CA . SER B 1 104 ? -0.626 36.906 5.879 1 51.66 104 SER B CA 1
ATOM 3458 C C . SER B 1 104 ? 0.495 35.938 5.484 1 51.66 104 SER B C 1
ATOM 3460 O O . SER B 1 104 ? 1.675 36.281 5.602 1 51.66 104 SER B O 1
ATOM 3462 N N . ASN B 1 105 ? 0.281 34.5 5.441 1 56.28 105 ASN B N 1
ATOM 3463 C CA . ASN B 1 105 ? 1.281 33.562 4.961 1 56.28 105 ASN B CA 1
ATOM 3464 C C . ASN B 1 105 ? 1.627 33.781 3.496 1 56.28 105 ASN B C 1
ATOM 3466 O O . ASN B 1 105 ? 2.674 33.344 3.02 1 56.28 105 ASN B O 1
ATOM 3470 N N . CYS B 1 106 ? 0.781 34.406 2.812 1 58.38 106 CYS B N 1
ATOM 3471 C CA . CYS B 1 106 ? 1.071 34.531 1.391 1 58.38 106 CYS B CA 1
ATOM 3472 C C . CYS B 1 106 ? 1.067 36 0.977 1 58.38 106 CYS B C 1
ATOM 3474 O O . CYS B 1 106 ? 1.229 36.312 -0.203 1 58.38 106 CYS B O 1
ATOM 3476 N N . GLU B 1 107 ? 0.631 36.875 1.876 1 58.09 107 GLU B N 1
ATOM 3477 C CA . GLU B 1 107 ? 0.648 38.312 1.57 1 58.09 107 GLU B CA 1
ATOM 3478 C C . GLU B 1 107 ? 1.364 39.094 2.662 1 58.09 107 GLU B C 1
ATOM 3480 O O . GLU B 1 107 ? 1.464 38.625 3.803 1 58.09 107 GLU B O 1
ATOM 3485 N N . ARG B 1 108 ? 2.244 40.062 2.301 1 56.19 108 ARG B N 1
ATOM 3486 C CA . ARG B 1 108 ? 2.91 40.938 3.256 1 56.19 108 ARG B CA 1
ATOM 3487 C C . ARG B 1 108 ? 2.434 42.375 3.1 1 56.19 108 ARG B C 1
ATOM 3489 O O . ARG B 1 108 ? 1.941 42.781 2.037 1 56.19 108 ARG B O 1
ATOM 3496 N N . TYR B 1 109 ? 2.381 43.125 4.297 1 50.47 109 TYR B N 1
ATOM 3497 C CA . TYR B 1 109 ? 2.078 44.531 4.223 1 50.47 109 TYR B CA 1
ATOM 3498 C C . TYR B 1 109 ? 3.209 45.312 3.547 1 50.47 109 TYR B C 1
ATOM 3500 O O . TYR B 1 109 ? 4.387 45 3.748 1 50.47 109 TYR B O 1
ATOM 3508 N N . GLU B 1 110 ? 2.992 46.031 2.404 1 46.88 110 GLU B N 1
ATOM 3509 C CA . GLU B 1 110 ? 3.986 46.938 1.883 1 46.88 110 GLU B CA 1
ATOM 3510 C C . GLU B 1 110 ? 4.305 48.031 2.898 1 46.88 110 GLU B C 1
ATOM 3512 O O . GLU B 1 110 ? 3.398 48.688 3.441 1 46.88 110 GLU B O 1
ATOM 3517 N N . ASN B 1 111 ? 5.363 47.875 3.746 1 43 111 ASN B N 1
ATOM 3518 C CA . ASN B 1 111 ? 5.758 48.844 4.758 1 43 111 ASN B CA 1
ATOM 3519 C C . ASN B 1 111 ? 5.449 50.281 4.309 1 43 111 ASN B C 1
ATOM 3521 O O . ASN B 1 111 ? 5.758 51.25 5.02 1 43 111 ASN B O 1
ATOM 3525 N N . LYS B 1 112 ? 5.941 50.812 3.074 1 45.09 112 LYS B N 1
ATOM 3526 C CA . LYS B 1 112 ? 6.141 52.25 3.223 1 45.09 112 LYS B CA 1
ATOM 3527 C C . LYS B 1 112 ? 4.875 52.938 3.73 1 45.09 112 LYS B C 1
ATOM 3529 O O . LYS B 1 112 ? 4.922 53.719 4.691 1 45.09 112 LYS B O 1
ATOM 3534 N N . THR B 1 113 ? 4.152 53.656 2.676 1 36 113 THR B N 1
ATOM 3535 C CA . THR B 1 113 ? 3.062 54.594 2.916 1 36 113 THR B CA 1
ATOM 3536 C C . THR B 1 113 ? 1.852 53.875 3.51 1 36 113 THR B C 1
ATOM 3538 O O . THR B 1 113 ? 1.691 52.688 3.336 1 36 113 THR B O 1
ATOM 3541 N N . TYR B 1 114 ? 0.912 54.625 4.309 1 36.72 114 TYR B N 1
ATOM 3542 C CA . TYR B 1 114 ? -0.38 54.469 4.973 1 36.72 114 TYR B CA 1
ATOM 3543 C C . TYR B 1 114 ? -1.264 53.469 4.238 1 36.72 114 TYR B C 1
ATOM 3545 O O . TYR B 1 114 ? -2.455 53.344 4.535 1 36.72 114 TYR B O 1
ATOM 3553 N N . THR B 1 115 ? -0.991 53.094 2.975 1 40.75 115 THR B N 1
ATOM 3554 C CA . THR B 1 115 ? -2.055 52.438 2.238 1 40.75 115 THR B CA 1
ATOM 3555 C C . THR B 1 115 ? -1.986 50.906 2.443 1 40.75 115 THR B C 1
ATOM 3557 O O . THR B 1 115 ? -0.903 50.312 2.406 1 40.75 115 THR B O 1
ATOM 3560 N N . ASN B 1 116 ? -2.861 50.219 3.311 1 45.22 116 ASN B N 1
ATOM 3561 C CA . ASN B 1 116 ? -3.305 48.875 3.674 1 45.22 116 ASN B CA 1
ATOM 3562 C C . ASN B 1 116 ? -3.211 47.906 2.49 1 45.22 116 ASN B C 1
ATOM 3564 O O . ASN B 1 116 ? -4.148 47.156 2.219 1 45.22 116 ASN B O 1
ATOM 3568 N N . TYR B 1 117 ? -2.309 48.125 1.493 1 49.94 117 TYR B N 1
ATOM 3569 C CA . TYR B 1 117 ? -2.373 47.219 0.356 1 49.94 117 TYR B CA 1
ATOM 3570 C C . TYR B 1 117 ? -1.502 46 0.593 1 49.94 117 TYR B C 1
ATOM 3572 O O . TYR B 1 117 ? -0.427 46.094 1.189 1 49.94 117 TYR B O 1
ATOM 3580 N N . THR B 1 118 ? -2.066 44.688 0.624 1 56.59 118 THR B N 1
ATOM 3581 C CA . THR B 1 118 ? -1.394 43.406 0.726 1 56.59 118 THR B CA 1
ATOM 3582 C C . THR B 1 118 ? -0.722 43.031 -0.595 1 56.59 118 THR B C 1
ATOM 3584 O O . THR B 1 118 ? -1.282 43.281 -1.668 1 56.59 118 THR B O 1
ATOM 3587 N N . ILE B 1 119 ? 0.758 42.969 -0.493 1 59.25 119 ILE B N 1
ATOM 3588 C CA . ILE B 1 119 ? 1.491 42.531 -1.673 1 59.25 119 ILE B CA 1
ATOM 3589 C C . ILE B 1 119 ? 1.832 41.031 -1.541 1 59.25 119 ILE B C 1
ATOM 3591 O O . ILE B 1 119 ? 1.87 40.5 -0.432 1 59.25 119 ILE B O 1
ATOM 3595 N N . LYS B 1 120 ? 1.895 40.406 -2.727 1 64.06 120 LYS B N 1
ATOM 3596 C CA . LYS B 1 120 ? 2.33 39.031 -2.799 1 64.06 120 LYS B CA 1
ATOM 3597 C C . LYS B 1 120 ? 3.768 38.875 -2.312 1 64.06 120 LYS B C 1
ATOM 3599 O O . LYS B 1 120 ? 4.547 39.812 -2.359 1 64.06 120 LYS B O 1
ATOM 3604 N N . CYS B 1 121 ? 4.008 37.75 -1.633 1 69.5 121 CYS B N 1
ATOM 3605 C CA . CYS B 1 121 ? 5.355 37.469 -1.153 1 69.5 121 CYS B CA 1
ATOM 3606 C C . CYS B 1 121 ? 6.328 37.281 -2.318 1 69.5 121 CYS B C 1
ATOM 3608 O O . CYS B 1 121 ? 6.391 36.219 -2.938 1 69.5 121 CYS B O 1
ATOM 3610 N N . ASN B 1 122 ? 6.906 38.312 -2.73 1 66.88 122 ASN B N 1
ATOM 3611 C CA . ASN B 1 122 ? 7.723 38.312 -3.941 1 66.88 122 ASN B CA 1
ATOM 3612 C C . ASN B 1 122 ? 9.18 38 -3.631 1 66.88 122 ASN B C 1
ATOM 3614 O O . ASN B 1 122 ? 9.984 37.812 -4.543 1 66.88 122 ASN B O 1
ATOM 3618 N N . HIS B 1 123 ? 9.508 38.031 -2.408 1 71.69 123 HIS B N 1
ATOM 3619 C CA . HIS B 1 123 ? 10.93 37.844 -2.137 1 71.69 123 HIS B CA 1
ATOM 3620 C C . HIS B 1 123 ? 11.211 36.469 -1.55 1 71.69 123 HIS B C 1
ATOM 3622 O O . HIS B 1 123 ? 12.25 36.25 -0.926 1 71.69 123 HIS B O 1
ATOM 3628 N N . GLY B 1 124 ? 10.383 35.594 -1.593 1 78.5 124 GLY B N 1
ATOM 3629 C CA . GLY B 1 124 ? 10.641 34.281 -1.099 1 78.5 124 GLY B CA 1
ATOM 3630 C C . GLY B 1 124 ? 9.93 33.969 0.206 1 78.5 124 GLY B C 1
ATOM 3631 O O . GLY B 1 124 ? 9.039 34.719 0.621 1 78.5 124 GLY B O 1
ATOM 3632 N N . TRP B 1 125 ? 10.352 32.719 0.766 1 82.06 125 TRP B N 1
ATOM 3633 C CA . TRP B 1 125 ? 9.617 32.25 1.932 1 82.06 125 TRP B CA 1
ATOM 3634 C C . TRP B 1 125 ? 10.578 31.812 3.033 1 82.06 125 TRP B C 1
ATOM 3636 O O . TRP B 1 125 ? 11.711 31.406 2.758 1 82.06 125 TRP B O 1
ATOM 3646 N N . ILE B 1 126 ? 10.109 32.031 4.262 1 80.75 126 ILE B N 1
ATOM 3647 C CA . ILE B 1 126 ? 10.781 31.438 5.422 1 80.75 126 ILE B CA 1
ATOM 3648 C C . ILE B 1 126 ? 9.953 30.281 5.965 1 80.75 126 ILE B C 1
ATOM 3650 O O . ILE B 1 126 ? 8.734 30.375 6.105 1 80.75 126 ILE B O 1
ATOM 3654 N N . TYR B 1 127 ? 10.648 29.172 6.215 1 83.88 127 TYR B N 1
ATOM 3655 C CA . TYR B 1 127 ? 9.953 27.969 6.656 1 83.88 127 TYR B CA 1
ATOM 3656 C C . TYR B 1 127 ? 10.344 27.594 8.086 1 83.88 127 TYR B C 1
ATOM 3658 O O . TYR B 1 127 ? 11.469 27.875 8.516 1 83.88 127 TYR B O 1
ATOM 3666 N N . ASP B 1 128 ? 9.289 27.094 8.797 1 80.5 128 ASP B N 1
ATOM 3667 C CA . ASP B 1 128 ? 9.594 26.484 10.094 1 80.5 128 ASP B CA 1
ATOM 3668 C C . ASP B 1 128 ? 10.344 25.172 9.914 1 80.5 128 ASP B C 1
ATOM 3670 O O . ASP B 1 128 ? 9.82 24.219 9.336 1 80.5 128 ASP B O 1
ATOM 3674 N N . ARG B 1 129 ? 11.57 25.062 10.43 1 85.56 129 ARG B N 1
ATOM 3675 C CA . ARG B 1 129 ? 12.398 23.875 10.227 1 85.56 129 ARG B CA 1
ATOM 3676 C C . ARG B 1 129 ? 12.633 23.141 11.547 1 85.56 129 ARG B C 1
ATOM 3678 O O . ARG B 1 129 ? 13.57 22.359 11.664 1 85.56 129 ARG B O 1
ATOM 3685 N N . SER B 1 130 ? 11.789 23.438 12.477 1 79.62 130 SER B N 1
ATOM 3686 C CA . SER B 1 130 ? 11.969 22.844 13.797 1 79.62 130 SER B CA 1
ATOM 3687 C C . SER B 1 130 ? 11.719 21.328 13.758 1 79.62 130 SER B C 1
ATOM 3689 O O . SER B 1 130 ? 12.461 20.562 14.383 1 79.62 130 SER B O 1
ATOM 3691 N N . GLN B 1 131 ? 10.789 20.938 13.031 1 81.25 131 GLN B N 1
ATOM 3692 C CA . GLN B 1 131 ? 10.438 19.516 12.984 1 81.25 131 GLN B CA 1
ATOM 3693 C C . GLN B 1 131 ? 11.078 18.828 11.789 1 81.25 131 GLN B C 1
ATOM 3695 O O . GLN B 1 131 ? 11.57 17.703 11.898 1 81.25 131 GLN B O 1
ATOM 3700 N N . TYR B 1 132 ? 10.953 19.484 10.68 1 88.06 132 TYR B N 1
ATOM 3701 C CA . TYR B 1 132 ? 11.586 19.031 9.445 1 88.06 132 TYR B CA 1
ATOM 3702 C C . TYR B 1 132 ? 12.672 20 9 1 88.06 132 TYR B C 1
ATOM 3704 O O . TYR B 1 132 ? 12.422 21.203 8.883 1 88.06 132 TYR B O 1
ATOM 3712 N N . LYS B 1 133 ? 13.805 19.438 8.82 1 92.12 133 LYS B N 1
ATOM 3713 C CA . LYS B 1 133 ? 14.898 20.297 8.383 1 92.12 133 LYS B CA 1
ATOM 3714 C C . LYS B 1 133 ? 14.758 20.656 6.906 1 92.12 133 LYS B C 1
ATOM 3716 O O . LYS B 1 133 ? 15.055 21.781 6.504 1 92.12 133 LYS B O 1
ATOM 3721 N N . SER B 1 134 ? 14.367 19.703 6.164 1 94.69 134 SER B N 1
ATOM 3722 C CA . SER B 1 134 ? 14.109 19.906 4.742 1 94.69 134 SER B CA 1
ATOM 3723 C C . SER B 1 134 ? 13.008 18.984 4.238 1 94.69 134 SER B C 1
ATOM 3725 O O . SER B 1 134 ? 12.961 17.812 4.594 1 94.69 134 SER B O 1
ATOM 3727 N N . THR B 1 135 ? 12.07 19.578 3.49 1 95.06 135 THR B N 1
ATOM 3728 C CA . THR B 1 135 ? 11.023 18.812 2.822 1 95.06 135 THR B CA 1
ATOM 3729 C C . THR B 1 135 ? 10.875 19.25 1.368 1 95.06 135 THR B C 1
ATOM 3731 O O . THR B 1 135 ? 11.352 20.328 0.988 1 95.06 135 THR B O 1
ATOM 3734 N N . VAL B 1 136 ? 10.297 18.438 0.638 1 96 136 VAL B N 1
ATOM 3735 C CA . VAL B 1 136 ? 10 18.766 -0.751 1 96 136 VAL B CA 1
ATOM 3736 C C . VAL B 1 136 ? 9.141 20.031 -0.806 1 96 136 VAL B C 1
ATOM 3738 O O . VAL B 1 136 ? 9.328 20.875 -1.682 1 96 136 VAL B O 1
ATOM 3741 N N . PHE B 1 137 ? 8.328 20.172 0.126 1 91.69 137 PHE B N 1
ATOM 3742 C CA . PHE B 1 137 ? 7.457 21.328 0.271 1 91.69 137 PHE B CA 1
ATOM 3743 C C . PHE B 1 137 ? 8.281 22.609 0.426 1 91.69 137 PHE B C 1
ATOM 3745 O O . PHE B 1 137 ? 8.008 23.609 -0.241 1 91.69 137 PHE B O 1
ATOM 3752 N N . GLN B 1 138 ? 9.211 22.594 1.203 1 91.5 138 GLN B N 1
ATOM 3753 C CA . GLN B 1 138 ? 10.062 23.75 1.48 1 91.5 138 GLN B CA 1
ATOM 3754 C C . GLN B 1 138 ? 11 24.031 0.307 1 91.5 138 GLN B C 1
ATOM 3756 O O . GLN B 1 138 ? 11.141 25.188 -0.115 1 91.5 138 GLN B O 1
ATOM 3761 N N . GLU B 1 139 ? 11.555 22.953 -0.197 1 93.38 139 GLU B N 1
ATOM 3762 C CA . GLU B 1 139 ? 12.594 23.094 -1.214 1 93.38 139 GLU B CA 1
ATOM 3763 C C . GLU B 1 139 ? 12.023 23.656 -2.514 1 93.38 139 GLU B C 1
ATOM 3765 O O . GLU B 1 139 ? 12.68 24.453 -3.193 1 93.38 139 GLU B O 1
ATOM 3770 N N . PHE B 1 140 ? 10.82 23.328 -2.822 1 93.5 140 PHE B N 1
ATOM 3771 C CA . PHE B 1 140 ? 10.266 23.75 -4.102 1 93.5 140 PHE B CA 1
ATOM 3772 C C . PHE B 1 140 ? 9.18 24.797 -3.904 1 93.5 140 PHE B C 1
ATOM 3774 O O . PHE B 1 140 ? 8.422 25.109 -4.828 1 93.5 140 PHE B O 1
ATOM 3781 N N . ASP B 1 141 ? 9.062 25.328 -2.738 1 88.75 141 ASP B N 1
ATOM 3782 C CA . ASP B 1 141 ? 8.156 26.422 -2.383 1 88.75 141 ASP B CA 1
ATOM 3783 C C . ASP B 1 141 ? 6.727 26.109 -2.809 1 88.75 141 ASP B C 1
ATOM 3785 O O . ASP B 1 141 ? 6.098 26.891 -3.523 1 88.75 141 ASP B O 1
ATOM 3789 N N . LEU B 1 142 ? 6.32 24.969 -2.305 1 87.62 142 LEU B N 1
ATOM 3790 C CA . LEU B 1 142 ? 4.957 24.562 -2.615 1 87.62 142 LEU B CA 1
ATOM 3791 C C . LEU B 1 142 ? 3.961 25.234 -1.668 1 87.62 142 LEU B C 1
ATOM 3793 O O . LEU B 1 142 ? 3.242 24.547 -0.937 1 87.62 142 LEU B O 1
ATOM 3797 N N . VAL B 1 143 ? 3.896 26.516 -1.788 1 80.31 143 VAL B N 1
ATOM 3798 C CA . VAL B 1 143 ? 3.09 27.312 -0.864 1 80.31 143 VAL B CA 1
ATOM 3799 C C . VAL B 1 143 ? 2.053 28.109 -1.643 1 80.31 143 VAL B C 1
ATOM 3801 O O . VAL B 1 143 ? 2.225 28.359 -2.838 1 80.31 143 VAL B O 1
ATOM 3804 N N . CYS B 1 144 ? 0.941 28.391 -0.933 1 76.62 144 CYS B N 1
ATOM 3805 C CA . CYS B 1 144 ? -0.114 29.266 -1.44 1 76.62 144 CYS B CA 1
ATOM 3806 C C . CYS B 1 144 ? -0.686 28.719 -2.744 1 76.62 144 CYS B C 1
ATOM 3808 O O . CYS B 1 144 ? -1.157 27.594 -2.797 1 76.62 144 CYS B O 1
ATOM 3810 N N . GLY B 1 145 ? -0.518 29.375 -3.805 1 74.31 145 GLY B N 1
ATOM 3811 C CA . GLY B 1 145 ? -1.095 28.953 -5.066 1 74.31 145 GLY B CA 1
ATOM 3812 C C . GLY B 1 145 ? -0.474 27.672 -5.605 1 74.31 145 GLY B C 1
ATOM 3813 O O . GLY B 1 145 ? -0.992 27.078 -6.551 1 74.31 145 GLY B O 1
ATOM 3814 N N . ARG B 1 146 ? 0.556 27.188 -4.895 1 82.5 146 ARG B N 1
ATOM 3815 C CA . ARG B 1 146 ? 1.276 26.031 -5.402 1 82.5 146 ARG B CA 1
ATOM 3816 C C . ARG B 1 146 ? 1.1 24.828 -4.477 1 82.5 146 ARG B C 1
ATOM 3818 O O . ARG B 1 146 ? 1.775 23.812 -4.637 1 82.5 146 ARG B O 1
ATOM 3825 N N . TYR B 1 147 ? 0.082 24.844 -3.588 1 79.38 147 TYR B N 1
ATOM 3826 C CA . TYR B 1 147 ? -0.171 23.766 -2.627 1 79.38 147 TYR B CA 1
ATOM 3827 C C . TYR B 1 147 ? -0.628 22.5 -3.334 1 79.38 147 TYR B C 1
ATOM 3829 O O . TYR B 1 147 ? -0.269 21.391 -2.928 1 79.38 147 TYR B O 1
ATOM 3837 N N . TYR B 1 148 ? -1.314 22.688 -4.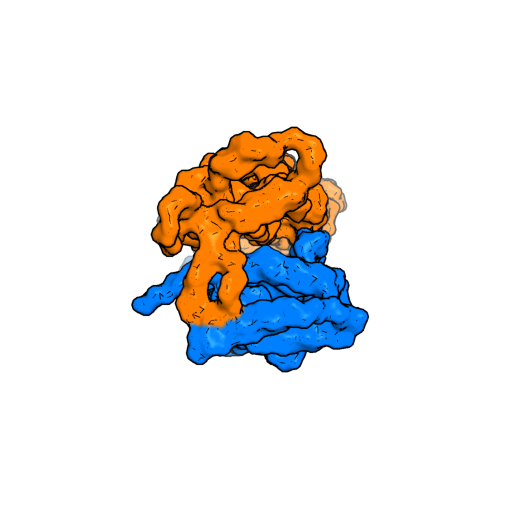438 1 79.62 148 TYR B N 1
ATOM 3838 C CA . TYR B 1 148 ? -1.896 21.547 -5.145 1 79.62 148 TYR B CA 1
ATOM 3839 C C . TYR B 1 148 ? -0.809 20.672 -5.758 1 79.62 148 TYR B C 1
ATOM 3841 O O . TYR B 1 148 ? -1.041 19.5 -6.051 1 79.62 148 TYR B O 1
ATOM 3849 N N . LEU B 1 149 ? 0.345 21.203 -5.926 1 85.5 149 LEU B N 1
ATOM 3850 C CA . LEU B 1 149 ? 1.441 20.469 -6.543 1 85.5 149 LEU B CA 1
ATOM 3851 C C . LEU B 1 149 ? 1.917 19.344 -5.637 1 85.5 149 LEU B C 1
ATOM 3853 O O . LEU B 1 149 ? 2.432 18.328 -6.117 1 85.5 149 LEU B O 1
ATOM 3857 N N . GLY B 1 150 ? 1.762 19.5 -4.32 1 84.12 150 GLY B N 1
ATOM 3858 C CA . GLY B 1 150 ? 2.035 18.406 -3.404 1 84.12 150 GLY B CA 1
ATOM 3859 C C . GLY B 1 150 ? 1.104 17.219 -3.594 1 84.12 150 GLY B C 1
ATOM 3860 O O . GLY B 1 150 ? 1.556 16.078 -3.684 1 84.12 150 GLY B O 1
ATOM 3861 N N . ALA B 1 151 ? -0.135 17.562 -3.727 1 80.75 151 ALA B N 1
ATOM 3862 C CA . ALA B 1 151 ? -1.141 16.531 -3.965 1 80.75 151 ALA B CA 1
ATOM 3863 C C . ALA B 1 151 ? -0.913 15.844 -5.305 1 80.75 151 ALA B C 1
ATOM 3865 O O . ALA B 1 151 ? -1.106 14.633 -5.43 1 80.75 151 ALA B O 1
ATOM 3866 N N . LEU B 1 152 ? -0.474 16.578 -6.199 1 84.56 152 LEU B N 1
ATOM 3867 C CA . LEU B 1 152 ? -0.215 16.047 -7.527 1 84.56 152 LEU B CA 1
ATOM 3868 C C . LEU B 1 152 ? 0.939 15.047 -7.496 1 84.56 152 LEU B C 1
ATOM 3870 O O . LEU B 1 152 ? 0.933 14.055 -8.227 1 84.56 152 LEU B O 1
ATOM 3874 N N . SER B 1 153 ? 1.896 15.352 -6.691 1 89.44 153 SER B N 1
ATOM 3875 C CA . SER B 1 153 ? 3.02 14.422 -6.582 1 89.44 153 SER B CA 1
ATOM 3876 C C . SER B 1 153 ? 2.582 13.094 -5.977 1 89.44 153 SER B C 1
ATOM 3878 O O . SER B 1 153 ? 3.043 12.031 -6.398 1 89.44 153 SER B O 1
ATOM 3880 N N . SER B 1 154 ? 1.726 13.109 -5.008 1 87.44 154 SER B N 1
ATOM 3881 C CA . SER B 1 154 ? 1.169 11.883 -4.445 1 87.44 154 SER B CA 1
ATOM 3882 C C . SER B 1 154 ? 0.352 11.125 -5.484 1 87.44 154 SER B C 1
ATOM 3884 O O . SER B 1 154 ? 0.438 9.898 -5.57 1 87.44 154 SER B O 1
ATOM 3886 N N . SER B 1 155 ? -0.393 11.891 -6.258 1 88.94 155 SER B N 1
ATOM 3887 C CA . SER B 1 155 ? -1.188 11.281 -7.316 1 88.94 155 SER B CA 1
ATOM 3888 C C . SER B 1 155 ? -0.299 10.664 -8.391 1 88.94 155 SER B C 1
ATOM 3890 O O . SER B 1 155 ? -0.653 9.641 -8.984 1 88.94 155 SER B O 1
ATOM 3892 N N . ALA B 1 156 ? 0.818 11.273 -8.602 1 93.94 156 ALA B N 1
ATOM 3893 C CA . ALA B 1 156 ? 1.772 10.742 -9.57 1 93.94 156 ALA B CA 1
ATOM 3894 C C . ALA B 1 156 ? 2.268 9.359 -9.148 1 93.94 156 ALA B C 1
ATOM 3896 O O . ALA B 1 156 ? 2.367 8.453 -9.977 1 93.94 156 ALA B O 1
ATOM 3897 N N . TYR B 1 157 ? 2.553 9.203 -7.922 1 94.94 157 TYR B N 1
ATOM 3898 C CA . TYR B 1 157 ? 2.963 7.898 -7.414 1 94.94 157 TYR B CA 1
ATOM 3899 C C . TYR B 1 157 ? 1.869 6.859 -7.633 1 94.94 157 TYR B C 1
ATOM 3901 O O . TYR B 1 157 ? 2.146 5.742 -8.07 1 94.94 157 TYR B O 1
ATOM 3909 N N . MET B 1 158 ? 0.61 7.234 -7.32 1 92.06 158 MET B N 1
ATOM 3910 C CA . MET B 1 158 ? -0.511 6.309 -7.465 1 92.06 158 MET B CA 1
ATOM 3911 C C . MET B 1 158 ? -0.736 5.949 -8.93 1 92.06 158 MET B C 1
ATOM 3913 O O . MET B 1 158 ? -1.086 4.812 -9.25 1 92.06 158 MET B O 1
ATOM 3917 N N . ALA B 1 159 ? -0.537 6.91 -9.758 1 93.56 159 ALA B N 1
ATOM 3918 C CA . ALA B 1 159 ? -0.595 6.621 -11.188 1 93.56 159 ALA B CA 1
ATOM 3919 C C . ALA B 1 159 ? 0.462 5.598 -11.586 1 93.56 159 ALA B C 1
ATOM 3921 O O . ALA B 1 159 ? 0.214 4.734 -12.438 1 93.56 159 ALA B O 1
ATOM 3922 N N . GLY B 1 160 ? 1.605 5.746 -11.023 1 95.62 160 GLY B N 1
ATOM 3923 C CA . GLY B 1 160 ? 2.652 4.762 -11.25 1 95.62 160 GLY B CA 1
ATOM 3924 C C . GLY B 1 160 ? 2.258 3.363 -10.82 1 95.62 160 GLY B C 1
ATOM 3925 O O . GLY B 1 160 ? 2.551 2.389 -11.516 1 95.62 160 GLY B O 1
ATOM 3926 N N . LEU B 1 161 ? 1.617 3.264 -9.68 1 93.38 161 LEU B N 1
ATOM 3927 C CA . LEU B 1 161 ? 1.143 1.963 -9.219 1 93.38 161 LEU B CA 1
ATOM 3928 C C . LEU B 1 161 ? 0.232 1.318 -10.258 1 93.38 161 LEU B C 1
ATOM 3930 O O . LEU B 1 161 ? 0.352 0.124 -10.547 1 93.38 161 LEU B O 1
ATOM 3934 N N . PHE B 1 162 ? -0.655 2.199 -10.797 1 91.62 162 PHE B N 1
ATOM 3935 C CA . PHE B 1 162 ? -1.587 1.718 -11.805 1 91.62 162 PHE B CA 1
ATOM 3936 C C . PHE B 1 162 ? -0.839 1.24 -13.047 1 91.62 162 PHE B C 1
ATOM 3938 O O . PHE B 1 162 ? -1.081 0.135 -13.539 1 91.62 162 PHE B O 1
ATOM 3945 N N . ILE B 1 163 ? 0.067 1.996 -13.508 1 93.5 163 ILE B N 1
ATOM 3946 C CA . ILE B 1 163 ? 0.869 1.666 -14.68 1 93.5 163 ILE B CA 1
ATOM 3947 C C . ILE B 1 163 ? 1.686 0.405 -14.414 1 93.5 163 ILE B C 1
ATOM 3949 O O . ILE B 1 163 ? 1.797 -0.468 -15.273 1 93.5 163 ILE B O 1
ATOM 3953 N N . GLY B 1 164 ? 2.234 0.296 -13.258 1 93.56 164 GLY B N 1
ATOM 3954 C CA . GLY B 1 164 ? 3.027 -0.864 -12.891 1 93.56 164 GLY B CA 1
ATOM 3955 C C . GLY B 1 164 ? 2.215 -2.143 -12.812 1 93.56 164 GLY B C 1
ATOM 3956 O O . GLY B 1 164 ? 2.678 -3.205 -13.242 1 93.56 164 GLY B O 1
ATOM 3957 N N . ALA B 1 165 ? 1.047 -2.035 -12.312 1 89.5 165 ALA B N 1
ATOM 3958 C CA . ALA B 1 165 ? 0.187 -3.207 -12.172 1 89.5 165 ALA B CA 1
ATOM 3959 C C . ALA B 1 165 ? -0.122 -3.828 -13.531 1 89.5 165 ALA B C 1
ATOM 3961 O O . ALA B 1 165 ? -0.088 -5.051 -13.68 1 89.5 165 ALA B O 1
ATOM 3962 N N . VAL B 1 166 ? -0.334 -3.004 -14.445 1 88.19 166 VAL B N 1
ATOM 3963 C CA . VAL B 1 166 ? -0.656 -3.492 -15.781 1 88.19 166 VAL B CA 1
ATOM 3964 C C . VAL B 1 166 ? 0.631 -3.814 -16.531 1 88.19 166 VAL B C 1
ATOM 3966 O O . VAL B 1 166 ? 0.753 -4.883 -17.141 1 88.19 166 VAL B O 1
ATOM 3969 N N . GLY B 1 167 ? 1.562 -2.938 -16.453 1 91.5 167 GLY B N 1
ATOM 3970 C CA . GLY B 1 167 ? 2.764 -3.021 -17.266 1 91.5 167 GLY B CA 1
ATOM 3971 C C . GLY B 1 167 ? 3.684 -4.156 -16.844 1 91.5 167 GLY B C 1
ATOM 3972 O O . GLY B 1 167 ? 4.043 -5 -17.672 1 91.5 167 GLY B O 1
ATOM 3973 N N . PHE B 1 168 ? 4.027 -4.227 -15.609 1 91.75 168 PHE B N 1
ATOM 3974 C CA . PHE B 1 168 ? 4.996 -5.223 -15.164 1 91.75 168 PHE B CA 1
ATOM 3975 C C . PHE B 1 168 ? 4.355 -6.602 -15.078 1 91.75 168 PHE B C 1
ATOM 3977 O O . PHE B 1 168 ? 5.043 -7.621 -15.188 1 91.75 168 PHE B O 1
ATOM 3984 N N . GLY B 1 169 ? 3.064 -6.648 -14.844 1 84.19 169 GLY B N 1
ATOM 3985 C CA . GLY B 1 169 ? 2.379 -7.93 -14.93 1 84.19 169 GLY B CA 1
ATOM 3986 C C . GLY B 1 169 ? 2.459 -8.555 -16.312 1 84.19 169 GLY B C 1
ATOM 3987 O O . GLY B 1 169 ? 2.857 -9.711 -16.453 1 84.19 169 GLY B O 1
ATOM 3988 N N . ALA B 1 170 ? 2.162 -7.781 -17.234 1 87.19 170 ALA B N 1
ATOM 3989 C CA . ALA B 1 170 ? 2.215 -8.258 -18.625 1 87.19 170 ALA B CA 1
ATOM 3990 C C . ALA B 1 170 ? 3.652 -8.555 -19.047 1 87.19 170 ALA B C 1
ATOM 3992 O O . ALA B 1 170 ? 3.91 -9.523 -19.75 1 87.19 170 ALA B O 1
ATOM 3993 N N . LEU B 1 171 ? 4.488 -7.75 -18.594 1 93.19 171 LEU B N 1
ATOM 3994 C CA . LEU B 1 171 ? 5.895 -7.914 -18.953 1 93.19 171 LEU B CA 1
ATOM 3995 C C . LEU B 1 171 ? 6.457 -9.211 -18.375 1 93.19 171 LEU B C 1
ATOM 3997 O O . LEU B 1 171 ? 7.234 -9.898 -19.031 1 93.19 171 LEU B O 1
ATOM 4001 N N . SER B 1 172 ? 6.086 -9.539 -17.188 1 93.88 172 SER B N 1
ATOM 4002 C CA . SER B 1 172 ? 6.582 -10.742 -16.531 1 93.88 172 SER B CA 1
ATOM 4003 C C . SER B 1 172 ? 6.121 -12 -17.25 1 93.88 172 SER B C 1
ATOM 4005 O O . SER B 1 172 ? 6.824 -13.016 -17.25 1 93.88 172 SER B O 1
ATOM 4007 N N . ASP B 1 173 ? 4.996 -11.891 -17.891 1 88.44 173 ASP B N 1
ATOM 4008 C CA . ASP B 1 173 ? 4.484 -13.031 -18.641 1 88.44 173 ASP B CA 1
ATOM 4009 C C . ASP B 1 173 ? 5.219 -13.18 -19.969 1 88.44 173 ASP B C 1
ATOM 4011 O O . ASP B 1 173 ? 5.344 -14.289 -20.5 1 88.44 173 ASP B O 1
ATOM 4015 N N . ARG B 1 174 ? 5.723 -12.109 -20.406 1 92.94 174 ARG B N 1
ATOM 4016 C CA . ARG B 1 174 ? 6.336 -12.109 -21.734 1 92.94 174 ARG B CA 1
ATOM 4017 C C . ARG B 1 174 ? 7.824 -12.445 -21.641 1 92.94 174 ARG B C 1
ATOM 4019 O O . ARG B 1 174 ? 8.328 -13.25 -22.422 1 92.94 174 ARG B O 1
ATOM 4026 N N . ILE B 1 175 ? 8.484 -11.836 -20.688 1 96.88 175 ILE B N 1
ATOM 4027 C CA . ILE B 1 175 ? 9.938 -11.969 -20.734 1 96.88 175 ILE B CA 1
ATOM 4028 C C . ILE B 1 175 ? 10.414 -12.812 -19.547 1 96.88 175 ILE B C 1
ATOM 4030 O O . ILE B 1 175 ? 11.594 -13.172 -19.469 1 96.88 175 ILE B O 1
ATOM 4034 N N . GLY B 1 176 ? 9.5 -13.109 -18.656 1 96.75 176 GLY B N 1
ATOM 4035 C CA . GLY B 1 176 ? 9.852 -13.93 -17.516 1 96.75 176 GLY B CA 1
ATOM 4036 C C . GLY B 1 176 ? 9.75 -13.18 -16.188 1 96.75 176 GLY B C 1
ATOM 4037 O O . GLY B 1 176 ? 9.555 -11.969 -16.172 1 96.75 176 GLY B O 1
ATOM 4038 N N . ARG B 1 177 ? 9.922 -13.922 -15.07 1 97.69 177 ARG B N 1
ATOM 4039 C CA . ARG B 1 177 ? 9.789 -13.336 -13.742 1 97.69 177 ARG B CA 1
ATOM 4040 C C . ARG B 1 177 ? 11.062 -12.609 -13.336 1 97.69 177 ARG B C 1
ATOM 4042 O O . ARG B 1 177 ? 11.016 -11.445 -12.922 1 97.69 177 ARG B O 1
ATOM 4049 N N . LEU B 1 178 ? 12.18 -13.297 -13.555 1 98.25 178 LEU B N 1
ATOM 4050 C CA . LEU B 1 178 ? 13.438 -12.766 -13.047 1 98.25 178 LEU B CA 1
ATOM 4051 C C . LEU B 1 178 ? 13.836 -11.492 -13.789 1 98.25 178 LEU B C 1
ATOM 4053 O O . LEU B 1 178 ? 14.148 -10.477 -13.164 1 98.25 178 LEU B O 1
ATOM 4057 N N . PRO B 1 179 ? 13.781 -11.5 -15.086 1 98.31 179 PRO B N 1
ATOM 4058 C CA . PRO B 1 179 ? 14.125 -10.258 -15.781 1 98.31 179 PRO B CA 1
ATOM 4059 C C . PRO B 1 179 ? 13.195 -9.102 -15.414 1 98.31 179 PRO B C 1
ATOM 4061 O O . PRO B 1 179 ? 13.648 -7.957 -15.289 1 98.31 179 PRO B O 1
ATOM 4064 N N . THR B 1 180 ? 11.961 -9.391 -15.312 1 98.19 180 THR B N 1
ATOM 4065 C CA . THR B 1 180 ? 11.016 -8.344 -14.945 1 98.19 180 THR B CA 1
ATOM 4066 C C . THR B 1 180 ? 11.305 -7.836 -13.531 1 98.19 180 THR B C 1
ATOM 4068 O O . THR B 1 180 ? 11.203 -6.633 -13.273 1 98.19 180 THR B O 1
ATOM 4071 N N . LEU B 1 181 ? 11.633 -8.734 -12.664 1 98.19 181 LEU B N 1
ATOM 4072 C CA . LEU B 1 181 ? 11.992 -8.359 -11.305 1 98.19 181 LEU B CA 1
ATOM 4073 C C . LEU B 1 181 ? 13.219 -7.453 -11.297 1 98.19 181 LEU B C 1
ATOM 4075 O O . LEU B 1 181 ? 13.258 -6.457 -10.57 1 98.19 181 LEU B O 1
ATOM 4079 N N . MET B 1 182 ? 14.18 -7.754 -12.094 1 98.31 182 MET B N 1
ATOM 4080 C CA . MET B 1 182 ? 15.391 -6.945 -12.188 1 98.31 182 MET B CA 1
ATOM 4081 C C . MET B 1 182 ? 15.086 -5.578 -12.781 1 98.31 182 MET B C 1
ATOM 4083 O O . MET B 1 182 ? 15.617 -4.562 -12.32 1 98.31 182 MET B O 1
ATOM 4087 N N . LEU B 1 183 ? 14.258 -5.605 -13.734 1 98.12 183 LEU B N 1
ATOM 4088 C CA . LEU B 1 183 ? 13.875 -4.332 -14.336 1 98.12 183 LEU B CA 1
ATOM 4089 C C . LEU B 1 183 ? 13.141 -3.457 -13.328 1 98.12 183 LEU B C 1
ATOM 4091 O O . LEU B 1 183 ? 13.328 -2.238 -13.305 1 98.12 183 LEU B O 1
ATOM 4095 N N . SER B 1 184 ? 12.289 -4.055 -12.555 1 98 184 SER B N 1
ATOM 4096 C CA . SER B 1 184 ? 11.578 -3.311 -11.516 1 98 184 SER B CA 1
ATOM 4097 C C . SER B 1 184 ? 12.547 -2.758 -10.477 1 98 184 SER B C 1
ATOM 4099 O O . SER B 1 184 ? 12.398 -1.619 -10.031 1 98 184 SER B O 1
ATOM 4101 N N . ALA B 1 185 ? 13.508 -3.578 -10.133 1 98.19 185 ALA B N 1
ATOM 4102 C CA . ALA B 1 185 ? 14.516 -3.131 -9.18 1 98.19 185 ALA B CA 1
ATOM 4103 C C . ALA B 1 185 ? 15.312 -1.955 -9.734 1 98.19 185 ALA B C 1
ATOM 4105 O O . ALA B 1 185 ? 15.609 -1.002 -9.016 1 98.19 185 ALA B O 1
ATOM 4106 N N . LEU B 1 186 ? 15.633 -2.049 -10.977 1 98.12 186 LEU B N 1
ATOM 4107 C CA . LEU B 1 186 ? 16.359 -0.964 -11.633 1 98.12 186 LEU B CA 1
ATOM 4108 C C . LEU B 1 186 ? 15.516 0.307 -11.664 1 98.12 186 LEU B C 1
ATOM 4110 O O . LEU B 1 186 ? 16.031 1.404 -11.438 1 98.12 186 LEU B O 1
ATOM 4114 N N . CYS B 1 187 ? 14.297 0.09 -11.961 1 97.06 187 CYS B N 1
ATOM 4115 C CA . CYS B 1 187 ? 13.367 1.207 -12.055 1 97.06 187 CYS B CA 1
ATOM 4116 C C . CYS B 1 187 ? 13.156 1.864 -10.695 1 97.06 187 CYS B C 1
ATOM 4118 O O . CYS B 1 187 ? 12.836 3.049 -10.617 1 97.06 187 CYS B O 1
ATOM 4120 N N . MET B 1 188 ? 13.305 1.158 -9.648 1 97.81 188 MET B N 1
ATOM 4121 C CA . MET B 1 188 ? 13.203 1.737 -8.312 1 97.81 188 MET B CA 1
ATOM 4122 C C . MET B 1 188 ? 14.5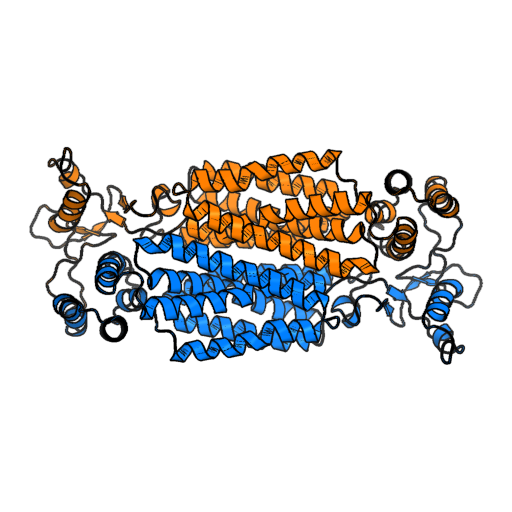16 2.395 -7.898 1 97.81 188 MET B C 1
ATOM 4124 O O . MET B 1 188 ? 14.516 3.498 -7.352 1 97.81 188 MET B O 1
ATOM 4128 N N . ALA B 1 189 ? 15.602 1.766 -8.234 1 98.19 189 ALA B N 1
ATOM 4129 C CA . ALA B 1 189 ? 16.906 2.223 -7.789 1 98.19 189 ALA B CA 1
ATOM 4130 C C . ALA B 1 189 ? 17.297 3.531 -8.477 1 98.19 189 ALA B C 1
ATOM 4132 O O . ALA B 1 189 ? 17.688 4.492 -7.809 1 98.19 189 ALA B O 1
ATOM 4133 N N . ILE B 1 190 ? 17.125 3.582 -9.734 1 98.25 190 ILE B N 1
ATOM 4134 C CA . ILE B 1 190 ? 17.656 4.719 -10.477 1 98.25 190 ILE B CA 1
ATOM 4135 C C . ILE B 1 190 ? 16.734 5.922 -10.305 1 98.25 190 ILE B C 1
ATOM 4137 O O . ILE B 1 190 ? 17.141 6.945 -9.742 1 98.25 190 ILE B O 1
ATOM 4141 N N . PRO B 1 191 ? 15.469 5.797 -10.695 1 98.25 191 PRO B N 1
ATOM 4142 C CA . PRO B 1 191 ? 14.602 6.953 -10.461 1 98.25 191 PRO B CA 1
ATOM 4143 C C . PRO B 1 191 ? 14.43 7.27 -8.977 1 98.25 191 PRO B C 1
ATOM 4145 O O . PRO B 1 191 ? 14.281 8.438 -8.602 1 98.25 191 PRO B O 1
ATOM 4148 N N . GLY B 1 192 ? 14.391 6.258 -8.141 1 97.5 192 GLY B N 1
ATOM 4149 C CA . GLY B 1 192 ? 14.305 6.5 -6.707 1 97.5 192 GLY B CA 1
ATOM 4150 C C . GLY B 1 192 ? 15.461 7.32 -6.172 1 97.5 192 GLY B C 1
ATOM 4151 O O . GLY B 1 192 ? 15.266 8.242 -5.383 1 97.5 192 GLY B O 1
ATOM 4152 N N . THR B 1 193 ? 16.594 7.004 -6.609 1 98 193 THR B N 1
ATOM 4153 C CA . THR B 1 193 ? 17.781 7.758 -6.199 1 98 193 THR B CA 1
ATOM 4154 C C . THR B 1 193 ? 17.797 9.133 -6.867 1 98 193 THR B C 1
ATOM 4156 O O . THR B 1 193 ? 18.109 10.133 -6.219 1 98 193 THR B O 1
ATOM 4159 N N . ALA B 1 194 ? 17.453 9.172 -8.109 1 98 194 ALA B N 1
ATOM 4160 C CA . ALA B 1 194 ? 17.438 10.43 -8.852 1 98 194 ALA B CA 1
ATOM 4161 C C . ALA B 1 194 ? 16.406 11.398 -8.266 1 98 194 ALA B C 1
ATOM 4163 O O . ALA B 1 194 ? 16.578 12.617 -8.352 1 98 194 ALA B O 1
ATOM 4164 N N . CYS B 1 195 ? 15.398 10.867 -7.648 1 96.75 195 CYS B N 1
ATOM 4165 C CA . CYS B 1 195 ? 14.352 11.672 -7.016 1 96.75 195 CYS B CA 1
ATOM 4166 C C . CYS B 1 195 ? 14.938 12.594 -5.957 1 96.75 195 CYS B C 1
ATOM 4168 O O . CYS B 1 195 ? 14.508 13.742 -5.824 1 96.75 195 CYS B O 1
ATOM 4170 N N . ALA B 1 196 ? 15.93 12.125 -5.254 1 97.44 196 ALA B N 1
ATOM 4171 C CA . ALA B 1 196 ? 16.562 12.875 -4.168 1 97.44 196 ALA B CA 1
ATOM 4172 C C . ALA B 1 196 ? 17.281 14.102 -4.703 1 97.44 196 ALA B C 1
ATOM 4174 O O . ALA B 1 196 ? 17.578 15.039 -3.953 1 97.44 196 ALA B O 1
ATOM 4175 N N . PHE B 1 197 ? 17.5 14.117 -5.996 1 97.56 197 PHE B N 1
ATOM 4176 C CA . PHE B 1 197 ? 18.281 15.203 -6.598 1 97.56 197 PHE B CA 1
ATOM 4177 C C . PHE B 1 197 ? 17.422 15.992 -7.582 1 97.56 197 PHE B C 1
ATOM 4179 O O . PHE B 1 197 ? 17.953 16.688 -8.453 1 97.56 197 PHE B O 1
ATOM 4186 N N . SER B 1 198 ? 16.203 15.828 -7.449 1 97.38 198 SER B N 1
ATOM 4187 C CA . SER B 1 198 ? 15.305 16.516 -8.375 1 97.38 198 SER B CA 1
ATOM 4188 C C . SER B 1 198 ? 15.43 18.031 -8.242 1 97.38 198 SER B C 1
ATOM 4190 O O . SER B 1 198 ? 15.43 18.562 -7.125 1 97.38 198 SER B O 1
ATOM 4192 N N . PRO B 1 199 ? 15.477 18.75 -9.367 1 96.19 199 PRO B N 1
ATOM 4193 C CA . PRO B 1 199 ? 15.641 20.203 -9.305 1 96.19 199 PRO B CA 1
ATOM 4194 C C . PRO B 1 199 ? 14.312 20.953 -9.148 1 96.19 199 PRO B C 1
ATOM 4196 O O . PRO B 1 199 ? 14.297 22.125 -8.797 1 96.19 199 PRO B O 1
ATOM 4199 N N . ASN B 1 200 ? 13.266 20.266 -9.484 1 96.19 200 ASN B N 1
ATOM 4200 C CA . ASN B 1 200 ? 11.945 20.875 -9.391 1 96.19 200 ASN B CA 1
ATOM 4201 C C . ASN B 1 200 ? 10.859 19.844 -9.125 1 96.19 200 ASN B C 1
ATOM 4203 O O . ASN B 1 200 ? 11.125 18.641 -9.156 1 96.19 200 ASN B O 1
ATOM 4207 N N . ILE B 1 201 ? 9.695 20.344 -8.844 1 96.19 201 ILE B N 1
ATOM 4208 C CA . ILE B 1 201 ? 8.594 19.484 -8.414 1 96.19 201 ILE B CA 1
ATOM 4209 C C . ILE B 1 201 ? 8.141 18.609 -9.578 1 96.19 201 ILE B C 1
ATOM 4211 O O . ILE B 1 201 ? 7.723 17.469 -9.375 1 96.19 201 ILE B O 1
ATOM 4215 N N . GLN B 1 202 ? 8.25 19.109 -10.82 1 95.88 202 GLN B N 1
ATOM 4216 C CA . GLN B 1 202 ? 7.844 18.328 -11.984 1 95.88 202 GLN B CA 1
ATOM 4217 C C . GLN B 1 202 ? 8.727 17.094 -12.164 1 95.88 202 GLN B C 1
ATOM 4219 O O . GLN B 1 202 ? 8.227 15.992 -12.367 1 95.88 202 GLN B O 1
ATOM 4224 N N . THR B 1 203 ? 10.016 17.359 -12.109 1 97.38 203 THR B N 1
ATOM 4225 C CA . THR B 1 203 ? 10.961 16.25 -12.227 1 97.38 203 THR B CA 1
ATOM 4226 C C . THR B 1 203 ? 10.773 15.258 -11.086 1 97.38 203 THR B C 1
ATOM 4228 O O . THR B 1 203 ? 10.789 14.047 -11.297 1 97.38 203 THR B O 1
ATOM 4231 N N . TYR B 1 204 ? 10.578 15.797 -9.891 1 97.81 204 TYR B N 1
ATOM 4232 C CA . TYR B 1 204 ? 10.305 14.961 -8.727 1 97.81 204 TYR B CA 1
ATOM 4233 C C . TYR B 1 204 ? 9.086 14.078 -8.953 1 97.81 204 TYR B C 1
ATOM 4235 O O . TYR B 1 204 ? 9.133 12.867 -8.719 1 97.81 204 TYR B O 1
ATOM 4243 N N . SER B 1 205 ? 8.031 14.641 -9.477 1 96.81 205 SER B N 1
ATOM 4244 C CA . SER B 1 205 ? 6.777 13.922 -9.695 1 96.81 205 SER B CA 1
ATOM 4245 C C . SER B 1 205 ? 6.934 12.852 -10.766 1 96.81 205 SER B C 1
ATOM 4247 O O . SER B 1 205 ? 6.359 11.766 -10.648 1 96.81 205 SER B O 1
ATOM 4249 N N . ILE B 1 206 ? 7.688 13.117 -11.727 1 97.56 206 ILE B N 1
ATOM 4250 C CA . ILE B 1 206 ? 7.922 12.141 -12.789 1 97.56 206 ILE B CA 1
ATOM 4251 C C . ILE B 1 206 ? 8.672 10.938 -12.219 1 97.56 206 ILE B C 1
ATOM 4253 O O . ILE B 1 206 ? 8.312 9.789 -12.5 1 97.56 206 ILE B O 1
ATOM 4257 N N . PHE B 1 207 ? 9.672 11.195 -11.445 1 98.06 207 PHE B N 1
ATOM 4258 C CA . PHE B 1 207 ? 10.414 10.102 -10.828 1 98.06 207 PHE B CA 1
ATOM 4259 C C . PHE B 1 207 ? 9.516 9.289 -9.898 1 98.06 207 PHE B C 1
ATOM 4261 O O . PHE B 1 207 ? 9.648 8.07 -9.805 1 98.06 207 PHE B O 1
ATOM 4268 N N . ARG B 1 208 ? 8.609 9.977 -9.281 1 96.69 208 ARG B N 1
ATOM 4269 C CA . ARG B 1 208 ? 7.691 9.289 -8.383 1 96.69 208 ARG B CA 1
ATOM 4270 C C . ARG B 1 208 ? 6.793 8.32 -9.148 1 96.69 208 ARG B C 1
ATOM 4272 O O . ARG B 1 208 ? 6.406 7.277 -8.625 1 96.69 208 ARG B O 1
ATOM 4279 N N . VAL B 1 209 ? 6.48 8.641 -10.383 1 97.19 209 VAL B N 1
ATOM 4280 C CA . VAL B 1 209 ? 5.703 7.727 -11.211 1 97.19 209 VAL B CA 1
ATOM 4281 C C . VAL B 1 209 ? 6.477 6.43 -11.422 1 97.19 209 VAL B C 1
ATOM 4283 O O . VAL B 1 209 ? 5.922 5.336 -11.273 1 97.19 209 VAL B O 1
ATOM 4286 N N . PHE B 1 210 ? 7.711 6.543 -11.703 1 98 210 PHE B N 1
ATOM 4287 C CA . PHE B 1 210 ? 8.539 5.367 -11.953 1 98 210 PHE B CA 1
ATOM 4288 C C . PHE B 1 210 ? 8.711 4.551 -10.68 1 98 210 PHE B C 1
ATOM 4290 O O . PHE B 1 210 ? 8.695 3.318 -10.711 1 98 210 PHE B O 1
ATOM 4297 N N . VAL B 1 211 ? 8.898 5.234 -9.602 1 97.56 211 VAL B N 1
ATOM 4298 C CA . VAL B 1 211 ? 9.039 4.535 -8.328 1 97.56 211 VAL B CA 1
ATOM 4299 C C . VAL B 1 211 ? 7.75 3.789 -7.996 1 97.56 211 VAL B C 1
ATOM 4301 O O . VAL B 1 211 ? 7.785 2.645 -7.535 1 97.56 211 VAL B O 1
ATOM 4304 N N . GLY B 1 212 ? 6.605 4.414 -8.25 1 96.38 212 GLY B N 1
ATOM 4305 C CA . GLY B 1 212 ? 5.328 3.75 -8.062 1 96.38 212 GLY B CA 1
ATOM 4306 C C . GLY B 1 212 ? 5.152 2.525 -8.938 1 96.38 212 GLY B C 1
ATOM 4307 O O . GLY B 1 212 ? 4.711 1.475 -8.469 1 96.38 212 GLY B O 1
ATOM 4308 N N . ALA B 1 213 ? 5.512 2.654 -10.156 1 96.81 213 ALA B N 1
ATOM 4309 C CA . ALA B 1 213 ? 5.418 1.52 -11.07 1 96.81 213 ALA B CA 1
ATOM 4310 C C . ALA B 1 213 ? 6.297 0.363 -10.602 1 96.81 213 ALA B C 1
ATOM 4312 O O . ALA B 1 213 ? 5.875 -0.795 -10.625 1 96.81 213 ALA B O 1
ATOM 4313 N N . SER B 1 214 ? 7.473 0.73 -10.203 1 97.56 214 SER B N 1
ATOM 4314 C CA . SER B 1 214 ? 8.414 -0.29 -9.75 1 97.56 214 SER B CA 1
ATOM 4315 C C . SER B 1 214 ? 7.926 -0.969 -8.477 1 97.56 214 SER B C 1
ATOM 4317 O O . SER B 1 214 ? 8.211 -2.146 -8.242 1 97.56 214 SER B O 1
ATOM 4319 N N . HIS B 1 215 ? 7.195 -0.252 -7.629 1 96.31 215 HIS B N 1
ATOM 4320 C CA . HIS B 1 215 ? 6.594 -0.804 -6.422 1 96.31 215 HIS B CA 1
ATOM 4321 C C . HIS B 1 215 ? 5.723 -2.014 -6.742 1 96.31 215 HIS B C 1
ATOM 4323 O O . HIS B 1 215 ? 5.891 -3.08 -6.145 1 96.31 215 HIS B O 1
ATOM 4329 N N . MET B 1 216 ? 4.875 -1.844 -7.703 1 92.94 216 MET B N 1
ATOM 4330 C CA . MET B 1 216 ? 3.979 -2.932 -8.078 1 92.94 216 MET B CA 1
ATOM 4331 C C . MET B 1 216 ? 4.75 -4.07 -8.742 1 92.94 216 MET B C 1
ATOM 4333 O O . MET B 1 216 ? 4.496 -5.242 -8.461 1 92.94 216 MET B O 1
ATOM 4337 N N . GLY B 1 217 ? 5.633 -3.715 -9.562 1 94.25 217 GLY B N 1
ATOM 4338 C CA . GLY B 1 217 ? 6.422 -4.727 -10.242 1 94.25 217 GLY B CA 1
ATOM 4339 C C . GLY B 1 217 ? 7.227 -5.594 -9.289 1 94.25 217 GLY B C 1
ATOM 4340 O O . GLY B 1 217 ? 7.223 -6.82 -9.406 1 94.25 217 GLY B O 1
ATOM 4341 N N . MET B 1 218 ? 7.848 -4.957 -8.375 1 96.25 218 MET B N 1
ATOM 4342 C CA . MET B 1 218 ? 8.695 -5.688 -7.445 1 96.25 218 MET B CA 1
ATOM 4343 C C . MET B 1 218 ? 7.867 -6.586 -6.535 1 96.25 218 MET B C 1
ATOM 4345 O O . MET B 1 218 ? 8.227 -7.742 -6.301 1 96.25 218 MET B O 1
ATOM 4349 N N . PHE B 1 219 ? 6.801 -6.117 -6.137 1 94.31 219 PHE B N 1
ATOM 4350 C CA . PHE B 1 219 ? 6.008 -6.906 -5.199 1 94.31 219 PHE B CA 1
ATOM 4351 C C . PHE B 1 219 ? 5.262 -8.016 -5.926 1 94.31 219 PHE B C 1
ATOM 4353 O O . PHE B 1 219 ? 5.363 -9.188 -5.555 1 94.31 219 PHE B O 1
ATOM 4360 N N . MET B 1 220 ? 4.535 -7.691 -6.949 1 91.62 220 MET B N 1
ATOM 4361 C CA . MET B 1 220 ? 3.678 -8.656 -7.625 1 91.62 220 MET B CA 1
ATOM 4362 C C . MET B 1 220 ? 4.504 -9.781 -8.242 1 91.62 220 MET B C 1
ATOM 4364 O O . MET B 1 220 ? 4.145 -10.953 -8.141 1 91.62 220 MET B O 1
ATOM 4368 N N . VAL B 1 221 ? 5.578 -9.383 -8.836 1 95.25 221 VAL B N 1
ATOM 4369 C CA . VAL B 1 221 ? 6.375 -10.391 -9.523 1 95.25 221 VAL B CA 1
ATOM 4370 C C . VAL B 1 221 ? 7.098 -11.258 -8.5 1 95.25 221 VAL B C 1
ATOM 4372 O O . VAL B 1 221 ? 7.258 -12.469 -8.695 1 95.25 221 VAL B O 1
ATOM 4375 N N . SER B 1 222 ? 7.574 -10.641 -7.41 1 96.62 222 SER B N 1
ATOM 4376 C CA . SER B 1 222 ? 8.164 -11.438 -6.336 1 96.62 222 SER B CA 1
ATOM 4377 C C . SER B 1 222 ? 7.152 -12.422 -5.758 1 96.62 222 SER B C 1
ATOM 4379 O O . SER B 1 222 ? 7.492 -13.57 -5.469 1 96.62 222 SER B O 1
ATOM 4381 N N . PHE B 1 223 ? 5.961 -11.977 -5.652 1 94 223 PHE B N 1
ATOM 4382 C CA . PHE B 1 223 ? 4.895 -12.812 -5.121 1 94 223 PHE B CA 1
ATOM 4383 C C . PHE B 1 223 ? 4.637 -14.008 -6.035 1 94 223 PHE B C 1
ATOM 4385 O O . PHE B 1 223 ? 4.543 -15.141 -5.57 1 94 223 PHE B O 1
ATOM 4392 N N . VAL B 1 224 ? 4.562 -13.781 -7.277 1 92.69 224 VAL B N 1
ATOM 4393 C CA . VAL B 1 224 ? 4.273 -14.82 -8.25 1 92.69 224 VAL B CA 1
ATOM 4394 C C . VAL B 1 224 ? 5.426 -15.828 -8.289 1 92.69 224 VAL B C 1
ATOM 4396 O O . VAL B 1 224 ? 5.207 -17.031 -8.211 1 92.69 224 VAL B O 1
ATOM 4399 N N . LEU B 1 225 ? 6.625 -15.281 -8.383 1 96.19 225 LEU B N 1
ATOM 4400 C CA . LEU B 1 225 ? 7.789 -16.156 -8.445 1 96.19 225 LEU B CA 1
ATOM 4401 C C . LEU B 1 225 ? 7.895 -17 -7.18 1 96.19 225 LEU B C 1
ATOM 4403 O O . LEU B 1 225 ? 8.18 -18.203 -7.25 1 96.19 225 LEU B O 1
ATOM 4407 N N . ALA B 1 226 ? 7.637 -16.422 -6.082 1 95.62 226 ALA B N 1
ATOM 4408 C CA . ALA B 1 226 ? 7.684 -17.125 -4.809 1 95.62 226 ALA B CA 1
ATOM 4409 C C . ALA B 1 226 ? 6.664 -18.266 -4.781 1 95.62 226 ALA B C 1
ATOM 4411 O O . ALA B 1 226 ? 6.977 -19.375 -4.344 1 95.62 226 ALA B O 1
ATOM 4412 N N . THR B 1 227 ? 5.5 -18.016 -5.266 1 92 227 THR B N 1
ATOM 4413 C CA . THR B 1 227 ? 4.438 -19.016 -5.195 1 92 227 THR B CA 1
ATOM 4414 C C . THR B 1 227 ? 4.648 -20.094 -6.25 1 92 227 THR B C 1
ATOM 4416 O O . THR B 1 227 ? 4.223 -21.25 -6.066 1 92 227 THR B O 1
ATOM 4419 N N . GLU B 1 228 ? 5.367 -19.781 -7.297 1 91.88 228 GLU B N 1
ATOM 4420 C CA . GLU B 1 228 ? 5.641 -20.766 -8.352 1 91.88 228 GLU B CA 1
ATOM 4421 C C . GLU B 1 228 ? 6.738 -21.734 -7.926 1 91.88 228 GLU B C 1
ATOM 4423 O O . GLU B 1 228 ? 6.879 -22.812 -8.5 1 91.88 228 GLU B O 1
ATOM 4428 N N . LEU B 1 229 ? 7.523 -21.297 -6.969 1 94.31 229 LEU B N 1
ATOM 4429 C CA . LEU B 1 229 ? 8.633 -22.125 -6.527 1 94.31 229 LEU B CA 1
ATOM 4430 C C . LEU B 1 229 ? 8.203 -23.062 -5.406 1 94.31 229 LEU B C 1
ATOM 4432 O O . LEU B 1 229 ? 8.914 -24.016 -5.082 1 94.31 229 LEU B O 1
ATOM 4436 N N . VAL B 1 230 ? 7.039 -22.812 -4.875 1 93.38 230 VAL B N 1
ATOM 4437 C CA . VAL B 1 230 ? 6.578 -23.578 -3.723 1 93.38 230 VAL B CA 1
ATOM 4438 C C . VAL B 1 230 ? 5.488 -24.562 -4.156 1 93.38 230 VAL B C 1
ATOM 4440 O O . VAL B 1 230 ? 4.723 -24.266 -5.082 1 93.38 230 VAL B O 1
ATOM 4443 N N . GLY B 1 231 ? 5.469 -25.688 -3.51 1 90.75 231 GLY B N 1
ATOM 4444 C CA . GLY B 1 231 ? 4.441 -26.672 -3.805 1 90.75 231 GLY B CA 1
ATOM 4445 C C . GLY B 1 231 ? 3.043 -26.203 -3.457 1 90.75 231 GLY B C 1
ATOM 4446 O O . GLY B 1 231 ? 2.877 -25.219 -2.723 1 90.75 231 GLY B O 1
ATOM 4447 N N . PRO B 1 232 ? 2.061 -26.859 -3.963 1 85.25 232 PRO B N 1
ATOM 4448 C CA . PRO B 1 232 ? 0.671 -26.422 -3.805 1 85.25 232 PRO B CA 1
ATOM 4449 C C . PRO B 1 232 ? 0.235 -26.359 -2.344 1 85.25 232 PRO B C 1
ATOM 4451 O O . PRO B 1 232 ? -0.491 -25.438 -1.953 1 85.25 232 PRO B O 1
ATOM 4454 N N . SER B 1 233 ? 0.648 -27.219 -1.507 1 88.06 233 SER B N 1
ATOM 4455 C CA . SER B 1 233 ? 0.205 -27.281 -0.118 1 88.06 233 SER B CA 1
ATOM 4456 C C . SER B 1 233 ? 0.772 -26.125 0.7 1 88.06 233 SER B C 1
ATOM 4458 O O . SER B 1 233 ? 0.292 -25.844 1.799 1 88.06 233 SER B O 1
ATOM 4460 N N . LYS B 1 234 ? 1.764 -25.516 0.181 1 92.12 234 LYS B N 1
ATOM 4461 C CA . LYS B 1 234 ? 2.432 -24.453 0.933 1 92.12 234 LYS B CA 1
ATOM 4462 C C . LYS B 1 234 ? 2.176 -23.094 0.305 1 92.12 234 LYS B C 1
ATOM 4464 O O . LYS B 1 234 ? 2.658 -22.062 0.805 1 92.12 234 LYS B O 1
ATOM 4469 N N . ARG B 1 235 ? 1.393 -23.031 -0.666 1 89.38 235 ARG B N 1
ATOM 4470 C CA . ARG B 1 235 ? 1.235 -21.812 -1.446 1 89.38 235 ARG B CA 1
ATOM 4471 C C . ARG B 1 235 ? 0.52 -20.734 -0.639 1 89.38 235 ARG B C 1
ATOM 4473 O O . ARG B 1 235 ? 0.927 -19.562 -0.647 1 89.38 235 ARG B O 1
ATOM 4480 N N . VAL B 1 236 ? -0.561 -21.109 -0.005 1 86.81 236 VAL B N 1
ATOM 4481 C CA . VAL B 1 236 ? -1.299 -20.141 0.793 1 86.81 236 VAL B CA 1
ATOM 4482 C C . VAL B 1 236 ? -0.397 -19.578 1.893 1 86.81 236 VAL B C 1
ATOM 4484 O O . VAL B 1 236 ? -0.387 -18.375 2.145 1 86.81 236 VAL B O 1
ATOM 4487 N N . PHE B 1 237 ? 0.31 -20.469 2.473 1 91.44 237 PHE B N 1
ATOM 4488 C CA . PHE B 1 237 ? 1.262 -20.062 3.504 1 91.44 237 PHE B CA 1
ATOM 4489 C C . PHE B 1 237 ? 2.305 -19.109 2.938 1 91.44 237 PHE B C 1
ATOM 4491 O O . PHE B 1 237 ? 2.604 -18.078 3.541 1 91.44 237 PHE B O 1
ATOM 4498 N N . ALA B 1 238 ? 2.875 -19.453 1.854 1 93.69 238 ALA B N 1
ATOM 4499 C CA . ALA B 1 238 ? 3.895 -18.625 1.219 1 93.69 238 ALA B CA 1
ATOM 4500 C C . ALA B 1 238 ? 3.348 -17.25 0.885 1 93.69 238 ALA B C 1
ATOM 4502 O O . ALA B 1 238 ? 4.035 -16.234 1.073 1 93.69 238 ALA B O 1
ATOM 4503 N N . GLY B 1 239 ? 2.125 -17.219 0.389 1 92.06 239 GLY B N 1
ATOM 4504 C CA . GLY B 1 239 ? 1.489 -15.945 0.102 1 92.06 239 GLY B CA 1
ATOM 4505 C C . GLY B 1 239 ? 1.272 -15.094 1.34 1 92.06 239 GLY B C 1
ATOM 4506 O O . GLY B 1 239 ? 1.505 -13.883 1.315 1 92.06 239 GLY B O 1
ATOM 4507 N N . ALA B 1 240 ? 0.88 -15.719 2.395 1 92.69 240 ALA B N 1
ATOM 4508 C CA . ALA B 1 240 ? 0.625 -15 3.643 1 92.69 240 ALA B CA 1
ATOM 4509 C C . ALA B 1 240 ? 1.92 -14.453 4.234 1 92.69 240 ALA B C 1
ATOM 4511 O O . ALA B 1 240 ? 1.97 -13.297 4.672 1 92.69 240 ALA B O 1
ATOM 4512 N N . VAL B 1 241 ? 2.934 -15.188 4.176 1 95.69 241 VAL B N 1
ATOM 4513 C CA . VAL B 1 241 ? 4.188 -14.805 4.82 1 95.69 241 VAL B CA 1
ATOM 4514 C C . VAL B 1 241 ? 4.828 -13.641 4.066 1 95.69 241 VAL B C 1
ATOM 4516 O O . VAL B 1 241 ? 5.391 -12.734 4.676 1 95.69 241 VAL B O 1
ATOM 4519 N N . ILE B 1 242 ? 4.75 -13.703 2.768 1 95.12 242 ILE B N 1
ATOM 4520 C CA . ILE B 1 242 ? 5.352 -12.602 2.016 1 95.12 242 ILE B CA 1
ATOM 4521 C C . ILE B 1 242 ? 4.613 -11.305 2.328 1 95.12 242 ILE B C 1
ATOM 4523 O O . ILE B 1 242 ? 5.223 -10.234 2.354 1 95.12 242 ILE B O 1
ATOM 4527 N N . GLU B 1 243 ? 3.336 -11.367 2.625 1 92.81 243 GLU B N 1
ATOM 4528 C CA . GLU B 1 243 ? 2.58 -10.188 3.049 1 92.81 243 GLU B CA 1
ATOM 4529 C C . GLU B 1 243 ? 3.1 -9.648 4.379 1 92.81 243 GLU B C 1
ATOM 4531 O O . GLU B 1 243 ? 3.109 -8.438 4.602 1 92.81 243 GLU B O 1
ATOM 4536 N N . PHE B 1 244 ? 3.504 -10.531 5.195 1 92.81 244 PHE B N 1
ATOM 4537 C CA . PHE B 1 244 ? 4.09 -10.125 6.465 1 92.81 244 PHE B CA 1
ATOM 4538 C C . PHE B 1 244 ? 5.398 -9.375 6.246 1 92.81 244 PHE B C 1
ATOM 4540 O O . PHE B 1 244 ? 5.66 -8.367 6.902 1 92.81 244 PHE B O 1
ATOM 4547 N N . TYR B 1 245 ? 6.188 -9.914 5.379 1 95.06 245 TYR B N 1
ATOM 4548 C CA . TYR B 1 245 ? 7.43 -9.219 5.062 1 95.06 245 TYR B CA 1
ATOM 4549 C C . TYR B 1 245 ? 7.148 -7.852 4.445 1 95.06 245 TYR B C 1
ATOM 4551 O O . TYR B 1 245 ? 7.824 -6.867 4.762 1 95.06 245 TYR B O 1
ATOM 4559 N N . PHE B 1 246 ? 6.184 -7.828 3.602 1 95.5 246 PHE B N 1
ATOM 4560 C CA . PHE B 1 246 ? 5.77 -6.57 2.99 1 95.5 246 PHE B CA 1
ATOM 4561 C C . PHE B 1 246 ? 5.422 -5.539 4.059 1 95.5 246 PHE B C 1
ATOM 4563 O O . PHE B 1 246 ? 5.793 -4.371 3.943 1 95.5 246 PHE B O 1
ATOM 4570 N N . SER B 1 247 ? 4.758 -5.926 5.133 1 95 247 SER B N 1
ATOM 4571 C CA . SER B 1 247 ? 4.336 -5.043 6.215 1 95 247 SER B CA 1
ATOM 4572 C C . SER B 1 247 ? 5.535 -4.406 6.906 1 95 247 SER B C 1
ATOM 4574 O O . SER B 1 247 ? 5.457 -3.271 7.379 1 95 247 SER B O 1
ATOM 4576 N N . PHE B 1 248 ? 6.609 -5.023 6.879 1 95.62 248 PHE B N 1
ATOM 4577 C CA . PHE B 1 248 ? 7.812 -4.496 7.512 1 95.62 248 PHE B CA 1
ATOM 4578 C C . PHE B 1 248 ? 8.352 -3.301 6.742 1 95.62 248 PHE B C 1
ATOM 4580 O O . PHE B 1 248 ? 9.109 -2.494 7.285 1 95.62 248 PHE B O 1
ATOM 4587 N N . GLY B 1 249 ? 7.992 -3.254 5.477 1 95.88 249 GLY B N 1
ATOM 4588 C CA . GLY B 1 249 ? 8.383 -2.078 4.715 1 95.88 249 GLY B CA 1
ATOM 4589 C C . GLY B 1 249 ? 7.797 -0.791 5.266 1 95.88 249 GLY B C 1
ATOM 4590 O O . GLY B 1 249 ? 8.5 0.22 5.367 1 95.88 249 GLY B O 1
ATOM 4591 N N . TYR B 1 250 ? 6.578 -0.844 5.66 1 93.44 250 TYR B N 1
ATOM 4592 C CA . TYR B 1 250 ? 5.93 0.319 6.254 1 93.44 250 TYR B CA 1
ATOM 4593 C C . TYR B 1 250 ? 6.559 0.666 7.598 1 93.44 250 TYR B C 1
ATOM 4595 O O . TYR B 1 250 ? 6.723 1.842 7.93 1 93.44 250 TYR B O 1
ATOM 4603 N N . MET B 1 251 ? 6.914 -0.369 8.281 1 94 251 MET B N 1
ATOM 4604 C CA . MET B 1 251 ? 7.574 -0.153 9.562 1 94 251 MET B CA 1
ATOM 4605 C C . MET B 1 251 ? 8.953 0.464 9.367 1 94 251 MET B C 1
ATOM 4607 O O . MET B 1 251 ? 9.375 1.316 10.156 1 94 251 MET B O 1
ATOM 4611 N N . LEU B 1 252 ? 9.578 0.011 8.367 1 95.75 252 LEU B N 1
ATOM 4612 C CA . LEU B 1 252 ? 10.891 0.562 8.039 1 95.75 252 LEU B CA 1
ATOM 4613 C C . LEU B 1 252 ? 10.789 2.051 7.723 1 95.75 252 LEU B C 1
ATOM 4615 O O . LEU B 1 252 ? 11.617 2.846 8.18 1 95.75 252 LEU B O 1
ATOM 4619 N N . LEU B 1 253 ? 9.836 2.441 6.953 1 96.25 253 LEU B N 1
ATOM 4620 C CA . LEU B 1 253 ? 9.617 3.848 6.637 1 96.25 253 LEU B CA 1
ATOM 4621 C C . LEU B 1 253 ? 9.391 4.664 7.906 1 96.25 253 LEU B C 1
ATOM 4623 O O . LEU B 1 253 ? 10.016 5.711 8.094 1 96.25 253 LEU B O 1
ATOM 4627 N N . ALA B 1 254 ? 8.523 4.141 8.75 1 93.38 254 ALA B N 1
ATOM 4628 C CA . ALA B 1 254 ? 8.219 4.832 10 1 93.38 254 ALA B CA 1
ATOM 4629 C C . ALA B 1 254 ? 9.484 5.012 10.836 1 93.38 254 ALA B C 1
ATOM 4631 O O . ALA B 1 254 ? 9.719 6.094 11.391 1 93.38 254 ALA B O 1
ATOM 4632 N N . PHE B 1 255 ? 10.242 3.971 10.867 1 95.62 255 PHE B N 1
ATOM 4633 C CA . PHE B 1 255 ? 11.461 3.977 11.664 1 95.62 255 PHE B CA 1
ATOM 4634 C C . PHE B 1 255 ? 12.453 5 11.125 1 95.62 255 PHE B C 1
ATOM 4636 O O . PHE B 1 255 ? 12.977 5.82 11.875 1 95.62 255 PHE B O 1
ATOM 4643 N N . LEU B 1 256 ? 12.695 5.039 9.891 1 96.62 256 LEU B N 1
ATOM 4644 C CA . LEU B 1 256 ? 13.656 5.941 9.273 1 96.62 256 LEU B CA 1
ATOM 4645 C C . LEU B 1 256 ? 13.164 7.383 9.32 1 96.62 256 LEU B C 1
ATOM 4647 O O . LEU B 1 256 ? 13.938 8.305 9.594 1 96.62 256 LEU B O 1
ATOM 4651 N N . ALA B 1 257 ? 11.898 7.547 9.047 1 94.38 257 ALA B N 1
ATOM 4652 C CA . ALA B 1 257 ? 11.312 8.883 9.031 1 94.38 257 ALA B CA 1
ATOM 4653 C C . ALA B 1 257 ? 11.398 9.539 10.406 1 94.38 257 ALA B C 1
ATOM 4655 O O . ALA B 1 257 ? 11.492 10.766 10.508 1 94.38 257 ALA B O 1
ATOM 4656 N N . TYR B 1 258 ? 11.383 8.719 11.43 1 92.06 258 TYR B N 1
ATOM 4657 C CA . TYR B 1 258 ? 11.461 9.242 12.789 1 92.06 258 TYR B CA 1
ATOM 4658 C C . TYR B 1 258 ? 12.828 9.867 13.055 1 92.06 258 TYR B C 1
ATOM 4660 O O . TYR B 1 258 ? 12.938 10.867 13.766 1 92.06 258 TYR B O 1
ATOM 4668 N N . PHE B 1 259 ? 13.844 9.367 12.422 1 94.38 259 PHE B N 1
ATOM 4669 C CA . PHE B 1 259 ? 15.195 9.812 12.742 1 94.38 259 PHE B CA 1
ATOM 4670 C C . PHE B 1 259 ? 15.734 10.742 11.656 1 94.38 259 PHE B C 1
ATOM 4672 O O . PHE B 1 259 ? 16.641 11.539 11.906 1 94.38 259 PHE B O 1
ATOM 4679 N N . ILE B 1 260 ? 15.273 10.602 10.508 1 95.75 260 ILE B N 1
ATOM 4680 C CA . ILE B 1 260 ? 15.812 11.359 9.383 1 95.75 260 ILE B CA 1
ATOM 4681 C C . ILE B 1 260 ? 14.922 12.57 9.102 1 95.75 260 ILE B C 1
ATOM 4683 O O . ILE B 1 260 ? 13.734 12.414 8.805 1 95.75 260 ILE B O 1
ATOM 4687 N N . ARG B 1 261 ? 15.57 13.781 9.125 1 93.06 261 ARG B N 1
ATOM 4688 C CA . ARG B 1 261 ? 14.789 15.008 9.023 1 93.06 261 ARG B CA 1
ATOM 4689 C C . ARG B 1 261 ? 15.016 15.695 7.684 1 93.06 261 ARG B C 1
ATOM 4691 O O . ARG B 1 261 ? 14.398 16.719 7.391 1 93.06 261 ARG B O 1
ATOM 4698 N N . TYR B 1 262 ? 15.914 15.164 6.945 1 96.75 262 TYR B N 1
ATOM 4699 C CA . TYR B 1 262 ? 16.141 15.641 5.59 1 96.75 262 TYR B CA 1
ATOM 4700 C C . TYR B 1 262 ? 15.477 14.734 4.562 1 96.75 262 TYR B C 1
ATOM 4702 O O . TYR B 1 262 ? 15.805 13.547 4.465 1 96.75 262 TYR B O 1
ATOM 4710 N N . TRP B 1 263 ? 14.648 15.336 3.744 1 96.88 263 TRP B N 1
ATOM 4711 C CA . TRP B 1 263 ? 13.828 14.523 2.844 1 96.88 263 TRP B CA 1
ATOM 4712 C C . TRP B 1 263 ? 14.703 13.758 1.858 1 96.88 263 TRP B C 1
ATOM 4714 O O . TRP B 1 263 ? 14.406 12.609 1.525 1 96.88 263 TRP B O 1
ATOM 4724 N N . TRP B 1 264 ? 15.82 14.391 1.342 1 97.38 264 TRP B N 1
ATOM 4725 C CA . TRP B 1 264 ? 16.625 13.75 0.309 1 97.38 264 TRP B CA 1
ATOM 4726 C C . TRP B 1 264 ? 17.438 12.594 0.887 1 97.38 264 TRP B C 1
ATOM 4728 O O . TRP B 1 264 ? 17.703 11.609 0.194 1 97.38 264 TRP B O 1
ATOM 4738 N N . ILE B 1 265 ? 17.797 12.688 2.15 1 98.12 265 ILE B N 1
ATOM 4739 C CA . ILE B 1 265 ? 18.5 11.578 2.799 1 98.12 265 ILE B CA 1
ATOM 4740 C C . ILE B 1 265 ? 17.531 10.414 3 1 98.12 265 ILE B C 1
ATOM 4742 O O . ILE B 1 265 ? 17.891 9.258 2.775 1 98.12 265 ILE B O 1
ATOM 4746 N N . LEU B 1 266 ? 16.312 10.766 3.486 1 97.75 266 LEU B N 1
ATOM 4747 C CA . LEU B 1 266 ? 15.305 9.719 3.648 1 97.75 266 LEU B CA 1
ATOM 4748 C C . LEU B 1 266 ? 15.039 9.016 2.322 1 97.75 266 LEU B C 1
ATOM 4750 O O . LEU B 1 266 ? 15.008 7.789 2.26 1 97.75 266 LEU B O 1
ATOM 4754 N N . GLN B 1 267 ? 14.898 9.797 1.289 1 98.12 267 GLN B N 1
ATOM 4755 C CA . GLN B 1 267 ? 14.648 9.25 -0.041 1 98.12 267 GLN B CA 1
ATOM 4756 C C . GLN B 1 267 ? 15.797 8.336 -0.481 1 98.12 267 GLN B C 1
ATOM 4758 O O . GLN B 1 267 ? 15.555 7.266 -1.042 1 98.12 267 GLN B O 1
ATOM 4763 N N . LEU B 1 268 ? 17 8.711 -0.241 1 98.25 268 LEU B N 1
ATOM 4764 C CA . LEU B 1 268 ? 18.156 7.906 -0.608 1 98.25 268 LEU B CA 1
ATOM 4765 C C . LEU B 1 268 ? 18.188 6.609 0.195 1 98.25 268 LEU B C 1
ATOM 4767 O O . LEU B 1 268 ? 18.469 5.543 -0.354 1 98.25 268 LEU B O 1
ATOM 4771 N N . CYS B 1 269 ? 17.891 6.703 1.438 1 97.94 269 CYS B N 1
ATOM 4772 C CA . CYS B 1 269 ? 17.906 5.527 2.301 1 97.94 269 CYS B CA 1
ATOM 4773 C C . CYS B 1 269 ? 16.875 4.5 1.832 1 97.94 269 CYS B C 1
ATOM 4775 O O . CYS B 1 269 ? 17.094 3.295 1.962 1 97.94 269 CYS B O 1
ATOM 4777 N N . LEU B 1 270 ? 15.805 4.941 1.275 1 97.62 270 LEU B N 1
ATOM 4778 C CA . LEU B 1 270 ? 14.742 4.051 0.832 1 97.62 270 LEU B CA 1
ATOM 4779 C C . LEU B 1 270 ? 15.047 3.479 -0.548 1 97.62 270 LEU B C 1
ATOM 4781 O O . LEU B 1 270 ? 14.617 2.371 -0.875 1 97.62 270 LEU B O 1
ATOM 4785 N N . SER B 1 271 ? 15.789 4.203 -1.342 1 97.88 271 SER B N 1
ATOM 4786 C CA . SER B 1 271 ? 15.922 3.836 -2.748 1 97.88 271 SER B CA 1
ATOM 4787 C C . SER B 1 271 ? 17.234 3.086 -3.002 1 97.88 271 SER B C 1
ATOM 4789 O O . SER B 1 271 ? 17.266 2.17 -3.828 1 97.88 271 SER B O 1
ATOM 4791 N N . ILE B 1 272 ? 18.281 3.367 -2.32 1 97.5 272 ILE B N 1
ATOM 4792 C CA . ILE B 1 272 ? 19.594 2.812 -2.582 1 97.5 272 ILE B CA 1
ATOM 4793 C C . ILE B 1 272 ? 19.594 1.307 -2.33 1 97.5 272 ILE B C 1
ATOM 4795 O O . ILE B 1 272 ? 20.188 0.54 -3.088 1 97.5 272 ILE B O 1
ATOM 4799 N N . PRO B 1 273 ? 18.922 0.83 -1.337 1 97.38 273 PRO B N 1
ATOM 4800 C CA . PRO B 1 273 ? 18.922 -0.612 -1.075 1 97.38 273 PRO B CA 1
ATOM 4801 C C . PRO B 1 273 ? 18.391 -1.424 -2.256 1 97.38 273 PRO B C 1
ATOM 4803 O O . PRO B 1 273 ? 18.672 -2.617 -2.365 1 97.38 273 PRO B O 1
ATOM 4806 N N . ALA B 1 274 ? 17.594 -0.798 -3.127 1 97.94 274 ALA B N 1
ATOM 4807 C CA . ALA B 1 274 ? 17.078 -1.509 -4.297 1 97.94 274 ALA B CA 1
ATOM 4808 C C . ALA B 1 274 ? 18.234 -2.016 -5.172 1 97.94 274 ALA B C 1
ATOM 4810 O O . ALA B 1 274 ? 18.078 -3.02 -5.875 1 97.94 274 ALA B O 1
ATOM 4811 N N . THR B 1 275 ? 19.375 -1.385 -5.117 1 97.94 275 THR B N 1
ATOM 4812 C CA . THR B 1 275 ? 20.547 -1.769 -5.914 1 97.94 275 THR B CA 1
ATOM 4813 C C . THR B 1 275 ? 21.094 -3.119 -5.461 1 97.94 275 THR B C 1
ATOM 4815 O O . THR B 1 275 ? 21.609 -3.891 -6.273 1 97.94 275 THR B O 1
ATOM 4818 N N . ILE B 1 276 ? 20.938 -3.428 -4.211 1 97.62 276 ILE B N 1
ATOM 4819 C CA . ILE B 1 276 ? 21.453 -4.684 -3.666 1 97.62 276 ILE B CA 1
ATOM 4820 C C . ILE B 1 276 ? 20.672 -5.852 -4.266 1 97.62 276 ILE B C 1
ATOM 4822 O O . ILE B 1 276 ? 21.234 -6.93 -4.488 1 97.62 276 ILE B O 1
ATOM 4826 N N . PHE B 1 277 ? 19.438 -5.645 -4.609 1 97.88 277 PHE B N 1
ATOM 4827 C CA . PHE B 1 277 ? 18.578 -6.727 -5.082 1 97.88 277 PHE B CA 1
ATOM 4828 C C . PHE B 1 277 ? 18.859 -7.047 -6.543 1 97.88 277 PHE B C 1
ATOM 4830 O O . PHE B 1 277 ? 18.375 -8.055 -7.066 1 97.88 277 PHE B O 1
ATOM 4837 N N . LEU B 1 278 ? 19.672 -6.188 -7.152 1 97.94 278 LEU B N 1
ATOM 4838 C CA . LEU B 1 278 ? 20.125 -6.52 -8.5 1 97.94 278 LEU B CA 1
ATOM 4839 C C . LEU B 1 278 ? 21.016 -7.758 -8.492 1 97.94 278 LEU B C 1
ATOM 4841 O O . LEU B 1 278 ? 21.141 -8.438 -9.508 1 97.94 278 LEU B O 1
ATOM 4845 N N . LEU B 1 279 ? 21.562 -8.102 -7.355 1 97.75 279 LEU B N 1
ATOM 4846 C CA . LEU B 1 279 ? 22.406 -9.281 -7.207 1 97.75 279 LEU B CA 1
ATOM 4847 C C . LEU B 1 279 ? 21.578 -10.555 -7.348 1 97.75 279 LEU B C 1
ATOM 4849 O O . LEU B 1 279 ? 22.125 -11.641 -7.535 1 97.75 279 LEU B O 1
ATOM 4853 N N . TYR B 1 280 ? 20.25 -10.43 -7.23 1 98.06 280 TYR B N 1
ATOM 4854 C CA . TYR B 1 280 ? 19.375 -11.586 -7.316 1 98.06 280 TYR B CA 1
ATOM 4855 C C . TYR B 1 280 ? 19.422 -12.211 -8.703 1 98.06 280 TYR B C 1
ATOM 4857 O O . TYR B 1 280 ? 19.016 -13.359 -8.891 1 98.06 280 TYR B O 1
ATOM 4865 N N . TRP B 1 281 ? 19.938 -11.477 -9.664 1 97.62 281 TRP B N 1
ATOM 4866 C CA . TRP B 1 281 ? 20.094 -11.984 -11.023 1 97.62 281 TRP B CA 1
ATOM 4867 C C . TRP B 1 281 ? 20.906 -13.273 -11.039 1 97.62 281 TRP B C 1
ATOM 4869 O O . TRP B 1 281 ? 20.656 -14.172 -11.836 1 97.62 281 TRP B O 1
ATOM 4879 N N . TRP B 1 282 ? 21.844 -13.383 -10.109 1 96.81 282 TRP B N 1
ATOM 4880 C CA . TRP B 1 282 ? 22.766 -14.508 -10.109 1 96.81 282 TRP B CA 1
ATOM 4881 C C . TRP B 1 282 ? 22.391 -15.531 -9.047 1 96.81 282 TRP B C 1
ATOM 4883 O O . TRP B 1 282 ? 22.906 -16.656 -9.039 1 96.81 282 TRP B O 1
ATOM 4893 N N . ILE B 1 283 ? 21.469 -15.227 -8.234 1 96.94 283 ILE B N 1
ATOM 4894 C CA . ILE B 1 283 ? 21.203 -16.078 -7.078 1 96.94 283 ILE B CA 1
ATOM 4895 C C . ILE B 1 283 ? 19.859 -16.781 -7.254 1 96.94 283 ILE B C 1
ATOM 4897 O O . ILE B 1 283 ? 19.75 -17.984 -6.984 1 96.94 283 ILE B O 1
ATOM 4901 N N . ILE B 1 284 ? 18.875 -16.078 -7.727 1 97.81 284 ILE B N 1
ATOM 4902 C CA . ILE B 1 284 ? 17.516 -16.609 -7.84 1 97.81 284 ILE B CA 1
ATOM 4903 C C . ILE B 1 284 ? 17.281 -17.156 -9.25 1 97.81 284 ILE B C 1
ATOM 4905 O O . ILE B 1 284 ? 17.609 -16.484 -10.234 1 97.81 284 ILE B O 1
ATOM 4909 N N . PRO B 1 285 ? 16.797 -18.297 -9.344 1 97.62 285 PRO B N 1
ATOM 4910 C CA . PRO B 1 285 ? 16.516 -18.859 -10.664 1 97.62 285 PRO B CA 1
ATOM 4911 C C . PRO B 1 285 ? 15.234 -18.281 -11.281 1 97.62 285 PRO B C 1
ATOM 4913 O O . PRO B 1 285 ? 14.398 -17.719 -10.57 1 97.62 285 PRO B O 1
ATOM 4916 N N . GLU B 1 286 ? 15.18 -18.406 -12.555 1 97.81 286 GLU B N 1
ATOM 4917 C CA . GLU B 1 286 ? 13.914 -18.141 -13.219 1 97.81 286 GLU B CA 1
ATOM 4918 C C . GLU B 1 286 ? 12.852 -19.172 -12.828 1 97.81 286 GLU B C 1
ATOM 4920 O O . GLU B 1 286 ? 13.18 -20.25 -12.352 1 97.81 286 GLU B O 1
ATOM 4925 N N . SER B 1 287 ? 11.594 -18.859 -12.969 1 96.19 287 SER B N 1
ATOM 4926 C CA . SER B 1 287 ? 10.469 -19.734 -12.68 1 96.19 287 SER B CA 1
ATOM 4927 C C . SER B 1 287 ? 10.445 -20.938 -13.625 1 96.19 287 SER B C 1
ATOM 4929 O O . SER B 1 287 ? 10.242 -20.766 -14.828 1 96.19 287 SER B O 1
ATOM 4931 N N . PRO B 1 288 ? 10.672 -22.078 -13.094 1 94.38 288 PRO B N 1
ATOM 4932 C CA . PRO B 1 288 ? 10.562 -23.25 -13.977 1 94.38 288 PRO B CA 1
ATOM 4933 C C . PRO B 1 288 ? 9.188 -23.375 -14.609 1 94.38 288 PRO B C 1
ATOM 4935 O O . PRO B 1 288 ? 9.07 -23.844 -15.75 1 94.38 288 PRO B O 1
ATOM 4938 N N . ARG B 1 289 ? 8.25 -23 -13.828 1 90.25 289 ARG B N 1
ATOM 4939 C CA . ARG B 1 289 ? 6.891 -23.031 -14.359 1 90.25 289 ARG B CA 1
ATOM 4940 C C . ARG B 1 289 ? 6.777 -22.156 -15.602 1 90.25 289 ARG B C 1
ATOM 4942 O O . ARG B 1 289 ? 6.191 -22.562 -16.609 1 90.25 289 ARG B O 1
ATOM 4949 N N . TRP B 1 290 ? 7.289 -21.031 -15.531 1 91.06 290 TRP B N 1
ATOM 4950 C CA . TRP B 1 290 ? 7.254 -20.109 -16.672 1 91.06 290 TRP B CA 1
ATOM 4951 C C . TRP B 1 290 ? 8.094 -20.641 -17.828 1 91.06 290 TRP B C 1
ATOM 4953 O O . TRP B 1 290 ? 7.672 -20.594 -18.984 1 91.06 290 TRP B O 1
ATOM 4963 N N . LEU B 1 291 ? 9.266 -21.141 -17.531 1 93.25 291 LEU B N 1
ATOM 4964 C CA . LEU B 1 291 ? 10.148 -21.672 -18.578 1 93.25 291 LEU B CA 1
ATOM 4965 C C . LEU B 1 291 ? 9.461 -22.781 -19.359 1 93.25 291 LEU B C 1
ATOM 4967 O O . LEU B 1 291 ? 9.586 -22.859 -20.578 1 93.25 291 LEU B O 1
ATOM 4971 N N . ILE B 1 292 ? 8.789 -23.594 -18.609 1 86.06 292 ILE B N 1
ATOM 4972 C CA . ILE B 1 292 ? 8.062 -24.688 -19.234 1 86.06 292 ILE B CA 1
ATOM 4973 C C . ILE B 1 292 ? 6.934 -24.125 -20.109 1 86.06 292 ILE B C 1
ATOM 4975 O O . ILE B 1 292 ? 6.695 -24.609 -21.219 1 86.06 292 ILE B O 1
ATOM 4979 N N . SER B 1 293 ? 6.289 -23.062 -19.656 1 81.5 293 SER B N 1
ATOM 4980 C CA . SER B 1 293 ? 5.172 -22.469 -20.391 1 81.5 293 SER B CA 1
ATOM 4981 C C . SER B 1 293 ? 5.641 -21.844 -21.703 1 81.5 293 SER B C 1
ATOM 4983 O O . SER B 1 293 ? 4.871 -21.766 -22.656 1 81.5 293 SER B O 1
ATOM 4985 N N . VAL B 1 294 ? 6.875 -21.391 -21.734 1 85.5 294 VAL B N 1
ATOM 4986 C CA . VAL B 1 294 ? 7.395 -20.781 -22.953 1 85.5 294 VAL B CA 1
ATOM 4987 C C . VAL B 1 294 ? 8.281 -21.781 -23.688 1 85.5 294 VAL B C 1
ATOM 4989 O O . VAL B 1 294 ? 9.102 -21.391 -24.531 1 85.5 294 VAL B O 1
ATOM 4992 N N . GLU B 1 295 ? 8.328 -23.047 -23.266 1 85 295 GLU B N 1
ATOM 4993 C CA . GLU B 1 295 ? 8.93 -24.188 -23.922 1 85 295 GLU B CA 1
ATOM 4994 C C . GLU B 1 295 ? 10.453 -24.141 -23.844 1 85 295 GLU B C 1
ATOM 4996 O O . GLU B 1 295 ? 11.148 -24.516 -24.781 1 85 295 GLU B O 1
ATOM 5001 N N . LYS B 1 296 ? 10.945 -23.547 -22.922 1 91.25 296 LYS B N 1
ATOM 5002 C CA . LYS B 1 296 ? 12.367 -23.609 -22.594 1 91.25 296 LYS B CA 1
ATOM 5003 C C . LYS B 1 296 ? 12.656 -24.734 -21.594 1 91.25 296 LYS B C 1
ATOM 5005 O O . LYS B 1 296 ? 13.141 -24.469 -20.484 1 91.25 296 LYS B O 1
ATOM 5010 N N . TYR B 1 297 ? 12.484 -25.938 -22.078 1 87.88 297 TYR B N 1
ATOM 5011 C CA . TYR B 1 297 ? 12.469 -27.141 -21.234 1 87.88 297 TYR B CA 1
ATOM 5012 C C . TYR B 1 297 ? 13.852 -27.438 -20.672 1 87.88 297 TYR B C 1
ATOM 5014 O O . TYR B 1 297 ? 13.984 -27.859 -19.531 1 87.88 297 TYR B O 1
ATOM 5022 N N . GLU B 1 298 ? 14.844 -27.234 -21.5 1 90.62 298 GLU B N 1
ATOM 5023 C CA . GLU B 1 298 ? 16.203 -27.531 -21.062 1 90.62 298 GLU B CA 1
ATOM 5024 C C . GLU B 1 298 ? 16.594 -26.672 -19.859 1 90.62 298 GLU B C 1
ATOM 5026 O O . GLU B 1 298 ? 17.172 -27.172 -18.891 1 90.62 298 GLU B O 1
ATOM 5031 N N . LYS B 1 299 ? 16.266 -25.422 -19.969 1 94.31 299 LYS B N 1
ATOM 5032 C CA . LYS B 1 299 ? 16.578 -24.531 -18.844 1 94.31 299 LYS B CA 1
ATOM 5033 C C . LYS B 1 299 ? 15.781 -24.922 -17.609 1 94.31 299 LYS B C 1
ATOM 5035 O O . LYS B 1 299 ? 16.297 -24.875 -16.484 1 94.31 299 LYS B O 1
ATOM 5040 N N . ALA B 1 300 ? 14.547 -25.203 -17.781 1 94.06 300 ALA B N 1
ATOM 5041 C CA . ALA B 1 300 ? 13.719 -25.656 -16.672 1 94.06 300 ALA B CA 1
ATOM 5042 C C . ALA B 1 300 ? 14.312 -26.891 -16 1 94.06 300 ALA B C 1
ATOM 5044 O O . ALA B 1 300 ? 14.383 -26.969 -14.773 1 94.06 300 ALA B O 1
ATOM 5045 N N . ALA B 1 301 ? 14.719 -27.844 -16.859 1 92.25 301 ALA B N 1
ATOM 5046 C CA . ALA B 1 301 ? 15.289 -29.094 -16.359 1 92.25 301 ALA B CA 1
ATOM 5047 C C . ALA B 1 301 ? 16.547 -28.812 -15.539 1 92.25 301 ALA B C 1
ATOM 5049 O O . ALA B 1 301 ? 16.781 -29.469 -14.516 1 92.25 301 ALA B O 1
ATOM 5050 N N . THR B 1 302 ? 17.344 -27.953 -16.031 1 94.81 302 THR B N 1
ATOM 5051 C CA . THR B 1 302 ? 18.562 -27.609 -15.328 1 94.81 302 THR B CA 1
ATOM 5052 C C . THR B 1 302 ? 18.266 -27.062 -13.938 1 94.81 302 THR B C 1
ATOM 5054 O O . THR B 1 302 ? 18.938 -27.422 -12.969 1 94.81 302 THR B O 1
ATOM 5057 N N . ILE B 1 303 ? 17.281 -26.188 -13.789 1 95.81 303 ILE B N 1
ATOM 5058 C CA . ILE B 1 303 ? 16.906 -25.609 -12.508 1 95.81 303 ILE B CA 1
ATOM 5059 C C . ILE B 1 303 ? 16.344 -26.688 -11.594 1 95.81 303 ILE B C 1
ATOM 5061 O O . ILE B 1 303 ? 16.656 -26.719 -10.398 1 95.81 303 ILE B O 1
ATOM 5065 N N . ILE B 1 304 ? 15.531 -27.547 -12.133 1 94.81 304 ILE B N 1
ATOM 5066 C CA . ILE B 1 304 ? 14.93 -28.641 -11.367 1 94.81 304 ILE B CA 1
ATOM 5067 C C . ILE B 1 304 ? 16.016 -29.562 -10.844 1 94.81 304 ILE B C 1
ATOM 5069 O O . ILE B 1 304 ? 15.977 -30 -9.688 1 94.81 304 ILE B O 1
ATOM 5073 N N . LYS B 1 305 ? 16.938 -29.875 -11.719 1 95.25 305 LYS B N 1
ATOM 5074 C CA . LYS B 1 305 ? 18.047 -30.734 -11.312 1 95.25 305 LYS B CA 1
ATOM 5075 C C . LYS B 1 305 ? 18.844 -30.094 -10.164 1 95.25 305 LYS B C 1
ATOM 5077 O O . LYS B 1 305 ? 19.203 -30.781 -9.211 1 95.25 305 LYS B O 1
ATOM 5082 N N . LYS B 1 306 ? 19.125 -28.859 -10.297 1 96.44 306 LYS B N 1
ATOM 5083 C CA . LYS B 1 306 ? 19.828 -28.141 -9.242 1 96.44 306 LYS B CA 1
ATOM 5084 C C . LYS B 1 306 ? 19.047 -28.172 -7.934 1 96.44 306 LYS B C 1
ATOM 5086 O O . LYS B 1 306 ? 19.625 -28.375 -6.859 1 96.44 306 LYS B O 1
ATOM 5091 N N . CYS B 1 307 ? 17.812 -27.922 -7.988 1 96.31 307 CYS B N 1
ATOM 5092 C CA . CYS B 1 307 ? 16.938 -27.953 -6.82 1 96.31 307 CYS B CA 1
ATOM 5093 C C . CYS B 1 307 ? 16.984 -29.328 -6.16 1 96.31 307 CYS B C 1
ATOM 5095 O O . CYS B 1 307 ? 17.094 -29.438 -4.934 1 96.31 307 CYS B O 1
ATOM 5097 N N . ALA B 1 308 ? 16.859 -30.344 -6.996 1 96.38 308 ALA B N 1
ATOM 5098 C CA . ALA B 1 308 ? 16.875 -31.719 -6.484 1 96.38 308 ALA B CA 1
ATOM 5099 C C . ALA B 1 308 ? 18.203 -32.031 -5.777 1 96.38 308 ALA B C 1
ATOM 5101 O O . ALA B 1 308 ? 18.219 -32.688 -4.73 1 96.38 308 ALA B O 1
ATOM 5102 N N . GLU B 1 309 ? 19.25 -31.594 -6.371 1 97.12 309 GLU B N 1
ATOM 5103 C CA . GLU B 1 309 ? 20.578 -31.797 -5.793 1 97.12 309 GLU B CA 1
ATOM 5104 C C . GLU B 1 309 ? 20.703 -31.125 -4.43 1 97.12 309 GLU B C 1
ATOM 5106 O O . GLU B 1 309 ? 21.156 -31.75 -3.467 1 97.12 309 GLU B O 1
ATOM 5111 N N . VAL B 1 310 ? 20.297 -29.906 -4.293 1 97.12 310 VAL B N 1
ATOM 5112 C CA . VAL B 1 310 ? 20.422 -29.141 -3.053 1 97.12 310 VAL B CA 1
ATOM 5113 C C . VAL B 1 310 ? 19.469 -29.719 -2.002 1 97.12 310 VAL B C 1
ATOM 5115 O O . VAL B 1 310 ? 19.812 -29.766 -0.817 1 97.12 310 VAL B O 1
ATOM 5118 N N . ASN B 1 311 ? 18.281 -30.125 -2.443 1 97.56 311 ASN B N 1
ATOM 5119 C CA . ASN B 1 311 ? 17.297 -30.688 -1.535 1 97.56 311 ASN B CA 1
ATOM 5120 C C . ASN B 1 311 ? 17.609 -32.125 -1.168 1 97.56 311 ASN B C 1
ATOM 5122 O O . ASN B 1 311 ? 16.969 -32.719 -0.289 1 97.56 311 ASN B O 1
ATOM 5126 N N . LYS B 1 312 ? 18.562 -32.719 -1.871 1 96.56 312 LYS B N 1
ATOM 5127 C CA . LYS B 1 312 ? 18.938 -34.125 -1.65 1 96.56 312 LYS B CA 1
ATOM 5128 C C . LYS B 1 312 ? 17.766 -35.062 -1.88 1 96.56 312 LYS B C 1
ATOM 5130 O O . LYS B 1 312 ? 17.484 -35.906 -1.044 1 96.56 312 LYS B O 1
ATOM 5135 N N . VAL B 1 313 ? 17.047 -34.75 -2.93 1 95.56 313 VAL B N 1
ATOM 5136 C CA . VAL B 1 313 ? 15.953 -35.625 -3.346 1 95.56 313 VAL B CA 1
ATOM 5137 C C . VAL B 1 313 ? 16.156 -36.062 -4.789 1 95.56 313 VAL B C 1
ATOM 5139 O O . VAL B 1 313 ? 17.031 -35.562 -5.488 1 95.56 313 VAL B O 1
ATOM 5142 N N . THR B 1 314 ? 15.406 -37.094 -5.207 1 91.38 314 THR B N 1
ATOM 5143 C CA . THR B 1 314 ? 15.531 -37.625 -6.559 1 91.38 314 THR B CA 1
ATOM 5144 C C . THR B 1 314 ? 14.234 -37.406 -7.34 1 91.38 314 THR B C 1
ATOM 5146 O O . THR B 1 314 ? 13.141 -37.688 -6.824 1 91.38 314 THR B O 1
ATOM 5149 N N . VAL B 1 315 ? 14.438 -36.906 -8.477 1 90.38 315 VAL B N 1
ATOM 5150 C CA . VAL B 1 315 ? 13.328 -36.781 -9.422 1 90.38 315 VAL B CA 1
ATOM 5151 C C . VAL B 1 315 ? 13.383 -37.875 -10.461 1 90.38 315 VAL B C 1
ATOM 5153 O O . VAL B 1 315 ? 14.445 -38.156 -11.023 1 90.38 315 VAL B O 1
ATOM 5156 N N . PRO B 1 316 ? 12.227 -38.469 -10.586 1 86.75 316 PRO B N 1
ATOM 5157 C CA . PRO B 1 316 ? 12.227 -39.594 -11.547 1 86.75 316 PRO B CA 1
ATOM 5158 C C . PRO B 1 316 ? 12.719 -39.156 -12.93 1 86.75 316 PRO B C 1
ATOM 5160 O O . PRO B 1 316 ? 12.438 -38.062 -13.375 1 86.75 316 PRO B O 1
ATOM 5163 N N . SER B 1 317 ? 13.406 -40.094 -13.578 1 85.38 317 SER B N 1
ATOM 5164 C CA . SER B 1 317 ? 13.977 -39.844 -14.898 1 85.38 317 SER B CA 1
ATOM 5165 C C . SER B 1 317 ? 12.883 -39.562 -15.93 1 85.38 317 SER B C 1
ATOM 5167 O O . SER B 1 317 ? 13.117 -38.875 -16.922 1 85.38 317 SER B O 1
ATOM 5169 N N . SER B 1 318 ? 11.719 -40.062 -15.594 1 80.5 318 SER B N 1
ATOM 5170 C CA . SER B 1 318 ? 10.594 -39.875 -16.5 1 80.5 318 SER B CA 1
ATOM 5171 C C . SER B 1 318 ? 10.258 -38.375 -16.672 1 80.5 318 SER B C 1
ATOM 5173 O O . SER B 1 318 ? 9.82 -37.969 -17.734 1 80.5 318 SER B O 1
ATOM 5175 N N . VAL B 1 319 ? 10.547 -37.688 -15.625 1 79.06 319 VAL B N 1
ATOM 5176 C CA . VAL B 1 319 ? 10.258 -36.25 -15.648 1 79.06 319 VAL B CA 1
ATOM 5177 C C . VAL B 1 319 ? 11.211 -35.562 -16.609 1 79.06 319 VAL B C 1
ATOM 5179 O O . VAL B 1 319 ? 10.781 -34.75 -17.438 1 79.06 319 VAL B O 1
ATOM 5182 N N . TYR B 1 320 ? 12.422 -35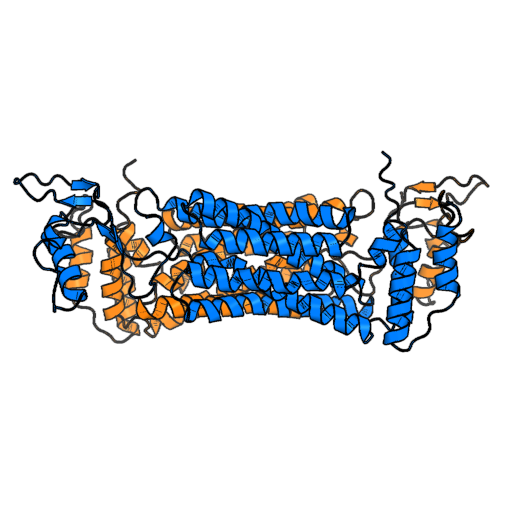.906 -16.578 1 81.06 320 TYR B N 1
ATOM 5183 C CA . TYR B 1 320 ? 13.422 -35.281 -17.438 1 81.06 320 TYR B CA 1
ATOM 5184 C C . TYR B 1 320 ? 13.25 -35.719 -18.891 1 81.06 320 TYR B C 1
ATOM 5186 O O . TYR B 1 320 ? 13.469 -34.938 -19.812 1 81.06 320 TYR B O 1
ATOM 5194 N N . GLU B 1 321 ? 12.82 -36.938 -19.031 1 76.5 321 GLU B N 1
ATOM 5195 C CA . GLU B 1 321 ? 12.555 -37.469 -20.359 1 76.5 321 GLU B CA 1
ATOM 5196 C C . GLU B 1 321 ? 11.383 -36.719 -21.016 1 76.5 321 GLU B C 1
ATOM 5198 O O . GLU B 1 321 ? 11.422 -36.406 -22.203 1 76.5 321 GLU B O 1
ATOM 5203 N N . GLU B 1 322 ? 10.531 -36.5 -20.141 1 72.31 322 GLU B N 1
ATOM 5204 C CA . GLU B 1 322 ? 9.375 -35.75 -20.625 1 72.31 322 GLU B CA 1
ATOM 5205 C C . GLU B 1 322 ? 9.758 -34.312 -21.016 1 72.31 322 GLU B C 1
ATOM 5207 O O . GLU B 1 322 ? 9.289 -33.812 -22.031 1 72.31 322 GLU B O 1
ATOM 5212 N N . LEU B 1 323 ? 10.648 -33.75 -20.297 1 77.69 323 LEU B N 1
ATOM 5213 C CA . LEU B 1 323 ? 11.086 -32.375 -20.562 1 77.69 323 LEU B CA 1
ATOM 5214 C C . LEU B 1 323 ? 12.008 -32.312 -21.781 1 77.69 323 LEU B C 1
ATOM 5216 O O . LEU B 1 323 ? 11.984 -31.359 -22.547 1 77.69 323 LEU B O 1
ATOM 5220 N N . SER B 1 324 ? 12.836 -33.312 -21.969 1 72.19 324 SER B N 1
ATOM 5221 C CA . SER B 1 324 ? 13.773 -33.406 -23.078 1 72.19 324 SER B CA 1
ATOM 5222 C C . SER B 1 324 ? 13.07 -33.781 -24.375 1 72.19 324 SER B C 1
ATOM 5224 O O . SER B 1 324 ? 13.508 -33.406 -25.453 1 72.19 324 SER B O 1
ATOM 5226 N N . ALA B 1 325 ? 12.188 -34.656 -24.172 1 60.03 325 ALA B N 1
ATOM 5227 C CA . ALA B 1 325 ? 11.453 -35.125 -25.359 1 60.03 325 ALA B CA 1
ATOM 5228 C C . ALA B 1 325 ? 10.789 -33.969 -26.078 1 60.03 325 ALA B C 1
ATOM 5230 O O . ALA B 1 325 ? 10.656 -33.969 -27.297 1 60.03 325 ALA B O 1
ATOM 5231 N N . TYR B 1 326 ? 10.594 -32.969 -25.266 1 55.5 326 TYR B N 1
ATOM 5232 C CA . TYR B 1 326 ? 9.961 -31.812 -25.844 1 55.5 326 TYR B CA 1
ATOM 5233 C C . TYR B 1 326 ? 10.969 -30.953 -26.609 1 55.5 326 TYR B C 1
ATOM 5235 O O . TYR B 1 326 ? 10.602 -30.219 -27.531 1 55.5 326 TYR B O 1
ATOM 5243 N N . ASN B 1 327 ? 12.273 -30.922 -26.281 1 50.91 327 ASN B N 1
ATOM 5244 C CA . ASN B 1 327 ? 13.328 -30.203 -26.984 1 50.91 327 ASN B CA 1
ATOM 5245 C C . ASN B 1 327 ? 13.586 -30.797 -28.375 1 50.91 327 ASN B C 1
ATOM 5247 O O . ASN B 1 327 ? 13.977 -30.078 -29.297 1 50.91 327 ASN B O 1
ATOM 5251 N N . GLY B 1 328 ? 13.586 -32.125 -28.531 1 41.88 328 GLY B N 1
ATOM 5252 C CA . GLY B 1 328 ? 13.977 -32.812 -29.766 1 41.88 328 GLY B CA 1
ATOM 5253 C C . GLY B 1 328 ? 13.031 -32.5 -30.922 1 41.88 328 GLY B C 1
ATOM 5254 O O . GLY B 1 328 ? 13.359 -32.781 -32.094 1 41.88 328 GLY B O 1
ATOM 5255 N N . ASP B 1 329 ? 11.797 -32.406 -30.828 1 36.91 329 ASP B N 1
ATOM 5256 C CA . ASP B 1 329 ? 11.047 -32.219 -32.062 1 36.91 329 ASP B CA 1
ATOM 5257 C C . ASP B 1 329 ? 11.258 -30.828 -32.625 1 36.91 329 ASP B C 1
ATOM 5259 O O . ASP B 1 329 ? 10.523 -30.391 -33.531 1 36.91 329 ASP B O 1
ATOM 5263 N N . LEU B 1 330 ? 12.102 -29.906 -32.156 1 30.72 330 LEU B N 1
ATOM 5264 C CA . LEU B 1 330 ? 12.547 -28.875 -33.094 1 30.72 330 LEU B CA 1
ATOM 5265 C C . LEU B 1 330 ? 13.562 -29.422 -34.062 1 30.72 330 LEU B C 1
ATOM 5267 O O . LEU B 1 330 ? 14.453 -30.188 -33.688 1 30.72 330 LEU B O 1
#

Solvent-accessible surface area (backbone atoms only — not comparable to full-atom values): 32956 Å² total; per-residue (Å²): 136,78,78,74,81,67,45,62,48,39,53,69,61,40,45,55,51,29,52,49,44,58,25,64,26,60,47,42,45,54,49,37,50,55,40,27,58,58,28,16,52,42,40,30,56,74,66,38,54,66,63,30,44,35,85,62,56,57,33,50,39,52,67,73,55,58,67,72,58,64,69,78,84,71,61,72,65,55,46,56,50,43,52,49,65,73,49,24,22,43,47,77,52,81,64,21,35,39,99,63,63,47,40,33,39,57,28,26,28,57,76,81,67,94,62,91,51,73,36,71,49,79,69,44,73,42,69,57,46,86,75,41,67,39,24,53,29,66,75,60,58,42,50,73,96,34,43,62,57,57,55,48,33,55,30,26,23,30,45,11,30,24,49,10,44,50,50,40,52,53,41,26,72,72,71,30,43,50,60,40,34,45,50,16,31,48,37,25,21,50,35,26,39,50,37,46,64,43,89,42,65,67,57,29,24,53,24,31,20,41,29,22,17,15,27,33,18,35,38,55,39,37,51,51,48,43,43,66,58,33,11,71,92,46,27,59,56,52,55,23,50,36,33,44,35,23,22,48,8,27,39,48,35,23,56,48,55,64,72,43,41,39,27,45,58,47,37,34,66,62,13,53,62,33,55,62,58,53,57,40,73,79,70,48,74,64,47,44,55,54,30,44,38,73,65,37,29,67,63,25,49,52,53,50,52,51,40,19,60,68,43,71,42,72,67,62,66,65,57,53,49,48,36,48,32,26,61,61,47,104,138,84,73,79,77,71,44,64,51,39,53,69,61,39,46,56,50,29,52,48,45,57,25,65,25,60,46,41,45,54,48,38,52,54,40,27,59,59,27,16,54,42,39,30,57,72,66,38,54,67,62,30,45,36,84,63,58,57,33,50,39,52,67,73,55,55,68,72,58,64,67,79,84,70,61,71,66,54,45,55,50,45,50,49,65,73,50,25,25,41,56,78,58,80,54,26,29,51,95,68,63,50,41,35,40,56,31,28,28,54,73,82,67,95,62,90,50,73,36,71,47,79,69,42,74,40,69,58,46,85,77,41,68,37,23,54,29,66,75,60,57,42,51,72,96,33,43,63,57,58,56,48,32,57,29,27,22,30,45,10,30,24,50,10,45,52,49,40,53,54,41,25,72,70,72,29,45,50,60,40,34,44,49,16,30,48,37,25,21,51,33,28,38,51,38,46,66,42,89,42,65,68,56,30,24,54,24,31,20,41,29,22,16,16,28,34,19,36,38,54,40,36,51,51,48,43,42,66,58,33,12,71,92,45,28,58,56,50,55,24,49,36,34,42,35,24,23,47,8,28,38,48,36,21,56,48,54,62,73,44,41,39,27,43,60,46,37,34,66,61,13,53,61,35,55,63,58,53,56,41,72,80,70,48,74,65,48,44,54,55,29,43,39,73,67,37,29,68,63,25,48,52,53,50,50,50,40,18,61,68,41,70,44,72,67,62,66,66,58,54,48,44,37,47,38,14,60,61,62,104

Secondary structure (DSSP, 8-state):
-----TTTTHHHHHHHHHHHTTSS-HHHHHHHHHHHHHTHHHHHHHTTHHHHT----EEE--HHHHHTSTTSSS-HHHHHHHHHHHSS-EE--SS-S-SS-EE-SSEEE-SSSS--PEEE--S-EEE--SS-SB-HHHHTT--GGGTHHHHHHHHHHHHHHHHHHHHHHHHHHHH-HHHHHHHHHHHHHHHHHHHTT-SSHHHHHHHHHHHHHHHHHHHHHHHHHHHHHS-GGGHHHHHHHHHHHHHHHHHHHHHHHHH--BHHHHHHHHHGGGGGGGGHHHHSPP-HHHHHHTT-HHHHHHHHHHHHHHHT----HHHHHHHHHHHHT-/---SSS-STHHHHHHHHHHHTTSS-HHHHHHHHHHHHHTHHHHHHHTTHHHHT----EEE--HHHHHTSTTSSS-HHHHHHHHHHHSS-B---SS-S-SS--B-SSEEE--SSS---EEE--S-EEE--SS-SB-HHHHTT--GGGTHHHHHHHHHHHHHHHHHHHHHHHHHHHH-HHHHHHHHHHHHHHHHHHHTT-SSHHHHHHHHHHHHHHHHHHHHHHHHHHHHHS-GGGHHHHHHHHHHHHHHHHHHHHHHHHH--BHHHHHHHHHTHHHHGGGHHHHSPP-HHHHHHTT-HHHHHHHHHHHHHHHT----HHHHHHHHHHHHT-

Foldseek 3Di:
DCPPPQQPVLQVLVLVLCVLLVLCFPLLVVLLVLLLLLLLQLLLLLPLLCLQAPDFQKAQDDVVLVPPPPPDDDDPVVSVVVVQPDWFALPPPVPPDDVDRHRDRFWTQPPDDPDSDTDGSPPAMDTDPPQFVDHLCRLAVCDDVNVVLSVLLSVLLVLLLVCLQPPLVVVCLPPFLLVSLLVLLVLLQPLLLVLLVDNHSVSNSNSSSSSSSSSNNSNVSSLVLSLLSGHPVCNVVSNVVSVVSNVVSNVVSVVLSNPDRHSSVSSNVSRNVSVVCNVVSPVHDTRLSSCVSVLVLVSSVVVSVVSCVVSVGDDDVVSNCVSVVSVPVD/DPADPQQPVLQVLVLVLCVLLVLCFPLLVVLLVLLLLLLLQLLLLLPLLCLQAPDFQKAQDDVVLVPVPPPDDDDPVVSVVVCQPPWFAQQPPVPPPDPDRHRDRFWTQPPDDPDSDTDGSPPAMDTDPPQFVDHLCRLAVCDDVNVVLSVLLSVLLVLLLVCLQPPLVVVCLPPFLLVSLLVLLVLLQPLLLVLLVDNHSVSNSNSSSSSSSSSNNSNVSSLVLSLLSGRPVCNVVSNVVSVVSNVVSNVVSVVLSNPDRHSSVSSNVSRNVSVVCNCVSPVHDTRLSSCVSNLVLVSSVVVSVVSCVVSVGDDDVVSNCVSVVSVPVD

Organism: Saccoglossus kowalevskii (NCBI:txid10224)